Protein 3UGS (pdb70)

Sequence (413 aa):
MNELKHLAVVMDGNRSQGVKTMQKLMEVCMEENISNLSLFAFSTENWKRPKDEIDFIFELLDRCLDEALEKFEKNNVRLRAIGDLSRLEDKVREKITLVEEKTKHCDALCVNLAISYGARDEIIRAAKRVIEKKLELNEENLTQNLDLPLDVDLMLRVGNAKRLSNFLLWQCSYAEIYFSETLFPSLTKREFKRIIKEFRNRERTFGKMNELKHLAVVMDGNRGVKTMQKLMEVCMEENISNLSLFAFSTENWKRPKDEIDFIFELLDRCLDEALEKFEKNNVRLRAIGDLSRLEDKVREKITLVEEKTKHCDALCVNLAISYGARDEIIRAAKRVIEKKLELNEENLTQNLDLPLDVDLMLRVGNAKRLSNFLLWQCSYAEIYFSETLFPSLTKREFKRIIKEFRNRERTFG

Foldseek 3Di:
DDAFQEEEEEEDPDPVLLVVLVVLLVVLCLVRVRAEYEYEQAELCNVVPPPVSVVVSVVVVVVVLVVLLVPPQVVLEAEDEDADCVPDDPVSSVSSVVSNVSNVRRGRHYYYYYHNHFLVVQLVQLQVVCVVVVHDRDLVSSLVSGSHNAAGQEYEYEADDDDCHRPNCSSCVQHDYDYDHHGSSPDDSVRSVVVVVVSRPDDRDVVD/DDDQQEEEEEEDPPVDCVQVVLVVVLCQVRQHAEYEYEQAELCCVPPPPVSVVVSVVVVVVVLVVLQVPQQVVLEAEAEDAPCVVDDVVVSVSRVVSNVSNVRRGRYYYYYYHNHFQVVQLVQLQVVCVVVVHDDDLVSSLVSGSHSAAGAAYEYQEDDDDCRRPNCSSCPQHDYDYHYDPDSDDHSVVSVVVVVVSRPDDGDVD

InterPro domains:
  IPR001441 Decaprenyl diphosphate synthase-like [MF_01139] (3-222)
  IPR001441 Decaprenyl diphosphate synthase-like [PF01255] (10-221)
  IPR001441 Decaprenyl diphosphate synthase-like [PTHR10291] (5-222)
  IPR001441 Decaprenyl diphosphate synthase-like [TIGR00055] (5-221)
  IPR001441 Decaprenyl diphosphate synthase-like [cd00475] (6-215)
  IPR018520 Di-trans-poly-cis-decaprenylcistransferase-like, conserved site [PS01066] (167-184)
  IPR036424 Decaprenyl diphosphate synthase-like superfamily [G3DSA:3.40.1180.10] (1-222)
  IPR036424 Decaprenyl diphosphate synthase-like superfamily [SSF64005] (5-217)

CATH classification: 3.40.1180.10

Organism: Campylobacter jejuni subsp. jejuni serotype O:2 (strain ATCC 700819 / NCTC 11168) (NCBI:txid192222)

B-factor: mean 36.21, std 13.29, range [13.57, 99.0]

Solvent-accessible surface area: 19027 Å² total; per-residue (Å²): 222,26,115,2,48,0,4,0,1,11,67,48,49,72,146,126,49,28,63,50,6,39,92,85,1,29,35,0,0,76,104,32,111,1,54,22,0,1,22,38,40,1,5,15,32,19,65,133,58,83,151,114,76,20,66,124,38,38,49,53,12,54,156,72,2,65,62,8,37,108,73,23,87,158,84,58,2,81,7,37,16,8,7,33,51,102,131,15,136,127,78,20,31,63,45,0,74,102,0,45,74,97,0,38,176,21,132,40,3,21,3,1,22,0,0,0,0,0,0,30,23,1,1,10,45,0,2,89,83,0,74,146,126,196,79,118,14,37,52,117,34,2,18,122,12,8,37,12,48,67,70,1,18,1,1,2,8,2,6,101,15,37,20,2,19,1,1,0,0,1,2,0,4,24,0,1,0,45,30,7,108,62,57,18,66,81,6,67,64,76,51,4,66,116,5,3,50,51,1,66,123,48,83,42,63,99,11,89,218,24,150,5,39,0,4,0,1,9,47,58,45,98,101,93,106,69,9,55,75,20,1,27,95,2,0,64,101,36,90,1,55,16,0,0,17,37,41,2,6,23,30,17,84,134,34,67,138,80,43,7,73,113,40,28,117,99,11,54,115,77,2,62,73,3,37,124,74,26,78,158,80,61,4,79,5,69,15,5,8,32,27,88,159,10,66,108,75,20,81,118,50,0,52,94,0,43,123,96,0,32,180,17,133,41,4,15,4,0,20,0,0,0,0,0,0,32,26,0,2,10,48,0,2,84,77,0,76,119,120,184,73,123,10,34,49,114,39,1,19,123,14,9,28,1,43,70,71,2,17,2,2,1,8,1,2,72,18,40,30,3,18,2,0,0,0,1,2,3,3,28,0,1,3,65,27,12,102,38,169,71,62,50,28,71,95,65,70,4,43,59,15,4,52,58,2,69,124,52,110,35,68,111,26

Secondary structure (DSSP, 8-state):
-----EEEEEE------HHHHHHHHHHHHTT--EEEEEEEEGGGGGS-HHHHHHHHHHHHHHHHHHHHHHTTTT-EEEEES-GGGS-HHHHHHHHHHHHHHTT--S-EEEEEEEE-HHHHHHHHHHHHHHTT----HHHHHHTSSS-SPPSEEEEESS--S-TTSSTGGGTT-EEEEE--SS----HHHHHHHHHHHHHS-----/-----EEEEEE-----HHHHHHHHHHHHHHHTT--EEEEEEEESGGGGS-HHHHHHHHHHHHHHHHHHHHHSTTTTEEEEEES-GGGS-HHHHHHHHHHHHHHTT--SEEEEEEEEE-HHHHHHHHHHHHHHTT---SHHHHHHTSSS-SPPSEEEEESS--S-TTSSTTTTTT-EEEEE-S-STT--HHHHHHHHHHHHHS---TT-

Structure (mmCIF, N/CA/C/O backbone):
data_3UGS
#
_entry.id   3UGS
#
_cell.length_a   60.643
_cell.length_b   67.234
_cell.length_c   118.850
_cell.angle_alpha   90.00
_cell.angle_beta   90.00
_cell.angle_gamma   90.00
#
_symmetry.space_group_name_H-M   'P 21 21 21'
#
loop_
_entity.id
_entity.type
_entity.pdbx_description
1 polymer 'Undecaprenyl pyrophosphate synthase'
2 non-polymer '(2Z,6Z)-3,7,11-trimethyldodeca-2,6,10-trien-1-yl dihydrogen phosphate'
3 water water
#
loop_
_atom_site.group_PDB
_atom_site.id
_atom_site.type_symbol
_atom_site.label_atom_id
_atom_site.label_alt_id
_atom_site.label_comp_id
_atom_site.label_asym_id
_atom_site.label_entity_id
_atom_site.label_seq_id
_atom_site.pdbx_PDB_ins_code
_atom_site.Cartn_x
_atom_site.Cartn_y
_atom_site.Cartn_z
_atom_site.occupancy
_atom_site.B_iso_or_equiv
_atom_site.auth_seq_id
_atom_site.auth_comp_id
_atom_site.auth_asym_id
_atom_site.auth_atom_id
_atom_site.pdbx_PDB_model_num
ATOM 1 N N . MET A 1 4 ? 14.484 32.590 42.219 1.00 48.66 1 MET B N 1
ATOM 2 C CA . MET A 1 4 ? 15.918 32.899 42.011 1.00 46.29 1 MET B CA 1
ATOM 3 C C . MET A 1 4 ? 16.509 31.977 40.940 1.00 44.01 1 MET B C 1
ATOM 4 O O . MET A 1 4 ? 17.048 32.456 39.932 1.00 50.37 1 MET B O 1
ATOM 9 N N . ASN A 1 5 ? 16.405 30.676 41.153 1.00 33.68 2 ASN B N 1
ATOM 10 C CA . ASN A 1 5 ? 16.870 29.712 40.127 1.00 31.72 2 ASN B CA 1
ATOM 11 C C . ASN A 1 5 ? 15.983 29.691 38.899 1.00 30.18 2 ASN B C 1
ATOM 12 O O . ASN A 1 5 ? 14.781 29.565 38.991 1.00 30.10 2 ASN B O 1
ATOM 17 N N . GLU A 1 6 ? 16.579 29.739 37.735 1.00 30.98 3 GLU B N 1
ATOM 18 C CA . GLU A 1 6 ? 15.774 29.567 36.563 1.00 31.27 3 GLU B CA 1
ATOM 19 C C . GLU A 1 6 ? 15.794 28.131 36.104 1.00 29.72 3 GLU B C 1
ATOM 20 O O . GLU A 1 6 ? 16.745 27.417 36.251 1.00 30.51 3 GLU B O 1
ATOM 26 N N . LEU A 1 7 ? 14.685 27.701 35.571 1.00 28.71 4 LEU B N 1
ATOM 27 C CA . LEU A 1 7 ? 14.516 26.361 35.146 1.00 27.52 4 LEU B CA 1
ATOM 28 C C . LEU A 1 7 ? 14.172 26.323 33.659 1.00 26.14 4 LEU B C 1
ATOM 29 O O . LEU A 1 7 ? 13.084 26.489 33.252 1.00 25.57 4 LEU B O 1
ATOM 34 N N . LYS A 1 8 ? 15.178 26.083 32.870 1.00 25.10 5 LYS B N 1
ATOM 35 C CA . LYS A 1 8 ? 15.078 26.147 31.400 1.00 26.31 5 LYS B CA 1
ATOM 36 C C . LYS A 1 8 ? 14.801 24.775 30.807 1.00 26.39 5 LYS B C 1
ATOM 37 O O . LYS A 1 8 ? 14.270 24.639 29.694 1.00 28.48 5 LYS B O 1
ATOM 40 N N . HIS A 1 9 ? 15.231 23.781 31.553 1.00 23.97 6 HIS B N 1
ATOM 41 C CA . HIS A 1 9 ? 15.292 22.392 31.070 1.00 23.59 6 HIS B CA 1
ATOM 42 C C . HIS A 1 9 ? 14.904 21.453 32.150 1.00 22.54 6 HIS B C 1
ATOM 43 O O . HIS A 1 9 ? 15.607 21.248 33.107 1.00 21.22 6 HIS B O 1
ATOM 50 N N . LEU A 1 10 ? 13.733 20.897 31.953 1.00 22.88 7 LEU B N 1
ATOM 51 C CA . LEU A 1 10 ? 13.160 19.904 32.835 1.00 23.46 7 LEU B CA 1
ATOM 52 C C . LEU A 1 10 ? 13.252 18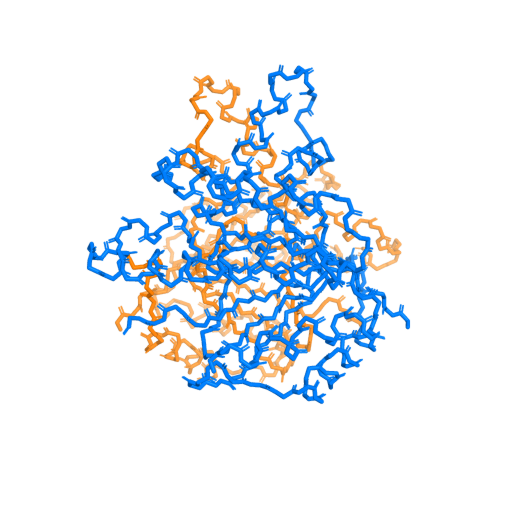.537 32.186 1.00 24.53 7 LEU B C 1
ATOM 53 O O . LEU A 1 10 ? 12.808 18.349 31.043 1.00 24.12 7 LEU B O 1
ATOM 58 N N . ALA A 1 11 ? 13.837 17.600 32.916 1.00 23.03 8 ALA B N 1
ATOM 59 C CA . ALA A 1 11 ? 13.916 16.199 32.462 1.00 22.77 8 ALA B CA 1
ATOM 60 C C . ALA A 1 11 ? 13.083 15.291 33.364 1.00 24.86 8 ALA B C 1
ATOM 61 O O . ALA A 1 11 ? 13.054 15.433 34.605 1.00 22.79 8 ALA B O 1
ATOM 63 N N . VAL A 1 12 ? 12.433 14.332 32.709 1.00 24.48 9 VAL B N 1
ATOM 64 C CA . VAL A 1 12 ? 11.517 13.436 33.371 1.00 26.17 9 VAL B CA 1
ATOM 65 C C . VAL A 1 12 ? 11.699 11.998 32.957 1.00 28.33 9 VAL B C 1
ATOM 66 O O . VAL A 1 12 ? 11.752 11.659 31.760 1.00 32.82 9 VAL B O 1
ATOM 70 N N . VAL A 1 13 ? 11.779 11.158 33.966 1.00 26.55 10 VAL B N 1
ATOM 71 C CA . VAL A 1 13 ? 11.778 9.729 33.781 1.00 29.46 10 VAL B CA 1
ATOM 72 C C . VAL A 1 13 ? 10.846 9.078 34.778 1.00 32.58 10 VAL B C 1
ATOM 73 O O . VAL A 1 13 ? 10.805 9.414 35.956 1.00 35.12 10 VAL B O 1
ATOM 77 N N . MET A 1 14 ? 10.092 8.121 34.279 1.00 35.88 11 MET B N 1
ATOM 78 C CA . MET A 1 14 ? 9.142 7.370 35.136 1.00 37.97 11 MET B CA 1
ATOM 79 C C . MET A 1 14 ? 9.628 5.948 35.325 1.00 33.02 11 MET B C 1
ATOM 80 O O . MET A 1 14 ? 10.361 5.425 34.520 1.00 31.89 11 MET B O 1
ATOM 85 N N . ASP A 1 15 ? 9.232 5.347 36.420 1.00 33.09 12 ASP B N 1
ATOM 86 C CA . ASP A 1 15 ? 9.549 3.941 36.656 1.00 32.32 12 ASP B CA 1
ATOM 87 C C . ASP A 1 15 ? 9.264 3.130 35.405 1.00 32.43 12 ASP B C 1
ATOM 88 O O . ASP A 1 15 ? 8.211 3.181 34.810 1.00 31.58 12 ASP B O 1
ATOM 93 N N . GLY A 1 16 ? 10.257 2.389 35.008 1.00 32.65 13 GLY B N 1
ATOM 94 C CA . GLY A 1 16 ? 10.146 1.521 33.859 1.00 35.62 13 GLY B CA 1
ATOM 95 C C . GLY A 1 16 ? 9.851 0.065 34.187 1.00 39.90 13 GLY B C 1
ATOM 96 O O . GLY A 1 16 ? 9.918 -0.791 33.290 1.00 40.70 13 GLY B O 1
ATOM 97 N N . ASN A 1 17 ? 9.542 -0.253 35.445 1.00 45.38 14 ASN B N 1
ATOM 98 C CA . ASN A 1 17 ? 9.157 -1.671 35.747 1.00 55.16 14 ASN B CA 1
ATOM 99 C C . ASN A 1 17 ? 7.672 -1.977 35.967 1.00 56.12 14 ASN B C 1
ATOM 100 O O . ASN A 1 17 ? 6.810 -1.194 35.627 1.00 52.74 14 ASN B O 1
ATOM 105 N N . ARG A 1 18 ? 7.415 -3.149 36.541 1.00 66.22 15 ARG B N 1
ATOM 106 C CA . ARG A 1 18 ? 6.038 -3.684 36.844 1.00 62.99 15 ARG B CA 1
ATOM 107 C C . ARG A 1 18 ? 4.864 -2.724 36.587 1.00 63.27 15 ARG B C 1
ATOM 108 O O . ARG A 1 18 ? 4.050 -2.464 37.481 1.00 57.15 15 ARG B O 1
ATOM 110 N N . SER A 1 33 ? -4.067 6.960 28.765 1.00 69.19 31 SER B N 1
ATOM 111 C CA . SER A 1 33 ? -5.265 7.778 28.959 1.00 73.64 31 SER B CA 1
ATOM 112 C C . SER A 1 33 ? -4.962 8.970 29.832 1.00 72.28 31 SER B C 1
ATOM 113 O O . SER A 1 33 ? -4.397 9.949 29.390 1.00 74.26 31 SER B O 1
ATOM 116 N N . GLN A 1 34 ? -5.326 8.867 31.097 1.00 71.95 32 GLN B N 1
ATOM 117 C CA . GLN A 1 34 ? -4.946 9.891 32.065 1.00 68.42 32 GLN B CA 1
ATOM 118 C C . GLN A 1 34 ? -3.498 10.256 31.794 1.00 68.56 32 GLN B C 1
ATOM 119 O O . GLN A 1 34 ? -3.079 11.422 31.845 1.00 62.57 32 GLN B O 1
ATOM 121 N N . GLY A 1 35 ? -2.747 9.221 31.457 1.00 63.16 33 GLY B N 1
ATOM 122 C CA . GLY A 1 35 ? -1.329 9.388 31.206 1.00 60.19 33 GLY B CA 1
ATOM 123 C C . GLY A 1 35 ? -1.200 10.454 30.155 1.00 57.38 33 GLY B C 1
ATOM 124 O O . GLY A 1 35 ? -0.336 11.302 30.193 1.00 55.56 33 GLY B O 1
ATOM 125 N N . VAL A 1 36 ? -2.127 10.429 29.235 1.00 56.46 34 VAL B N 1
ATOM 126 C CA . VAL A 1 36 ? -2.115 11.399 28.166 1.00 56.11 34 VAL B CA 1
ATOM 127 C C . VAL A 1 36 ? -2.623 12.729 28.675 1.00 56.12 34 VAL B C 1
ATOM 128 O O . VAL A 1 36 ? -2.286 13.773 28.180 1.00 55.09 34 VAL B O 1
ATOM 132 N N . LYS A 1 37 ? -3.427 12.659 29.706 1.00 57.34 35 LYS B N 1
ATOM 133 C CA . LYS A 1 37 ? -4.062 13.849 30.242 1.00 56.24 35 LYS B CA 1
ATOM 134 C C . LYS A 1 37 ? -3.106 14.556 31.179 1.00 56.12 35 LYS B C 1
ATOM 135 O O . LYS A 1 37 ? -3.056 15.784 31.243 1.00 52.25 35 LYS B O 1
ATOM 137 N N . THR A 1 38 ? -2.344 13.746 31.898 1.00 54.20 36 THR B N 1
ATOM 138 C CA . THR A 1 38 ? -1.377 14.279 32.891 1.00 51.59 36 THR B CA 1
ATOM 139 C C . THR A 1 38 ? -0.225 14.977 32.173 1.00 43.45 36 THR B C 1
ATOM 140 O O . THR A 1 38 ? 0.286 16.007 32.589 1.00 39.91 36 THR B O 1
ATOM 144 N N . MET A 1 39 ? 0.093 14.383 31.046 1.00 43.67 37 MET B N 1
ATOM 145 C CA . MET A 1 39 ? 1.152 14.850 30.129 1.00 45.92 37 MET B CA 1
ATOM 146 C C . MET A 1 39 ? 0.856 16.207 29.562 1.00 46.64 37 MET B C 1
ATOM 147 O O . MET A 1 39 ? 1.752 17.036 29.389 1.00 49.51 37 MET B O 1
ATOM 152 N N . GLN A 1 40 ? -0.404 16.407 29.233 1.00 46.27 38 GLN B N 1
ATOM 153 C CA . GLN A 1 40 ? -0.869 17.733 28.764 1.00 47.40 38 GLN B CA 1
ATOM 154 C C . GLN A 1 40 ? -0.711 18.758 29.872 1.00 41.45 38 GLN B C 1
ATOM 155 O O . GLN A 1 40 ? -0.304 19.883 29.637 1.00 34.47 38 GLN B O 1
ATOM 161 N N . LYS A 1 41 ? -1.000 18.330 31.087 1.00 36.94 39 LYS B N 1
ATOM 162 C CA . LYS A 1 41 ? -0.860 19.237 32.228 1.00 39.67 39 LYS B CA 1
ATOM 163 C C . LYS A 1 41 ? 0.594 19.622 32.478 1.00 37.69 39 LYS B C 1
ATOM 164 O O . LYS A 1 41 ? 0.925 20.763 32.771 1.00 35.21 39 LYS B O 1
ATOM 170 N N . LEU A 1 42 ? 1.457 18.640 32.330 1.00 37.12 40 LEU B N 1
ATOM 171 C CA . LEU A 1 42 ? 2.911 18.886 32.480 1.00 34.20 40 LEU B CA 1
ATOM 172 C C . LEU A 1 42 ? 3.336 19.875 31.412 1.00 32.64 40 LEU B C 1
ATOM 173 O O . LEU A 1 42 ? 4.106 20.805 31.660 1.00 32.03 40 LEU B O 1
ATOM 178 N N . MET A 1 43 ? 2.812 19.677 30.207 1.00 31.81 41 MET B N 1
ATOM 179 C CA . MET A 1 43 ? 3.204 20.559 29.058 1.00 34.21 41 MET B CA 1
ATOM 180 C C . MET A 1 43 ? 2.652 21.989 29.209 1.00 34.28 41 MET B C 1
ATOM 181 O O . MET A 1 43 ? 3.292 22.988 28.902 1.00 35.56 41 MET B O 1
ATOM 186 N N . GLU A 1 44 ? 1.452 22.064 29.739 1.00 34.34 42 GLU B N 1
ATOM 187 C CA . GLU A 1 44 ? 0.843 23.366 30.036 1.00 33.34 42 GLU B CA 1
ATOM 188 C C . GLU A 1 44 ? 1.650 24.068 31.154 1.00 32.52 42 GLU B C 1
ATOM 189 O O . GLU A 1 44 ? 1.917 25.264 31.108 1.00 30.47 42 GLU B O 1
ATOM 191 N N . VAL A 1 45 ? 2.046 23.286 32.153 1.00 31.87 43 VAL B N 1
ATOM 192 C CA . VAL A 1 45 ? 2.819 23.833 33.313 1.00 32.64 43 VAL B CA 1
ATOM 193 C C . VAL A 1 45 ? 4.191 24.402 32.867 1.00 32.48 43 VAL B C 1
ATOM 194 O O . VAL A 1 45 ? 4.671 25.428 33.304 1.00 32.22 43 VAL B O 1
ATOM 198 N N . CYS A 1 46 ? 4.799 23.695 31.943 1.00 34.16 44 CYS B N 1
ATOM 199 C CA . CYS A 1 46 ? 6.084 24.124 31.358 1.00 31.18 44 CYS B CA 1
ATOM 200 C C . CYS A 1 46 ? 5.997 25.466 30.687 1.00 31.37 44 CYS B C 1
ATOM 201 O O . CYS A 1 46 ? 6.878 26.312 30.827 1.00 29.52 44 CYS B O 1
ATOM 204 N N . MET A 1 47 ? 4.936 25.619 29.913 1.00 32.05 45 MET B N 1
ATOM 205 C CA . MET A 1 47 ? 4.654 26.896 29.189 1.00 36.04 45 MET B CA 1
ATOM 206 C C . MET A 1 47 ? 4.391 28.055 30.167 1.00 35.65 45 MET B C 1
ATOM 207 O O . MET A 1 47 ? 5.008 29.118 30.122 1.00 32.57 45 MET B O 1
ATOM 212 N N . GLU A 1 48 ? 3.472 27.784 31.074 1.00 36.90 46 GLU B N 1
ATOM 213 C CA . GLU A 1 48 ? 3.064 28.762 32.122 1.00 38.83 46 GLU B CA 1
ATOM 214 C C . GLU A 1 48 ? 4.278 29.192 32.935 1.00 38.13 46 GLU B C 1
ATOM 215 O O . GLU A 1 48 ? 4.385 30.334 33.359 1.00 40.77 46 GLU B O 1
ATOM 221 N N . GLU A 1 49 ? 5.195 28.252 33.105 1.00 35.50 47 GLU B N 1
ATOM 222 C CA . GLU A 1 49 ? 6.436 28.464 33.924 1.00 34.93 47 GLU B CA 1
ATOM 223 C C . GLU A 1 49 ? 7.676 28.912 33.166 1.00 32.29 47 GLU B C 1
ATOM 224 O O . GLU A 1 49 ? 8.741 29.100 33.728 1.00 32.19 47 GLU B O 1
ATOM 230 N N . ASN A 1 50 ? 7.515 29.093 31.875 1.00 32.69 48 ASN B N 1
ATOM 231 C CA . ASN A 1 50 ? 8.658 29.425 30.997 1.00 34.18 48 ASN B CA 1
ATOM 232 C C . ASN A 1 50 ? 9.818 28.392 31.034 1.00 30.72 48 ASN B C 1
ATOM 233 O O . ASN A 1 50 ? 10.991 28.714 31.032 1.00 28.58 48 ASN B O 1
ATOM 238 N N . ILE A 1 51 ? 9.446 27.130 31.104 1.00 30.26 49 ILE B N 1
ATOM 239 C CA . ILE A 1 51 ? 10.410 26.013 30.936 1.00 28.07 49 ILE B CA 1
ATOM 240 C C . ILE A 1 51 ? 10.478 25.695 29.425 1.00 26.43 49 ILE B C 1
ATOM 241 O O . ILE A 1 51 ? 9.568 25.152 28.877 1.00 25.16 49 ILE B O 1
ATOM 246 N N . SER A 1 52 ? 11.580 26.053 28.783 1.00 28.04 50 SER B N 1
ATOM 247 C CA . SER A 1 52 ? 11.695 25.971 27.292 1.00 28.19 50 SER B CA 1
ATOM 248 C C . SER A 1 52 ? 11.843 24.518 26.791 1.00 28.90 50 SER B C 1
ATOM 249 O O . SER A 1 52 ? 11.430 24.162 25.702 1.00 30.70 50 SER B O 1
ATOM 252 N N . ASN A 1 53 ? 12.426 23.688 27.627 1.00 27.01 51 ASN B N 1
ATOM 253 C CA . ASN A 1 53 ? 12.767 22.317 27.229 1.00 25.72 51 ASN B CA 1
ATOM 254 C C . ASN A 1 53 ? 12.266 21.300 28.212 1.00 25.62 51 ASN B C 1
ATOM 255 O O . ASN A 1 53 ? 12.487 21.430 29.419 1.00 25.48 51 ASN B O 1
ATOM 260 N N . LEU A 1 54 ? 11.611 20.299 27.647 1.00 23.27 52 LEU B N 1
ATOM 261 C CA . LEU A 1 54 ? 11.069 19.182 28.391 1.00 25.35 52 LEU B CA 1
ATOM 262 C C . LEU A 1 54 ? 11.567 17.890 27.785 1.00 26.41 52 LEU B C 1
ATOM 263 O O . LEU A 1 54 ? 11.313 17.583 26.616 1.00 27.40 52 LEU B O 1
ATOM 268 N N . SER A 1 55 ? 12.269 17.140 28.619 1.00 24.69 53 SER B N 1
ATOM 269 C CA . SER A 1 55 ? 12.960 15.948 28.174 1.00 23.20 53 SER B CA 1
ATOM 270 C C . SER A 1 55 ? 12.355 14.733 28.800 1.00 24.00 53 SER B C 1
ATOM 271 O O . SER A 1 55 ? 12.194 14.642 30.013 1.00 23.10 53 SER B O 1
ATOM 274 N N . LEU A 1 56 ? 12.002 13.799 27.917 1.00 24.77 54 LEU B N 1
ATOM 275 C CA . LEU A 1 56 ? 11.283 12.562 28.317 1.00 26.52 54 LEU B CA 1
ATOM 276 C C . LEU A 1 56 ? 12.023 11.334 27.874 1.00 25.72 54 LEU B C 1
ATOM 277 O O . LEU A 1 56 ? 12.593 11.334 26.826 1.00 25.92 54 LEU B O 1
ATOM 282 N N . PHE A 1 57 ? 11.975 10.305 28.704 1.00 24.89 55 PHE B N 1
ATOM 283 C CA . PHE A 1 57 ? 12.693 9.061 28.481 1.00 24.85 55 PHE B CA 1
ATOM 284 C C . PHE A 1 57 ? 11.745 7.965 28.060 1.00 25.31 55 PHE B C 1
ATOM 285 O O . PHE A 1 57 ? 11.006 7.437 28.847 1.00 26.06 55 PHE B O 1
ATOM 293 N N . ALA A 1 58 ? 11.833 7.586 26.805 1.00 26.71 56 ALA B N 1
ATOM 294 C CA . ALA A 1 58 ? 10.919 6.560 26.252 1.00 26.94 56 ALA B CA 1
ATOM 295 C C . ALA A 1 58 ? 11.517 5.159 26.265 1.00 27.27 56 ALA B C 1
ATOM 296 O O . ALA A 1 58 ? 10.944 4.230 26.810 1.00 26.60 56 ALA B O 1
ATOM 298 N N . PHE A 1 59 ? 12.676 5.049 25.628 1.00 26.91 57 PHE B N 1
ATOM 299 C CA . PHE A 1 59 ? 13.371 3.771 25.403 1.00 26.39 57 PHE B CA 1
ATOM 300 C C . PHE A 1 59 ? 14.906 3.986 25.357 1.00 27.98 57 PHE B C 1
ATOM 301 O O . PHE A 1 59 ? 15.451 4.893 24.677 1.00 27.01 57 PHE B O 1
ATOM 309 N N . SER A 1 60 ? 15.601 3.122 26.063 1.00 25.90 58 SER B N 1
ATOM 310 C CA . SER A 1 60 ? 17.041 3.258 26.163 1.00 25.56 58 SER B CA 1
ATOM 311 C C . SER A 1 60 ? 17.798 2.196 25.419 1.00 25.58 58 SER B C 1
ATOM 312 O O . SER A 1 60 ? 17.215 1.246 24.926 1.00 27.87 58 SER B O 1
ATOM 315 N N . THR A 1 61 ? 19.116 2.363 25.360 1.00 23.71 59 THR B N 1
ATOM 316 C CA . THR A 1 61 ? 19.980 1.384 24.677 1.00 24.75 59 THR B CA 1
ATOM 317 C C . THR A 1 61 ? 19.942 0.012 25.379 1.00 25.10 59 THR B C 1
ATOM 318 O O . THR A 1 61 ? 19.910 -1.030 24.748 1.00 25.51 59 THR B O 1
ATOM 322 N N . GLU A 1 62 ? 19.912 0.042 26.695 1.00 25.59 60 GLU B N 1
ATOM 323 C CA . GLU A 1 62 ? 19.826 -1.213 27.529 1.00 26.55 60 GLU B CA 1
ATOM 324 C C . GLU A 1 62 ? 18.458 -1.929 27.433 1.00 27.78 60 GLU B C 1
ATOM 325 O O . GLU A 1 62 ? 18.368 -3.149 27.545 1.00 28.22 60 GLU B O 1
ATOM 331 N N . ASN A 1 63 ? 17.421 -1.134 27.214 1.00 26.82 61 ASN B N 1
ATOM 332 C CA . ASN A 1 63 ? 16.039 -1.633 27.031 1.00 26.94 61 ASN B CA 1
ATOM 333 C C . ASN A 1 63 ? 15.938 -2.672 25.904 1.00 29.22 61 ASN B C 1
ATOM 334 O O . ASN A 1 63 ? 14.989 -3.466 25.830 1.00 28.39 61 ASN B O 1
ATOM 339 N N . TRP A 1 64 ? 16.933 -2.661 25.026 1.00 28.50 62 TRP B N 1
ATOM 340 C CA . TRP A 1 64 ? 16.992 -3.659 23.916 1.00 28.08 62 TRP B CA 1
ATOM 341 C C . TRP A 1 64 ? 17.169 -5.077 24.402 1.00 28.97 62 TRP B C 1
ATOM 342 O O . TRP A 1 64 ? 17.014 -6.026 23.659 1.00 30.26 62 TRP B O 1
ATOM 353 N N . LYS A 1 65 ? 17.521 -5.226 25.660 1.00 29.23 63 LYS B N 1
ATOM 354 C CA . LYS A 1 65 ? 17.735 -6.569 26.240 1.00 31.17 63 LYS B CA 1
ATOM 355 C C . LYS A 1 65 ? 16.494 -7.055 26.965 1.00 36.04 63 LYS B C 1
ATOM 356 O O . LYS A 1 65 ? 16.443 -8.163 27.519 1.00 39.24 63 LYS B O 1
ATOM 360 N N . ARG A 1 66 ? 15.488 -6.200 26.954 1.00 35.99 64 ARG B N 1
ATOM 361 C CA . ARG A 1 66 ? 14.145 -6.569 27.432 1.00 35.71 64 ARG B CA 1
ATOM 362 C C . ARG A 1 66 ? 13.530 -7.664 26.561 1.00 38.35 64 ARG B C 1
ATOM 363 O O . ARG A 1 66 ? 13.783 -7.725 25.361 1.00 38.62 64 ARG B O 1
ATOM 371 N N . PRO A 1 67 ? 12.674 -8.501 27.151 1.00 40.25 65 PRO B N 1
ATOM 372 C CA . PRO A 1 67 ? 11.913 -9.471 26.363 1.00 37.01 65 PRO B CA 1
ATOM 373 C C . PRO A 1 67 ? 11.238 -8.807 25.173 1.00 35.90 65 PRO B C 1
ATOM 374 O O . PRO A 1 67 ? 10.766 -7.684 25.246 1.00 32.52 65 PRO B O 1
ATOM 378 N N . LYS A 1 68 ? 11.195 -9.543 24.083 1.00 34.70 66 LYS B N 1
ATOM 379 C CA . LYS A 1 68 ? 10.698 -9.003 22.824 1.00 35.76 66 LYS B CA 1
ATOM 380 C C . LYS A 1 68 ? 9.253 -8.508 22.952 1.00 36.54 66 LYS B C 1
ATOM 381 O O . LYS A 1 68 ? 8.880 -7.526 22.339 1.00 36.43 66 LYS B O 1
ATOM 387 N N . ASP A 1 69 ? 8.454 -9.219 23.729 1.00 34.61 67 ASP B N 1
ATOM 388 C CA . ASP A 1 69 ? 7.028 -8.839 23.966 1.00 37.99 67 ASP B CA 1
ATOM 389 C C . ASP A 1 69 ? 6.890 -7.441 24.632 1.00 37.39 67 ASP B C 1
ATOM 390 O O . ASP A 1 69 ? 5.996 -6.654 24.319 1.00 35.26 67 ASP B O 1
ATOM 395 N N . GLU A 1 70 ? 7.819 -7.135 25.525 1.00 35.38 68 GLU B N 1
ATOM 396 C CA . GLU A 1 70 ? 7.789 -5.847 26.256 1.00 33.49 68 GLU B CA 1
ATOM 397 C C . GLU A 1 70 ? 8.172 -4.700 25.348 1.00 33.50 68 GLU B C 1
ATOM 398 O O . GLU A 1 70 ? 7.577 -3.637 25.353 1.00 33.76 68 GLU B O 1
ATOM 404 N N . ILE A 1 71 ? 9.204 -4.952 24.567 1.00 33.51 69 ILE B N 1
ATOM 405 C CA . ILE A 1 71 ? 9.674 -3.985 23.546 1.00 33.22 69 ILE B CA 1
ATOM 406 C C . ILE A 1 71 ? 8.539 -3.653 22.580 1.00 33.73 69 ILE B C 1
ATOM 407 O O . ILE A 1 71 ? 8.274 -2.498 22.219 1.00 34.26 69 ILE B O 1
ATOM 412 N N . ASP A 1 72 ? 7.892 -4.722 22.168 1.00 34.60 70 ASP B N 1
ATOM 413 C CA . ASP A 1 72 ? 6.738 -4.659 21.213 1.00 39.31 70 ASP B CA 1
ATOM 414 C C . ASP A 1 72 ? 5.649 -3.689 21.674 1.00 35.57 70 ASP B C 1
ATOM 415 O O . ASP A 1 72 ? 5.223 -2.808 20.948 1.00 35.82 70 ASP B O 1
ATOM 420 N N . PHE A 1 73 ? 5.292 -3.849 22.930 1.00 34.25 71 PHE B N 1
ATOM 421 C CA . PHE A 1 73 ? 4.203 -3.075 23.569 1.00 35.77 71 PHE B CA 1
ATOM 422 C C . PHE A 1 73 ? 4.536 -1.578 23.700 1.00 35.02 71 PHE B C 1
ATOM 423 O O . PHE A 1 73 ? 3.704 -0.708 23.488 1.00 36.19 71 PHE B O 1
ATOM 431 N N . ILE A 1 74 ? 5.774 -1.326 24.084 1.00 34.77 72 ILE B N 1
ATOM 432 C CA . ILE A 1 74 ? 6.332 0.022 24.229 1.00 31.43 72 ILE B CA 1
ATOM 433 C C . ILE A 1 74 ? 6.336 0.808 22.921 1.00 29.58 72 ILE B C 1
ATOM 434 O O . ILE A 1 74 ? 5.966 1.957 22.886 1.00 26.73 72 ILE B O 1
ATOM 439 N N . PHE A 1 75 ? 6.764 0.153 21.860 1.00 32.39 73 PHE B N 1
ATOM 440 C CA . PHE A 1 75 ? 6.788 0.754 20.492 1.00 33.28 73 PHE B CA 1
ATOM 441 C C . PHE A 1 75 ? 5.387 0.899 19.957 1.00 32.43 73 PHE B C 1
ATOM 442 O O . PHE A 1 75 ? 5.094 1.773 19.167 1.00 35.14 73 PHE B O 1
ATOM 450 N N . GLU A 1 76 ? 4.517 0.023 20.431 1.00 35.09 74 GLU B N 1
ATOM 451 C CA . GLU A 1 76 ? 3.054 0.089 20.093 1.00 35.36 74 GLU B CA 1
ATOM 452 C C . GLU A 1 76 ? 2.487 1.415 20.601 1.00 34.02 74 GLU B C 1
ATOM 453 O O . GLU A 1 76 ? 1.892 2.206 19.862 1.00 36.76 74 GLU B O 1
ATOM 455 N N . LEU A 1 77 ? 2.757 1.673 21.864 1.00 33.45 75 LEU B N 1
ATOM 456 C CA . LEU A 1 77 ? 2.338 2.946 22.518 1.00 35.69 75 LEU B CA 1
ATOM 457 C C . LEU A 1 77 ? 3.043 4.180 21.971 1.00 34.12 75 LEU B C 1
ATOM 458 O O . LEU A 1 77 ? 2.462 5.226 21.717 1.00 35.02 75 LEU B O 1
ATOM 463 N N . LEU A 1 78 ? 4.337 4.043 21.847 1.00 33.26 76 LEU B N 1
ATOM 464 C CA . LEU A 1 78 ? 5.170 5.135 21.316 1.00 34.84 76 LEU B CA 1
ATOM 465 C C . LEU A 1 78 ? 4.560 5.617 19.990 1.00 36.91 76 LEU B C 1
ATOM 466 O O . LEU A 1 78 ? 4.414 6.810 19.705 1.00 34.04 76 LEU B O 1
ATOM 471 N N . ASP A 1 79 ? 4.196 4.631 19.200 1.00 36.31 77 ASP B N 1
ATOM 472 C CA . ASP A 1 79 ? 3.479 4.882 17.966 1.00 39.54 77 ASP B CA 1
ATOM 473 C C . ASP A 1 79 ? 2.199 5.711 18.177 1.00 41.20 77 ASP B C 1
ATOM 474 O O . ASP A 1 79 ? 1.941 6.734 17.506 1.00 41.03 77 ASP B O 1
ATOM 479 N N . ARG A 1 80 ? 1.407 5.243 19.127 1.00 38.86 78 ARG B N 1
ATOM 480 C CA . ARG A 1 80 ? 0.178 5.951 19.525 1.00 41.20 78 ARG B CA 1
ATOM 481 C C . ARG A 1 80 ? 0.508 7.400 19.876 1.00 41.94 78 ARG B C 1
ATOM 482 O O . ARG A 1 80 ? -0.168 8.324 19.470 1.00 44.31 78 ARG B O 1
ATOM 490 N N . CYS A 1 81 ? 1.585 7.571 20.622 1.00 39.22 79 CYS B N 1
ATOM 491 C CA . CYS A 1 81 ? 2.020 8.919 21.072 1.00 38.54 79 CYS B CA 1
ATOM 492 C C . CYS A 1 81 ? 2.527 9.767 19.923 1.00 38.81 79 CYS B C 1
ATOM 493 O O . CYS A 1 81 ? 2.393 10.986 19.896 1.00 38.33 79 CYS B O 1
ATOM 496 N N . LEU A 1 82 ? 3.187 9.111 19.002 1.00 37.20 80 LEU B N 1
ATOM 497 C CA . LEU A 1 82 ? 3.705 9.822 17.830 1.00 40.15 80 LEU B CA 1
ATOM 498 C C . LEU A 1 82 ? 2.542 10.397 17.004 1.00 40.32 80 LEU B C 1
ATOM 499 O O . LEU A 1 82 ? 2.600 11.499 16.497 1.00 35.63 80 LEU B O 1
ATOM 504 N N . ASP A 1 83 ? 1.495 9.606 16.912 1.00 42.32 81 ASP B N 1
ATOM 505 C CA . ASP A 1 83 ? 0.239 10.008 16.225 1.00 44.07 81 ASP B CA 1
ATOM 506 C C . ASP A 1 83 ? -0.427 11.215 16.887 1.00 43.01 81 ASP B C 1
ATOM 507 O O . ASP A 1 83 ? -0.754 12.201 16.241 1.00 46.92 81 ASP B O 1
ATOM 512 N N . GLU A 1 84 ? -0.583 11.142 18.196 1.00 44.00 82 GLU B N 1
ATOM 513 C CA . GLU A 1 84 ? -1.115 12.284 19.011 1.00 45.58 82 GLU B CA 1
ATOM 514 C C . GLU A 1 84 ? -0.335 13.551 18.709 1.00 43.34 82 GLU B C 1
ATOM 515 O O . GLU A 1 84 ? -0.883 14.626 18.510 1.00 44.32 82 GLU B O 1
ATOM 521 N N . ALA A 1 85 ? 0.969 13.375 18.660 1.00 41.18 83 ALA B N 1
ATOM 522 C CA . ALA A 1 85 ? 1.905 14.503 18.412 1.00 41.45 83 ALA B CA 1
ATOM 523 C C . ALA A 1 85 ? 1.789 15.016 16.974 1.00 39.60 83 ALA B C 1
ATOM 524 O O . ALA A 1 85 ? 1.900 16.194 16.703 1.00 40.37 83 ALA B O 1
ATOM 526 N N . LEU A 1 86 ? 1.551 14.105 16.048 1.00 42.32 84 LEU B N 1
ATOM 527 C CA . LEU A 1 86 ? 1.298 14.500 14.637 1.00 43.83 84 LEU B CA 1
ATOM 528 C C . LEU A 1 86 ? 0.009 15.306 14.569 1.00 44.33 84 LEU B C 1
ATOM 529 O O . LEU A 1 86 ? -0.148 16.198 13.748 1.00 45.57 84 LEU B O 1
ATOM 534 N N . GLU A 1 87 ? -0.899 14.942 15.452 1.00 41.34 85 GLU B N 1
ATOM 535 C CA . GLU A 1 87 ? -2.225 15.586 15.530 1.00 48.18 85 GLU B CA 1
ATOM 536 C C . GLU A 1 87 ? -2.194 16.945 16.243 1.00 48.60 85 GLU B C 1
ATOM 537 O O . GLU A 1 87 ? -2.587 17.991 15.718 1.00 48.45 85 GLU B O 1
ATOM 543 N N . LYS A 1 88 ? -1.704 16.873 17.462 1.00 47.49 86 LYS B N 1
ATOM 544 C CA . LYS A 1 88 ? -1.845 17.967 18.465 1.00 47.58 86 LYS B CA 1
ATOM 545 C C . LYS A 1 88 ? -0.678 18.923 18.615 1.00 46.03 86 LYS B C 1
ATOM 546 O O . LYS A 1 88 ? -0.848 19.977 19.177 1.00 51.10 86 LYS B O 1
ATOM 552 N N . PHE A 1 89 ? 0.489 18.585 18.085 1.00 43.73 87 PHE B N 1
ATOM 553 C CA . PHE A 1 89 ? 1.737 19.349 18.424 1.00 40.96 87 PHE B CA 1
ATOM 554 C C . PHE A 1 89 ? 1.878 20.726 17.788 1.00 41.66 87 PHE B C 1
ATOM 555 O O . PHE A 1 89 ? 2.083 21.718 18.484 1.00 41.59 87 PHE B O 1
ATOM 563 N N . GLU A 1 90 ? 1.802 20.785 16.473 1.00 44.04 88 GLU B N 1
ATOM 564 C CA . GLU A 1 90 ? 2.154 22.043 15.752 1.00 47.01 88 GLU B CA 1
ATOM 565 C C . GLU A 1 90 ? 1.129 23.129 15.923 1.00 44.76 88 GLU B C 1
ATOM 566 O O . GLU A 1 90 ? 1.445 24.305 15.810 1.00 42.70 88 GLU B O 1
ATOM 572 N N . LYS A 1 91 ? -0.085 22.705 16.217 1.00 46.98 89 LYS B N 1
ATOM 573 C CA . LYS A 1 91 ? -1.219 23.643 16.401 1.00 50.45 89 LYS B CA 1
ATOM 574 C C . LYS A 1 91 ? -1.188 24.235 17.816 1.00 52.33 89 LYS B C 1
ATOM 575 O O . LYS A 1 91 ? -1.880 25.195 18.137 1.00 50.78 89 LYS B O 1
ATOM 581 N N . ASN A 1 92 ? -0.394 23.592 18.661 1.00 51.26 90 ASN B N 1
ATOM 582 C CA . ASN A 1 92 ? -0.070 24.112 20.022 1.00 46.02 90 ASN B CA 1
ATOM 583 C C . ASN A 1 92 ? 1.326 24.715 20.128 1.00 41.98 90 ASN B C 1
ATOM 584 O O . ASN A 1 92 ? 1.764 25.142 21.189 1.00 39.32 90 ASN B O 1
ATOM 589 N N . ASN A 1 93 ? 2.004 24.755 18.992 1.00 39.79 91 ASN B N 1
ATOM 590 C CA . ASN A 1 93 ? 3.336 25.422 18.890 1.00 40.03 91 ASN B CA 1
ATOM 591 C C . ASN A 1 93 ? 4.421 24.705 19.730 1.00 36.96 91 ASN B C 1
ATOM 592 O O . ASN A 1 93 ? 5.342 25.318 20.262 1.00 35.01 91 ASN B O 1
ATOM 597 N N . VAL A 1 94 ? 4.226 23.404 19.871 1.00 35.48 92 VAL B N 1
ATOM 598 C CA . VAL A 1 94 ? 5.179 22.507 20.543 1.00 33.19 92 VAL B CA 1
ATOM 599 C C . VAL A 1 94 ? 6.066 21.814 19.511 1.00 36.36 92 VA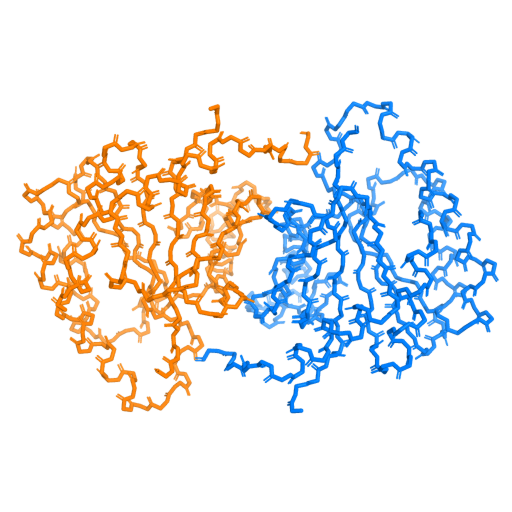L B C 1
ATOM 600 O O . VAL A 1 94 ? 5.598 21.191 18.564 1.00 36.29 92 VAL B O 1
ATOM 604 N N . ARG A 1 95 ? 7.365 21.936 19.721 1.00 36.32 93 ARG B N 1
ATOM 605 C CA . ARG A 1 95 ? 8.357 21.246 18.885 1.00 35.01 93 ARG B CA 1
ATOM 606 C C . ARG A 1 95 ? 8.703 19.885 19.483 1.00 36.70 93 ARG B C 1
ATOM 607 O O . ARG A 1 95 ? 8.800 19.716 20.704 1.00 35.52 93 ARG B O 1
ATOM 615 N N . LEU A 1 96 ? 8.862 18.914 18.602 1.00 36.62 94 LEU B N 1
ATOM 616 C CA . LEU A 1 96 ? 9.371 17.583 18.988 1.00 36.07 94 LEU B CA 1
ATOM 617 C C . LEU A 1 96 ? 10.737 17.276 18.384 1.00 37.53 94 LEU B C 1
ATOM 618 O O . LEU A 1 96 ? 10.965 17.394 17.192 1.00 36.95 94 LEU B O 1
ATOM 623 N N . ARG A 1 97 ? 11.621 16.843 19.262 1.00 37.62 95 ARG B N 1
ATOM 624 C CA . ARG A 1 97 ? 12.958 16.367 18.877 1.00 35.47 95 ARG B CA 1
ATOM 625 C C . ARG A 1 97 ? 13.258 15.019 19.472 1.00 32.57 95 ARG B C 1
ATOM 626 O O . ARG A 1 97 ? 13.077 14.806 20.666 1.00 33.98 95 ARG B O 1
ATOM 630 N N . ALA A 1 98 ? 13.733 14.139 18.617 1.00 29.56 96 ALA B N 1
ATOM 631 C CA . ALA A 1 98 ? 14.221 12.833 19.013 1.00 26.98 96 ALA B CA 1
ATOM 632 C C . ALA A 1 98 ? 15.743 12.852 19.261 1.00 26.06 96 ALA B C 1
ATOM 633 O O . ALA A 1 98 ? 16.501 13.534 18.629 1.00 26.38 96 ALA B O 1
ATOM 635 N N . ILE A 1 99 ? 16.147 12.149 20.299 1.00 25.59 97 ILE B N 1
ATOM 636 C CA . ILE A 1 99 ? 17.571 11.936 20.602 1.00 23.16 97 ILE B CA 1
ATOM 637 C C . ILE A 1 99 ? 17.733 10.476 20.925 1.00 23.67 97 ILE B C 1
ATOM 638 O O . ILE A 1 99 ? 16.778 9.774 21.196 1.00 25.92 97 ILE B O 1
ATOM 643 N N . GLY A 1 100 ? 18.968 10.034 20.928 1.00 24.08 98 GLY B N 1
ATOM 644 C CA . GLY A 1 100 ? 19.260 8.623 21.062 1.00 24.53 98 GLY B CA 1
ATOM 645 C C . GLY A 1 100 ? 19.783 8.116 19.740 1.00 27.22 98 GLY B C 1
ATOM 646 O O . GLY A 1 100 ? 19.950 8.865 18.785 1.00 27.83 98 GLY B O 1
ATOM 647 N N . ASP A 1 101 ? 20.106 6.838 19.711 1.00 29.54 99 ASP B N 1
ATOM 648 C CA . ASP A 1 101 ? 20.642 6.242 18.489 1.00 30.12 99 ASP B CA 1
ATOM 649 C C . ASP A 1 101 ? 19.481 5.714 17.689 1.00 31.25 99 ASP B C 1
ATOM 650 O O . ASP A 1 101 ? 19.017 4.613 17.910 1.00 29.83 99 ASP B O 1
ATOM 655 N N . LEU A 1 102 ? 19.037 6.538 16.757 1.00 31.90 100 LEU B N 1
ATOM 656 C CA . LEU A 1 102 ? 17.774 6.314 16.043 1.00 32.29 100 LEU B CA 1
ATOM 657 C C . LEU A 1 102 ? 17.960 5.263 14.952 1.00 33.35 100 LEU B C 1
ATOM 658 O O . LEU A 1 102 ? 16.981 4.711 14.427 1.00 32.55 100 LEU B O 1
ATOM 663 N N . SER A 1 103 ? 19.220 4.989 14.636 1.00 32.33 101 SER B N 1
ATOM 664 C CA . SER A 1 103 ? 19.556 4.017 13.556 1.00 36.27 101 SER B CA 1
ATOM 665 C C . SER A 1 103 ? 19.169 2.596 13.937 1.00 37.78 101 SER B C 1
ATOM 666 O O . SER A 1 103 ? 19.054 1.734 13.093 1.00 43.09 101 SER B O 1
ATOM 669 N N . ARG A 1 104 ? 18.941 2.392 15.226 1.00 38.66 102 ARG B N 1
ATOM 670 C CA . ARG A 1 104 ? 18.555 1.043 15.791 1.00 33.92 102 ARG B CA 1
ATOM 671 C C . ARG A 1 104 ? 17.053 0.771 15.690 1.00 32.91 102 ARG B C 1
ATOM 672 O O . ARG A 1 104 ? 16.565 -0.308 16.023 1.00 32.42 102 ARG B O 1
ATOM 680 N N . LEU A 1 105 ? 16.344 1.757 15.165 1.00 33.30 103 LEU B N 1
ATOM 681 C CA . LEU A 1 105 ? 14.882 1.698 15.063 1.00 34.69 103 LEU B CA 1
ATOM 682 C C . LEU A 1 105 ? 14.375 1.178 13.717 1.00 41.09 103 LEU B C 1
ATOM 683 O O . LEU A 1 105 ? 14.955 1.417 12.667 1.00 41.80 103 LEU B O 1
ATOM 688 N N . GLU A 1 106 ? 13.258 0.466 13.768 1.00 47.07 104 GLU B N 1
ATOM 689 C CA . GLU A 1 106 ? 12.570 0.053 12.537 1.00 51.98 104 GLU B CA 1
ATOM 690 C C . GLU A 1 106 ? 12.298 1.272 11.649 1.00 50.05 104 GLU B C 1
ATOM 691 O O . GLU A 1 106 ? 12.053 2.371 12.123 1.00 44.44 104 GLU B O 1
ATOM 697 N N . ASP A 1 107 ? 12.307 1.025 10.356 1.00 52.38 105 ASP B N 1
ATOM 698 C CA . ASP A 1 107 ? 12.071 2.066 9.314 1.00 54.31 105 ASP B CA 1
ATOM 699 C C . ASP A 1 107 ? 10.822 2.886 9.517 1.00 49.67 105 ASP B C 1
ATOM 700 O O . ASP A 1 107 ? 10.848 4.095 9.467 1.00 53.40 105 ASP B O 1
ATOM 705 N N . LYS A 1 108 ? 9.721 2.189 9.719 1.00 50.94 106 LYS B N 1
ATOM 706 C CA . LYS A 1 108 ? 8.389 2.815 9.887 1.00 48.69 106 LYS B CA 1
ATOM 707 C C . LYS A 1 108 ? 8.408 3.863 11.007 1.00 49.93 106 LYS B C 1
ATOM 708 O O . LYS A 1 108 ? 7.725 4.875 10.959 1.00 50.33 106 LYS B O 1
ATOM 710 N N . VAL A 1 109 ? 9.191 3.575 12.028 1.00 49.95 107 VAL B N 1
ATOM 711 C CA . VAL A 1 109 ? 9.288 4.445 13.232 1.00 47.39 107 VAL B CA 1
ATOM 712 C C . VAL A 1 109 ? 10.087 5.703 12.945 1.00 43.81 107 VAL B C 1
ATOM 713 O O . VAL A 1 109 ? 9.651 6.826 13.203 1.00 45.04 107 VAL B O 1
ATOM 717 N N . ARG A 1 110 ? 11.268 5.462 12.405 1.00 39.24 108 ARG B N 1
ATOM 718 C CA . ARG A 1 110 ? 12.247 6.519 12.090 1.00 42.69 108 ARG B CA 1
ATOM 719 C C . ARG A 1 110 ? 11.610 7.618 11.221 1.00 44.98 108 ARG B C 1
ATOM 720 O O . ARG A 1 110 ? 11.703 8.824 11.489 1.00 47.01 108 ARG B O 1
ATOM 722 N N . GLU A 1 111 ? 10.918 7.158 10.198 1.00 47.67 109 GLU B N 1
ATOM 723 C CA . GLU A 1 111 ? 10.222 8.047 9.245 1.00 44.67 109 GLU B CA 1
ATOM 724 C C . GLU A 1 111 ? 9.091 8.833 9.933 1.00 45.31 109 GLU B C 1
ATOM 725 O O . GLU A 1 111 ? 8.878 10.018 9.693 1.00 47.40 109 GLU B O 1
ATOM 727 N N . LYS A 1 112 ? 8.371 8.155 10.799 1.00 41.84 110 LYS B N 1
ATOM 728 C CA . LYS A 1 112 ? 7.261 8.769 11.509 1.00 41.20 110 LYS B CA 1
ATOM 729 C C . LYS A 1 112 ? 7.762 9.808 12.517 1.00 40.30 110 LYS B C 1
ATOM 730 O O . LYS A 1 112 ? 7.179 10.845 12.720 1.00 43.22 110 LYS B O 1
ATOM 736 N N . ILE A 1 113 ? 8.880 9.498 13.131 1.00 39.95 111 ILE B N 1
ATOM 737 C CA . ILE A 1 113 ? 9.626 10.471 13.966 1.00 39.00 111 ILE B CA 1
ATOM 738 C C . ILE A 1 113 ? 10.013 11.688 13.148 1.00 36.92 111 ILE B C 1
ATOM 739 O O . ILE A 1 113 ? 9.768 12.816 13.548 1.00 38.59 111 ILE B O 1
ATOM 744 N N . THR A 1 114 ? 10.648 11.421 12.023 1.00 33.96 112 THR B N 1
ATOM 745 C CA . THR A 1 114 ? 11.150 12.489 11.136 1.00 39.24 112 THR B CA 1
ATOM 746 C C . THR A 1 114 ? 10.005 13.380 10.696 1.00 37.53 112 THR B C 1
ATOM 747 O O . THR A 1 114 ? 10.108 14.582 10.616 1.00 36.25 112 THR B O 1
ATOM 751 N N . LEU A 1 115 ? 8.898 12.736 10.451 1.00 39.12 113 LEU B N 1
ATOM 752 C CA . LEU A 1 115 ? 7.686 13.418 10.011 1.00 40.97 113 LEU B CA 1
ATOM 753 C C . LEU A 1 115 ? 7.226 14.459 11.014 1.00 41.51 113 LEU B C 1
ATOM 754 O O . LEU A 1 115 ? 7.069 15.648 10.689 1.00 41.89 113 LEU B O 1
ATOM 759 N N . VAL A 1 116 ? 6.990 14.010 12.235 1.00 38.76 114 VAL B N 1
ATOM 760 C CA . VAL A 1 116 ? 6.463 14.946 13.260 1.00 38.01 114 VAL B CA 1
ATOM 761 C C . VAL A 1 116 ? 7.546 15.984 13.539 1.00 36.24 114 VAL B C 1
ATOM 762 O O . VAL A 1 116 ? 7.278 17.154 13.745 1.00 37.88 114 VAL B O 1
ATOM 766 N N . GLU A 1 117 ? 8.784 15.549 13.440 1.00 34.71 115 GLU B N 1
ATOM 767 C CA . GLU A 1 117 ? 9.919 16.465 13.629 1.00 36.81 115 GLU B CA 1
ATOM 768 C C . GLU A 1 117 ? 9.860 17.644 12.655 1.00 39.00 115 GLU B C 1
ATOM 769 O O . GLU A 1 117 ? 9.939 18.802 13.023 1.00 40.26 115 GLU B O 1
ATOM 775 N N . GLU A 1 118 ? 9.730 17.293 11.392 1.00 41.03 116 GLU B N 1
ATOM 776 C CA . GLU A 1 118 ? 9.665 18.261 10.285 1.00 43.29 116 GLU B CA 1
ATOM 777 C C . GLU A 1 118 ? 8.440 19.155 10.455 1.00 40.95 116 GLU B C 1
ATOM 778 O O . GLU A 1 118 ? 8.499 20.368 10.338 1.00 41.56 116 GLU B O 1
ATOM 780 N N . LYS A 1 119 ? 7.333 18.526 10.778 1.00 37.65 117 LYS B N 1
ATOM 781 C CA . LYS A 1 119 ? 6.063 19.262 10.907 1.00 38.34 117 LYS B CA 1
ATOM 782 C C . LYS A 1 119 ? 6.097 20.294 12.065 1.00 40.62 117 LYS B C 1
ATOM 783 O O . LYS A 1 119 ? 5.408 21.314 12.065 1.00 37.61 117 LYS B O 1
ATOM 789 N N . THR A 1 120 ? 6.897 19.994 13.070 1.00 39.12 118 THR B N 1
ATOM 790 C CA . THR A 1 120 ? 6.931 20.836 14.279 1.00 37.37 118 THR B CA 1
ATOM 791 C C . THR A 1 120 ? 8.247 21.561 14.482 1.00 38.35 118 THR B C 1
ATOM 792 O O . THR A 1 120 ? 8.448 22.216 15.493 1.00 33.40 118 THR B O 1
ATOM 796 N N . LYS A 1 121 ? 9.112 21.449 13.476 1.00 39.19 119 LYS B N 1
ATOM 797 C CA . LYS A 1 121 ? 10.510 21.990 13.533 1.00 42.72 119 LYS B CA 1
ATOM 798 C C . LYS A 1 121 ? 10.571 23.453 13.940 1.00 42.69 119 LYS B C 1
ATOM 799 O O . LYS A 1 121 ? 11.521 23.912 14.575 1.00 42.50 119 LYS B O 1
ATOM 801 N N . HIS A 1 122 ? 9.522 24.165 13.569 1.00 41.95 120 HIS B N 1
ATOM 802 C CA . HIS A 1 122 ? 9.478 25.640 13.743 1.00 46.56 120 HIS B CA 1
ATOM 803 C C . HIS A 1 122 ? 8.794 26.133 15.010 1.00 41.69 120 HIS B C 1
ATOM 804 O O . HIS A 1 122 ? 8.820 27.313 15.343 1.00 40.47 120 HIS B O 1
ATOM 811 N N . CYS A 1 123 ? 8.220 25.194 15.732 1.00 38.74 121 CYS B N 1
ATOM 812 C CA . CYS A 1 123 ? 7.382 25.499 16.910 1.00 39.26 121 CYS B CA 1
ATOM 813 C C . CYS A 1 123 ? 8.206 26.144 18.036 1.00 37.45 121 CYS B C 1
ATOM 814 O O . CYS A 1 123 ? 9.253 25.686 18.417 1.00 39.62 121 CYS B O 1
ATOM 817 N N . ASP A 1 124 ? 7.675 27.245 18.507 1.00 36.71 122 ASP B N 1
ATOM 818 C CA . ASP A 1 124 ? 8.367 28.226 19.398 1.00 38.90 122 ASP B CA 1
ATOM 819 C C . ASP A 1 124 ? 8.188 28.051 20.912 1.00 35.25 122 ASP B C 1
ATOM 820 O O . ASP A 1 124 ? 8.956 28.529 21.689 1.00 33.74 122 ASP B O 1
ATOM 825 N N . ALA A 1 125 ? 7.072 27.477 21.301 1.00 33.08 123 ALA B N 1
ATOM 826 C CA . ALA A 1 125 ? 6.528 27.636 22.692 1.00 32.56 123 ALA B CA 1
ATOM 827 C C . ALA A 1 125 ? 7.064 26.646 23.741 1.00 34.14 123 ALA B C 1
ATOM 828 O O . ALA A 1 125 ? 7.207 26.959 24.925 1.00 34.17 123 ALA B O 1
ATOM 830 N N . LEU A 1 126 ? 7.281 25.425 23.278 1.00 33.61 124 LEU B N 1
ATOM 831 C CA . LEU A 1 126 ? 7.891 24.366 24.072 1.00 30.85 124 LEU B CA 1
ATOM 832 C C . LEU A 1 126 ? 8.579 23.382 23.148 1.00 33.49 124 LEU B C 1
ATOM 833 O O . LEU A 1 126 ? 8.064 23.066 22.056 1.00 35.24 124 LEU B O 1
ATOM 838 N N . CYS A 1 127 ? 9.722 22.890 23.615 1.00 30.70 125 CYS B N 1
ATOM 839 C CA . CYS A 1 127 ? 10.491 21.884 22.902 1.00 30.05 125 CYS B CA 1
ATOM 840 C C . CYS A 1 127 ? 10.549 20.559 23.688 1.00 30.12 125 CYS B C 1
ATOM 841 O O . CYS A 1 127 ? 11.178 20.464 24.712 1.00 28.29 125 CYS B O 1
ATOM 844 N N . VAL A 1 128 ? 9.846 19.558 23.171 1.00 29.16 126 VAL B N 1
ATOM 845 C CA . VAL A 1 128 ? 9.799 18.233 23.761 1.00 27.20 126 VAL B CA 1
ATOM 846 C C . VAL A 1 128 ? 10.874 17.324 23.161 1.00 28.80 126 VAL B C 1
ATOM 847 O O . VAL A 1 128 ? 10.816 16.873 21.994 1.00 29.67 126 VAL B O 1
ATOM 851 N N . ASN A 1 129 ? 11.877 17.087 23.993 1.00 29.59 127 ASN B N 1
ATOM 852 C CA . ASN A 1 129 ? 13.018 16.195 23.659 1.00 28.76 127 ASN B CA 1
ATOM 853 C C . ASN A 1 129 ? 12.705 14.745 24.075 1.00 28.07 127 ASN B C 1
ATOM 854 O O . ASN A 1 129 ? 12.546 14.423 25.252 1.00 25.35 127 ASN B O 1
ATOM 859 N N . LEU A 1 130 ? 12.604 13.909 23.064 1.00 26.33 128 LEU B N 1
ATOM 860 C CA . LEU A 1 130 ? 12.199 12.519 23.254 1.00 27.66 128 LEU B CA 1
ATOM 861 C C . LEU A 1 130 ? 13.391 11.593 23.051 1.00 27.45 128 LEU B C 1
ATOM 862 O O . LEU A 1 130 ? 13.933 11.451 21.944 1.00 26.74 128 LEU B O 1
ATOM 867 N N . ALA A 1 131 ? 13.781 10.974 24.148 1.00 24.71 129 ALA B N 1
ATOM 868 C CA . ALA A 1 131 ? 14.895 10.019 24.171 1.00 24.83 129 ALA B CA 1
ATOM 869 C C . ALA A 1 131 ? 14.472 8.598 23.827 1.00 24.78 129 ALA B C 1
ATOM 870 O O . ALA A 1 131 ? 13.831 7.903 24.601 1.00 26.16 129 ALA B O 1
ATOM 872 N N . ILE A 1 132 ? 14.854 8.179 22.636 1.00 26.78 130 ILE B N 1
ATOM 873 C CA . ILE A 1 132 ? 14.434 6.858 22.071 1.00 27.72 130 ILE B CA 1
ATOM 874 C C . ILE A 1 132 ? 15.603 6.071 21.542 1.00 26.40 130 ILE B C 1
ATOM 875 O O . ILE A 1 132 ? 16.361 6.564 20.712 1.00 25.87 130 ILE B O 1
ATOM 880 N N . SER A 1 133 ? 15.697 4.829 21.998 1.00 24.93 131 SER B N 1
ATOM 881 C CA . SER A 1 133 ? 16.910 4.039 21.793 1.00 25.47 131 SER B CA 1
ATOM 882 C C . SER A 1 133 ? 18.106 4.933 22.164 1.00 22.67 131 SER B C 1
ATOM 883 O O . SER A 1 133 ? 19.061 5.098 21.439 1.00 23.55 131 SER B O 1
ATOM 886 N N . TYR A 1 134 ? 17.967 5.553 23.302 1.00 22.03 132 TYR B N 1
ATOM 887 C CA . TYR A 1 134 ? 18.936 6.526 23.793 1.00 21.22 132 TYR B CA 1
ATOM 888 C C . TYR A 1 134 ? 19.657 6.044 25.042 1.00 20.89 132 TYR B C 1
ATOM 889 O O . TYR A 1 134 ? 19.091 5.488 25.952 1.00 21.04 132 TYR B O 1
ATOM 898 N N . GLY A 1 135 ? 20.939 6.306 25.074 1.00 20.78 133 GLY B N 1
ATOM 899 C CA . GLY A 1 135 ? 21.717 6.129 26.285 1.00 21.46 133 GLY B CA 1
ATOM 900 C C . GLY A 1 135 ? 22.730 7.239 26.417 1.00 21.42 133 GLY B C 1
ATOM 901 O O . GLY A 1 135 ? 23.255 7.723 25.403 1.00 23.44 133 GLY B O 1
ATOM 902 N N . ALA A 1 136 ? 23.011 7.626 27.661 1.00 19.83 134 ALA B N 1
ATOM 903 C CA . ALA A 1 136 ? 23.893 8.799 27.942 1.00 19.63 134 ALA B CA 1
ATOM 904 C C . ALA A 1 136 ? 25.301 8.478 27.538 1.00 18.77 134 ALA B C 1
ATOM 905 O O . ALA A 1 136 ? 26.006 9.279 26.961 1.00 18.50 134 ALA B O 1
ATOM 907 N N . ARG A 1 137 ? 25.700 7.268 27.866 1.00 18.92 135 ARG B N 1
ATOM 908 C CA . ARG A 1 137 ? 27.068 6.831 27.582 1.00 19.84 135 ARG B CA 1
ATOM 909 C C . ARG A 1 137 ? 27.300 6.839 26.063 1.00 20.21 135 ARG B C 1
ATOM 910 O O . ARG A 1 137 ? 28.299 7.304 25.567 1.00 21.37 135 ARG B O 1
ATOM 918 N N . ASP A 1 138 ? 26.320 6.327 25.361 1.00 20.69 136 ASP B N 1
ATOM 919 C CA . ASP A 1 138 ? 26.315 6.263 23.885 1.00 20.66 136 ASP B CA 1
ATOM 920 C C . ASP A 1 138 ? 26.287 7.666 23.318 1.00 20.82 136 ASP B C 1
ATOM 921 O O . ASP A 1 138 ? 26.997 7.986 22.408 1.00 21.96 136 ASP B O 1
ATOM 926 N N . GLU A 1 139 ? 25.438 8.522 23.868 1.00 22.16 137 GLU B N 1
ATOM 927 C CA . GLU A 1 139 ? 25.365 9.932 23.408 1.00 21.27 137 GLU B CA 1
ATOM 928 C C . GLU A 1 139 ? 26.754 10.575 23.548 1.00 21.04 137 GLU B C 1
ATOM 929 O O . GLU A 1 139 ? 27.312 11.222 22.648 1.00 21.03 137 GLU B O 1
ATOM 935 N N . ILE A 1 140 ? 27.346 10.325 24.695 1.00 20.14 138 ILE B N 1
ATOM 936 C CA . ILE A 1 140 ? 28.689 10.873 25.005 1.00 19.50 138 ILE B CA 1
ATOM 937 C C . ILE A 1 140 ? 29.763 10.416 23.995 1.00 20.16 138 ILE B C 1
ATOM 938 O O . ILE A 1 140 ? 30.602 11.193 23.531 1.00 19.05 138 ILE B O 1
ATOM 943 N N . ILE A 1 141 ? 29.711 9.145 23.653 1.00 21.61 139 ILE B N 1
ATOM 944 C CA . ILE A 1 141 ? 30.656 8.551 22.649 1.00 21.22 139 ILE B CA 1
ATOM 945 C C . ILE A 1 141 ? 30.443 9.165 21.279 1.00 21.06 139 ILE B C 1
ATOM 946 O O . ILE A 1 141 ? 31.364 9.532 20.587 1.00 23.68 139 ILE B O 1
ATOM 951 N N . ARG A 1 142 ? 29.190 9.294 20.921 1.00 21.34 140 ARG B N 1
ATOM 952 C CA . ARG A 1 142 ? 28.797 9.877 19.643 1.00 21.94 140 ARG B CA 1
ATOM 953 C C . ARG A 1 142 ? 29.219 11.345 19.558 1.00 21.78 140 ARG B C 1
ATOM 954 O O . ARG A 1 142 ? 29.596 11.859 18.513 1.00 24.11 140 ARG B O 1
ATOM 962 N N . ALA A 1 143 ? 29.150 12.023 20.679 1.00 21.54 141 ALA B N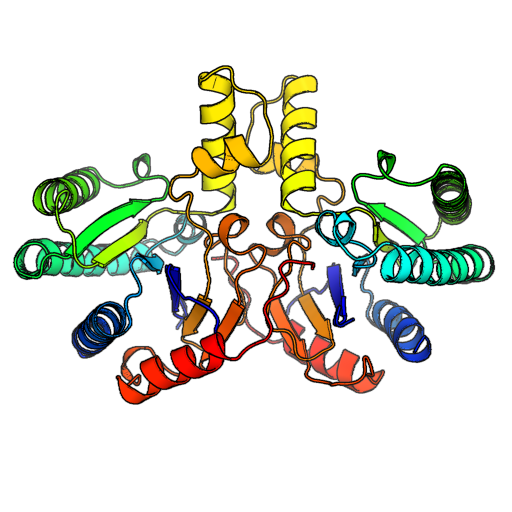 1
ATOM 963 C CA . ALA A 1 143 ? 29.531 13.440 20.704 1.00 21.53 141 ALA B CA 1
ATOM 964 C C . ALA A 1 143 ? 31.032 13.594 20.502 1.00 22.90 141 ALA B C 1
ATOM 965 O O . ALA A 1 143 ? 31.497 14.500 19.793 1.00 24.03 141 ALA B O 1
ATOM 967 N N . ALA A 1 144 ? 31.779 12.681 21.120 1.00 21.58 142 ALA B N 1
ATOM 968 C CA . ALA A 1 144 ? 33.261 12.671 21.030 1.00 22.99 142 ALA B CA 1
ATOM 969 C C . ALA A 1 144 ? 33.746 12.401 19.574 1.00 24.55 142 ALA B C 1
ATOM 970 O O . ALA A 1 144 ? 34.748 12.916 19.126 1.00 25.54 142 ALA B O 1
ATOM 972 N N . LYS A 1 145 ? 33.028 11.551 18.877 1.00 24.56 143 LYS B N 1
ATOM 973 C CA . LYS A 1 145 ? 33.376 11.234 17.492 1.00 26.81 143 LYS B CA 1
ATOM 974 C C . LYS A 1 145 ? 33.090 12.422 16.569 1.00 27.95 143 LYS B C 1
ATOM 975 O O . LYS A 1 145 ? 33.833 12.683 15.643 1.00 29.99 143 LYS B O 1
ATOM 981 N N . ARG A 1 146 ? 31.986 13.100 16.829 1.00 26.26 144 ARG B N 1
ATOM 982 C CA . ARG A 1 146 ? 31.624 14.299 16.075 1.00 27.24 144 ARG B CA 1
ATOM 983 C C . ARG A 1 146 ? 32.693 15.403 16.207 1.00 28.63 144 ARG B C 1
ATOM 984 O O . ARG A 1 146 ? 32.975 16.167 15.274 1.00 29.06 144 ARG B O 1
ATOM 992 N N . VAL A 1 147 ? 33.222 15.493 17.419 1.00 27.66 145 VAL B N 1
ATOM 993 C CA . VAL A 1 147 ? 34.272 16.470 17.755 1.00 26.94 145 VAL B CA 1
ATOM 994 C C . VAL A 1 147 ? 35.552 16.125 16.994 1.00 28.39 145 VAL B C 1
ATOM 995 O O . VAL A 1 147 ? 36.230 16.976 16.428 1.00 31.78 145 VAL B O 1
ATOM 999 N N . ILE A 1 148 ? 35.864 14.848 17.021 1.00 28.00 146 ILE B N 1
ATOM 1000 C CA . ILE A 1 148 ? 37.015 14.286 16.296 1.00 30.14 146 ILE B CA 1
ATOM 1001 C C . ILE A 1 148 ? 36.849 14.433 14.773 1.00 31.63 146 ILE B C 1
ATOM 1002 O O . ILE A 1 148 ? 37.711 14.963 14.078 1.00 31.09 146 ILE B O 1
ATOM 1007 N N . GLU A 1 149 ? 35.694 14.030 14.304 1.00 31.83 147 GLU B N 1
ATOM 1008 C CA . GLU A 1 149 ? 35.316 14.143 12.886 1.00 36.99 147 GLU B CA 1
ATOM 1009 C C . GLU A 1 149 ? 35.383 15.598 12.369 1.00 39.45 147 GLU B C 1
ATOM 1010 O O . GLU A 1 149 ? 35.613 15.849 11.183 1.00 41.93 147 GLU B O 1
ATOM 1016 N N . LYS A 1 150 ? 35.192 16.539 13.285 1.00 36.66 148 LYS B N 1
ATOM 1017 C CA . LYS A 1 150 ? 35.234 17.996 12.963 1.00 32.69 148 LYS B CA 1
ATOM 1018 C C . LYS A 1 150 ? 36.609 18.623 13.183 1.00 32.03 148 LYS B C 1
ATOM 1019 O O . LYS A 1 150 ? 36.826 19.826 12.989 1.00 28.74 148 LYS B O 1
ATOM 1025 N N . LYS A 1 151 ? 37.533 17.792 13.617 1.00 32.31 149 LYS B N 1
ATOM 1026 C CA . LYS A 1 151 ? 38.928 18.240 13.841 1.00 35.35 149 LYS B CA 1
ATOM 1027 C C . LYS A 1 151 ? 39.026 19.278 14.950 1.00 34.21 149 LYS B C 1
ATOM 1028 O O . LYS A 1 151 ? 39.922 20.092 15.002 1.00 34.26 149 LYS B O 1
ATOM 1034 N N . LEU A 1 152 ? 38.062 19.235 15.842 1.00 34.90 150 LEU B N 1
ATOM 1035 C CA . LEU A 1 152 ? 38.062 20.090 17.039 1.00 31.49 150 LEU B CA 1
ATOM 1036 C C . LEU A 1 152 ? 38.895 19.468 18.133 1.00 30.15 150 LEU B C 1
ATOM 1037 O O . LEU A 1 152 ? 39.099 18.258 18.169 1.00 29.41 150 LEU B O 1
ATOM 1042 N N . GLU A 1 153 ? 39.350 20.319 19.035 1.00 29.27 151 GLU B N 1
ATOM 1043 C CA . GLU A 1 153 ? 40.031 19.858 20.247 1.00 30.64 151 GLU B CA 1
ATOM 1044 C C . GLU A 1 153 ? 39.036 19.139 21.177 1.00 29.92 151 GLU B C 1
ATOM 1045 O O . GLU A 1 153 ? 37.904 19.585 21.397 1.00 29.47 151 GLU B O 1
ATOM 1051 N N . LEU A 1 154 ? 39.486 18.028 21.716 1.00 27.74 152 LEU B N 1
ATOM 1052 C CA . LEU A 1 154 ? 38.654 17.194 22.573 1.00 26.47 152 LEU B CA 1
ATOM 1053 C C . LEU A 1 154 ? 38.691 17.752 23.990 1.00 25.98 152 LEU B C 1
ATOM 1054 O O . LEU A 1 154 ? 39.588 17.528 24.761 1.00 24.23 152 LEU B O 1
ATOM 1059 N N . ASN A 1 155 ? 37.690 18.545 24.284 1.00 25.78 153 ASN B N 1
ATOM 1060 C CA . ASN A 1 155 ? 37.571 19.191 25.582 1.00 24.25 153 ASN B CA 1
ATOM 1061 C C . ASN A 1 155 ? 36.105 19.205 26.037 1.00 22.95 153 ASN B C 1
ATOM 1062 O O . ASN A 1 155 ? 35.229 18.767 25.319 1.00 21.67 153 ASN B O 1
ATOM 1067 N N . GLU A 1 156 ? 35.860 19.721 27.220 1.00 21.90 154 GLU B N 1
ATOM 1068 C CA . GLU A 1 156 ? 34.490 19.755 27.780 1.00 21.77 154 GLU B CA 1
ATOM 1069 C C . GLU A 1 156 ? 33.482 20.541 26.963 1.00 22.11 154 GLU B C 1
ATOM 1070 O O . GLU A 1 156 ? 32.350 20.101 26.781 1.00 20.21 154 GLU B O 1
ATOM 1076 N N . GLU A 1 157 ? 33.892 21.724 26.522 1.00 21.54 155 GLU B N 1
ATOM 1077 C CA . GLU A 1 157 ? 33.002 22.608 25.795 1.00 22.29 155 GLU B CA 1
ATOM 1078 C C . GLU A 1 157 ? 32.631 22.031 24.459 1.00 22.36 155 GLU B C 1
ATOM 1079 O O . GLU A 1 157 ? 31.474 22.026 24.076 1.00 21.64 155 GLU B O 1
ATOM 1085 N N . ASN A 1 158 ? 33.616 21.505 23.7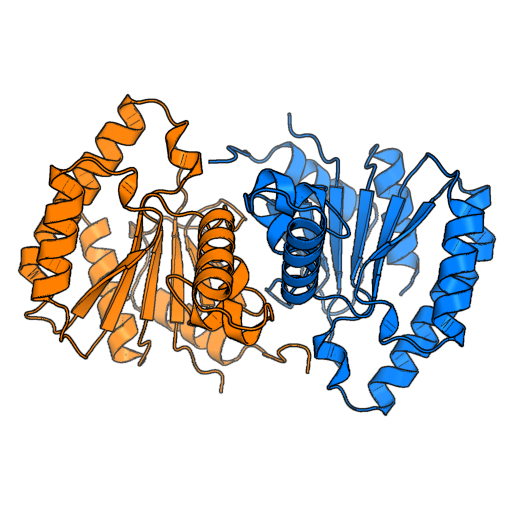68 1.00 21.26 156 ASN B N 1
ATOM 1086 C CA . ASN A 1 158 ? 33.347 20.958 22.453 1.00 22.30 156 ASN B CA 1
ATOM 1087 C C . ASN A 1 158 ? 32.478 19.724 22.479 1.00 22.20 156 ASN B C 1
ATOM 1088 O O . ASN A 1 158 ? 31.649 19.517 21.628 1.00 21.95 156 ASN B O 1
ATOM 1093 N N . LEU A 1 159 ? 32.673 18.893 23.484 1.00 22.02 157 LEU B N 1
ATOM 1094 C CA . LEU A 1 159 ? 31.889 17.676 23.622 1.00 21.44 157 LEU B CA 1
ATOM 1095 C C . LEU A 1 159 ? 30.451 18.031 23.977 1.00 21.81 157 LEU B C 1
ATOM 1096 O O . LEU A 1 159 ? 29.516 17.496 23.449 1.00 22.05 157 LEU B O 1
ATOM 1101 N N . THR A 1 160 ? 30.291 18.973 24.871 1.00 21.45 158 THR B N 1
ATOM 1102 C CA . THR A 1 160 ? 28.961 19.474 25.205 1.00 20.98 158 THR B CA 1
ATOM 1103 C C . THR A 1 160 ? 28.175 19.887 23.969 1.00 20.86 158 THR B C 1
ATOM 1104 O O . THR A 1 160 ? 27.054 19.463 23.747 1.00 19.90 158 THR B O 1
ATOM 1108 N N . GLN A 1 161 ? 28.787 20.743 23.183 1.00 22.53 159 GLN B N 1
ATOM 1109 C CA . GLN A 1 161 ? 28.117 21.348 21.999 1.00 24.16 159 GLN B CA 1
ATOM 1110 C C . GLN A 1 161 ? 27.796 20.312 20.910 1.00 22.64 159 GLN B C 1
ATOM 1111 O O . GLN A 1 161 ? 27.066 20.571 19.983 1.00 24.75 159 GLN B O 1
ATOM 1117 N N . ASN A 1 162 ? 28.387 19.159 21.022 1.00 20.73 160 ASN B N 1
ATOM 1118 C CA . ASN A 1 162 ? 28.154 18.083 20.046 1.00 21.53 160 ASN B CA 1
ATOM 1119 C C . ASN A 1 162 ? 27.274 16.941 20.531 1.00 21.29 160 ASN B C 1
ATOM 1120 O O . ASN A 1 162 ? 27.023 15.965 19.799 1.00 20.86 160 ASN B O 1
ATOM 1125 N N . LEU A 1 163 ? 26.801 17.081 21.759 1.00 20.27 161 LEU B N 1
ATOM 1126 C CA . LEU A 1 163 ? 25.805 16.144 22.292 1.00 19.27 161 LEU B CA 1
ATOM 1127 C C . LEU A 1 163 ? 24.547 16.235 21.436 1.00 19.59 161 LEU B C 1
ATOM 1128 O O . LEU A 1 163 ? 24.319 17.203 20.758 1.00 18.08 161 LEU B O 1
ATOM 1133 N N . ASP A 1 164 ? 23.764 15.157 21.427 1.00 21.42 162 ASP B N 1
ATOM 1134 C CA . ASP A 1 164 ? 22.426 15.174 20.778 1.00 21.28 162 ASP B CA 1
ATOM 1135 C C . ASP A 1 164 ? 21.612 16.328 21.374 1.00 21.47 162 ASP B C 1
ATOM 1136 O O . ASP A 1 164 ? 20.794 16.933 20.712 1.00 22.40 162 ASP B O 1
ATOM 1141 N N . LEU A 1 165 ? 21.844 16.566 22.663 1.00 20.69 163 LEU B N 1
ATOM 1142 C CA . LEU A 1 165 ? 21.150 17.604 23.446 1.00 20.27 163 LEU B CA 1
ATOM 1143 C C . LEU A 1 165 ? 22.101 18.375 24.352 1.00 20.48 163 LEU B C 1
ATOM 1144 O O . LEU A 1 165 ? 22.275 18.051 25.516 1.00 20.11 163 LEU B O 1
ATOM 1149 N N . PRO A 1 166 ? 22.687 19.451 23.817 1.00 21.84 164 PRO B N 1
ATOM 1150 C CA . PRO A 1 166 ? 23.706 20.233 24.528 1.00 21.77 164 PRO B CA 1
ATOM 1151 C C . PRO A 1 166 ? 23.297 20.893 25.839 1.00 22.25 164 PRO B C 1
ATOM 1152 O O . PRO A 1 166 ? 24.157 21.221 26.680 1.00 24.63 164 PRO B O 1
ATOM 1156 N N . LEU A 1 167 ? 22.006 21.042 26.013 1.00 21.84 165 LEU B N 1
ATOM 1157 C CA . LEU A 1 167 ? 21.445 21.842 27.132 1.00 22.02 165 LEU B CA 1
ATOM 1158 C C . LEU A 1 167 ? 21.513 21.156 28.501 1.00 21.96 165 LEU B C 1
ATOM 1159 O O . LEU A 1 167 ? 20.997 20.052 28.712 1.00 22.20 165 LEU B O 1
ATOM 1164 N N . ASP A 1 168 ? 22.149 21.839 29.431 1.00 22.05 166 ASP B N 1
ATOM 1165 C CA . ASP A 1 168 ? 22.222 21.352 30.842 1.00 21.60 166 ASP B CA 1
ATOM 1166 C C . ASP A 1 168 ? 20.786 21.185 31.379 1.00 21.63 166 ASP B C 1
ATOM 1167 O O . ASP A 1 168 ? 19.859 21.934 31.065 1.00 20.96 166 ASP B O 1
ATOM 1172 N N . VAL A 1 169 ? 20.629 20.107 32.122 1.00 20.52 167 VAL B N 1
ATOM 1173 C CA . VAL A 1 169 ? 19.398 19.815 32.861 1.00 19.98 167 VAL B CA 1
ATOM 1174 C C . VAL A 1 169 ? 19.456 20.614 34.156 1.00 21.08 167 VAL B C 1
ATOM 1175 O O . VAL A 1 169 ? 20.427 20.587 34.895 1.00 20.69 167 VAL B O 1
ATOM 1179 N N . ASP A 1 170 ? 18.417 21.372 34.386 1.00 21.93 168 ASP B N 1
ATOM 1180 C CA . ASP A 1 170 ? 18.249 22.125 35.664 1.00 22.35 168 ASP B CA 1
ATOM 1181 C C . ASP A 1 170 ? 17.596 21.297 36.717 1.00 21.73 168 ASP B C 1
ATOM 1182 O O . ASP A 1 170 ? 18.049 21.225 37.859 1.00 20.66 168 ASP B O 1
ATOM 1187 N N . LEU A 1 171 ? 16.522 20.648 36.288 1.00 22.89 169 LEU B N 1
ATOM 1188 C CA . LEU A 1 171 ? 15.766 19.692 37.139 1.00 22.90 169 LEU B CA 1
ATOM 1189 C C . LEU A 1 171 ? 15.522 18.326 36.507 1.00 23.32 169 LEU B C 1
ATOM 1190 O O . LEU A 1 171 ? 14.928 18.192 35.447 1.00 23.66 169 LEU B O 1
ATOM 1195 N N . MET A 1 172 ? 16.000 17.324 37.212 1.00 24.04 170 MET B N 1
ATOM 1196 C CA . MET A 1 172 ? 15.763 15.914 36.887 1.00 24.57 170 MET B CA 1
ATOM 1197 C C . MET A 1 172 ? 14.725 15.341 37.858 1.00 25.65 170 MET B C 1
ATOM 1198 O O . MET A 1 172 ? 15.001 15.085 39.017 1.00 25.65 170 MET B O 1
ATOM 1203 N N . LEU A 1 173 ? 13.542 15.122 37.314 1.00 24.99 171 LEU B N 1
ATOM 1204 C CA . LEU A 1 173 ? 12.414 14.575 38.041 1.00 25.13 171 LEU B CA 1
ATOM 1205 C C . LEU A 1 173 ? 12.174 13.080 37.743 1.00 26.82 171 LEU B C 1
ATOM 1206 O O . LEU A 1 173 ? 11.904 12.655 36.635 1.00 25.08 171 LEU B O 1
ATOM 1211 N N . ARG A 1 174 ? 12.313 12.285 38.777 1.00 27.18 172 ARG B N 1
ATOM 1212 C CA . ARG A 1 174 ? 11.947 10.863 38.719 1.00 28.73 172 ARG B CA 1
ATOM 1213 C C . ARG A 1 174 ? 10.517 10.703 39.265 1.00 30.55 172 ARG B C 1
ATOM 1214 O O . ARG A 1 174 ? 10.211 11.108 40.371 1.00 29.60 172 ARG B O 1
ATOM 1222 N N . VAL A 1 175 ? 9.638 10.166 38.446 1.00 30.82 173 VAL B N 1
ATOM 1223 C CA . VAL A 1 175 ? 8.310 9.787 38.913 1.00 31.57 173 VAL B CA 1
ATOM 1224 C C . VAL A 1 175 ? 8.209 8.265 39.016 1.00 31.09 173 VAL B C 1
ATOM 1225 O O . VAL A 1 175 ? 8.084 7.537 38.038 1.00 34.34 173 VAL B O 1
ATOM 1229 N N . GLY A 1 176 ? 8.218 7.811 40.239 1.00 28.70 174 GLY B N 1
ATOM 1230 C CA . GLY A 1 176 ? 8.152 6.395 40.533 1.00 30.48 174 GLY B CA 1
ATOM 1231 C C . GLY A 1 176 ? 8.862 6.128 41.842 1.00 29.76 174 GLY B C 1
ATOM 1232 O O . GLY A 1 176 ? 9.187 7.050 42.586 1.00 29.23 174 GLY B O 1
ATOM 1233 N N . ASN A 1 177 ? 9.094 4.866 42.105 1.00 28.39 175 ASN B N 1
ATOM 1234 C CA . ASN A 1 177 ? 9.870 4.472 43.286 1.00 33.89 175 ASN B CA 1
ATOM 1235 C C . ASN A 1 177 ? 11.392 4.208 43.074 1.00 33.92 175 ASN B C 1
ATOM 1236 O O . ASN A 1 177 ? 12.170 4.210 44.027 1.00 34.00 175 ASN B O 1
ATOM 1241 N N . ALA A 1 178 ? 11.789 4.017 41.821 1.00 33.83 176 ALA B N 1
ATOM 1242 C CA . ALA A 1 178 ? 13.224 3.808 41.436 1.00 32.75 176 ALA B CA 1
ATOM 1243 C C . ALA A 1 178 ? 14.062 5.040 41.770 1.00 32.87 176 ALA B C 1
ATOM 1244 O O . ALA A 1 178 ? 13.674 6.163 41.503 1.00 37.22 176 ALA B O 1
ATOM 1246 N N . LYS A 1 179 ? 15.191 4.809 42.398 1.00 31.25 177 LYS B N 1
ATOM 1247 C CA . LYS A 1 179 ? 16.105 5.883 42.753 1.00 31.13 177 LYS B CA 1
ATOM 1248 C C . LYS A 1 179 ? 17.412 5.783 42.003 1.00 30.59 177 LYS B C 1
ATOM 1249 O O . LYS A 1 179 ? 18.381 5.208 42.498 1.00 29.08 177 LYS B O 1
ATOM 1255 N N . ARG A 1 180 ? 17.436 6.413 40.834 1.00 29.16 178 ARG B N 1
ATOM 1256 C CA . ARG A 1 180 ? 18.540 6.235 39.874 1.00 28.16 178 ARG B CA 1
ATOM 1257 C C . ARG A 1 180 ? 18.284 6.965 38.572 1.00 27.16 178 ARG B C 1
ATOM 1258 O O . ARG A 1 180 ? 17.163 7.360 38.320 1.00 28.14 178 ARG B O 1
ATOM 1266 N N . LEU A 1 181 ? 19.337 7.177 37.789 1.00 25.17 179 LEU B N 1
ATOM 1267 C CA . LEU A 1 181 ? 19.217 7.959 36.524 1.00 26.99 179 LEU B CA 1
ATOM 1268 C C . LEU A 1 181 ? 19.076 7.108 35.292 1.00 24.78 179 LEU B C 1
ATOM 1269 O O . LEU A 1 181 ? 18.666 7.551 34.247 1.00 23.67 179 LEU B O 1
ATOM 1274 N N . SER A 1 182 ? 19.448 5.867 35.467 1.00 24.56 180 SER B N 1
ATOM 1275 C CA . SER A 1 182 ? 19.366 4.863 34.416 1.00 23.63 180 SER B CA 1
ATOM 1276 C C . SER A 1 182 ? 19.803 5.371 33.049 1.00 22.67 180 SER B C 1
ATOM 1277 O O . SER A 1 182 ? 19.033 5.412 32.109 1.00 23.63 180 SER B O 1
ATOM 1280 N N . ASN A 1 183 ? 21.061 5.759 32.964 1.00 21.58 181 ASN B N 1
ATOM 1281 C CA . ASN A 1 183 ? 21.705 6.161 31.675 1.00 21.04 181 ASN B CA 1
ATOM 1282 C C . ASN A 1 183 ? 20.985 7.305 30.958 1.00 21.19 181 ASN B C 1
ATOM 1283 O O . ASN A 1 183 ? 20.979 7.408 29.730 1.00 18.77 181 ASN B O 1
ATOM 1288 N N . PHE A 1 184 ? 20.360 8.146 31.776 1.00 21.89 182 PHE B N 1
ATOM 1289 C CA . PHE A 1 184 ? 19.570 9.274 31.279 1.00 23.09 182 PHE B CA 1
ATOM 1290 C C . PHE A 1 184 ? 20.294 10.599 31.449 1.00 23.17 182 PHE B C 1
ATOM 1291 O O . PHE A 1 184 ? 20.421 11.128 32.552 1.00 24.38 182 PHE B O 1
ATOM 1299 N N . LEU A 1 185 ? 20.763 11.131 30.322 1.00 22.50 183 LEU B N 1
ATOM 1300 C CA . LEU A 1 185 ? 21.355 12.496 30.296 1.00 20.93 183 LEU B CA 1
ATOM 1301 C C . LEU A 1 185 ? 22.420 12.760 31.390 1.00 21.39 183 LEU B C 1
ATOM 1302 O O . LEU A 1 185 ? 22.488 13.805 32.057 1.00 21.55 183 LEU B O 1
ATOM 1307 N N . LEU A 1 186 ? 23.283 11.793 31.562 1.00 20.87 184 LEU B N 1
ATOM 1308 C CA . LEU A 1 186 ? 24.318 11.889 32.628 1.00 19.52 184 LEU B CA 1
ATOM 1309 C C . LEU A 1 186 ? 25.188 13.154 32.532 1.00 18.96 184 LEU B C 1
ATOM 1310 O O . LEU A 1 186 ? 25.471 13.858 33.507 1.00 19.12 184 LEU B O 1
ATOM 1315 N N . TRP A 1 187 ? 25.659 13.414 31.339 1.00 18.76 185 TRP B N 1
ATOM 1316 C CA . TRP A 1 187 ? 26.561 14.561 31.131 1.00 18.32 185 TRP B CA 1
ATOM 1317 C C . TRP A 1 187 ? 25.884 15.879 31.496 1.00 18.24 185 TRP B C 1
ATOM 1318 O O . TRP A 1 187 ? 26.393 16.724 32.242 1.00 18.02 185 TRP B O 1
ATOM 1329 N N . GLN A 1 188 ? 24.699 16.017 30.954 1.00 18.83 186 GLN B N 1
ATOM 1330 C CA . GLN A 1 188 ? 23.837 17.196 31.151 1.00 18.03 186 GLN B CA 1
ATOM 1331 C C . GLN A 1 188 ? 23.438 17.415 32.637 1.00 18.81 186 GLN B C 1
ATOM 1332 O O . GLN A 1 188 ? 23.192 18.532 33.112 1.00 17.10 186 GLN B O 1
ATOM 1338 N N . CYS A 1 189 ? 23.432 16.321 33.366 1.00 19.57 187 CYS B N 1
ATOM 1339 C CA . CYS A 1 189 ? 22.956 16.319 34.753 1.00 20.86 187 CYS B CA 1
ATOM 1340 C C . CYS A 1 189 ? 24.046 16.562 35.786 1.00 21.82 187 CYS B C 1
ATOM 1341 O O . CYS A 1 189 ? 23.819 16.437 36.978 1.00 23.77 187 CYS B O 1
ATOM 1344 N N . SER A 1 190 ? 25.243 16.895 35.337 1.00 22.17 188 SER B N 1
ATOM 1345 C CA . SER A 1 190 ? 26.388 16.965 36.271 1.00 23.35 188 SER B CA 1
ATOM 1346 C C . SER A 1 190 ? 26.030 17.765 37.509 1.00 24.79 188 SER B C 1
ATOM 1347 O O . SER A 1 190 ? 26.303 17.342 38.645 1.00 24.73 188 SER B O 1
ATOM 1350 N N . TYR A 1 191 ? 25.431 18.927 37.237 1.00 24.18 189 TYR B N 1
ATOM 1351 C CA . TYR A 1 191 ? 24.900 19.854 38.278 1.00 24.32 189 TYR B CA 1
ATOM 1352 C C . TYR A 1 191 ? 23.352 20.032 38.336 1.00 24.08 189 TYR B C 1
ATOM 1353 O O . TYR A 1 191 ? 22.816 20.938 38.960 1.00 21.60 189 TYR B O 1
ATOM 1362 N N . ALA A 1 192 ? 22.654 19.135 37.677 1.00 23.05 190 ALA B N 1
ATOM 1363 C CA . ALA A 1 192 ? 21.200 19.114 37.733 1.00 21.17 190 ALA B CA 1
ATOM 1364 C C . ALA A 1 192 ? 20.682 18.802 39.167 1.00 22.67 190 ALA B C 1
ATOM 1365 O O . ALA A 1 192 ? 21.162 17.926 39.885 1.00 21.97 190 ALA B O 1
ATOM 1367 N N . GLU A 1 193 ? 19.680 19.557 39.559 1.00 23.81 191 GLU B N 1
ATOM 1368 C CA . GLU A 1 193 ? 18.960 19.286 40.797 1.00 25.53 191 GLU B CA 1
ATOM 1369 C C . GLU A 1 193 ? 18.118 18.069 40.540 1.00 27.31 191 GLU B C 1
ATOM 1370 O O . GLU A 1 193 ? 17.607 17.855 39.436 1.00 25.94 191 GLU B O 1
ATOM 1376 N N . ILE A 1 194 ? 18.030 17.246 41.561 1.00 26.79 192 ILE B N 1
ATOM 1377 C CA . ILE A 1 194 ? 17.370 15.958 41.426 1.00 28.81 192 ILE B CA 1
ATOM 1378 C C . ILE A 1 194 ? 16.236 15.818 42.412 1.00 34.25 192 ILE B C 1
ATOM 1379 O O . ILE A 1 194 ? 16.356 16.181 43.587 1.00 40.39 192 ILE B O 1
ATOM 1384 N N . TYR A 1 195 ? 15.123 15.312 41.915 1.00 34.33 193 TYR B N 1
ATOM 1385 C CA . TYR A 1 195 ? 13.922 15.188 42.734 1.00 35.43 193 TYR B CA 1
ATOM 1386 C C . TYR A 1 195 ? 13.168 13.897 42.449 1.00 34.75 193 TYR B C 1
ATOM 1387 O O . TYR A 1 195 ? 12.768 13.623 41.338 1.00 35.37 193 TYR B O 1
ATOM 1396 N N . PHE A 1 196 ? 13.013 13.116 43.499 1.00 34.82 194 PHE B N 1
ATOM 1397 C CA . PHE A 1 196 ? 12.246 11.860 43.470 1.00 37.65 194 PHE B CA 1
ATOM 1398 C C . PHE A 1 196 ? 10.828 12.050 44.018 1.00 38.95 194 PHE B C 1
ATOM 1399 O O . PHE A 1 196 ? 10.647 12.239 45.202 1.00 39.98 194 PHE B O 1
ATOM 1407 N N . SER A 1 197 ? 9.841 12.049 43.138 1.00 39.27 195 SER B N 1
ATOM 1408 C CA . SER A 1 197 ? 8.430 12.049 43.577 1.00 42.06 195 SER B CA 1
ATOM 1409 C C . SER A 1 197 ? 7.850 10.657 43.455 1.00 42.39 195 SER B C 1
ATOM 1410 O O . SER A 1 197 ? 7.813 10.075 42.368 1.00 36.56 195 SER B O 1
ATOM 1413 N N . GLU A 1 198 ? 7.408 10.139 44.592 1.00 43.44 196 GLU B N 1
ATOM 1414 C CA . GLU A 1 198 ? 6.961 8.734 44.668 1.00 47.48 196 GLU B CA 1
ATOM 1415 C C . GLU A 1 198 ? 5.442 8.638 44.485 1.00 50.71 196 GLU B C 1
ATOM 1416 O O . GLU A 1 198 ? 4.648 8.813 45.395 1.00 56.51 196 GLU B O 1
ATOM 1422 N N . THR A 1 199 ? 5.088 8.373 43.252 1.00 49.27 197 THR B N 1
ATOM 1423 C CA . THR A 1 199 ? 3.723 8.412 42.789 1.00 54.32 197 THR B CA 1
ATOM 1424 C C . THR A 1 199 ? 3.754 7.848 41.396 1.00 54.81 197 THR B C 1
ATOM 1425 O O . THR A 1 199 ? 4.813 7.600 40.852 1.00 50.94 197 THR B O 1
ATOM 1429 N N . LEU A 1 200 ? 2.599 7.649 40.802 1.00 55.37 198 LEU B N 1
ATOM 1430 C CA . LEU A 1 200 ? 2.586 7.257 39.403 1.00 53.51 198 LEU B CA 1
ATOM 1431 C C . LEU A 1 200 ? 2.439 8.571 38.653 1.00 53.43 198 LEU B C 1
ATOM 1432 O O . LEU A 1 200 ? 2.163 9.610 39.242 1.00 51.27 198 LEU B O 1
ATOM 1434 N N . PHE A 1 201 ? 2.668 8.536 37.357 1.00 52.22 199 PHE B N 1
ATOM 1435 C CA . PHE A 1 201 ? 2.668 9.774 36.571 1.00 49.86 199 PHE B CA 1
ATOM 1436 C C . PHE A 1 201 ? 1.232 10.289 36.531 1.00 51.75 199 PHE B C 1
ATOM 1437 O O . PHE A 1 201 ? 0.955 11.483 36.653 1.00 47.17 199 PHE B O 1
ATOM 1445 N N . PRO A 1 202 ? 0.306 9.362 36.386 1.00 51.41 200 PRO B N 1
ATOM 1446 C CA . PRO A 1 202 ? -1.105 9.647 36.266 1.00 55.38 200 PRO B CA 1
ATOM 1447 C C . PRO A 1 202 ? -1.579 10.509 37.398 1.00 53.91 200 PRO B C 1
ATOM 1448 O O . PRO A 1 202 ? -2.291 11.481 37.196 1.00 52.49 200 PRO B O 1
ATOM 1452 N N . SER A 1 203 ? -1.106 10.156 38.580 1.00 55.93 201 SER B N 1
ATOM 1453 C CA . SER A 1 203 ? -1.593 10.763 39.849 1.00 56.28 201 SER B CA 1
ATOM 1454 C C . SER A 1 203 ? -1.129 12.201 40.115 1.00 52.32 201 SER B C 1
ATOM 1455 O O . SER A 1 203 ? -1.505 12.816 41.102 1.00 52.17 201 SER B O 1
ATOM 1458 N N . LEU A 1 204 ? -0.359 12.731 39.188 1.00 52.36 202 LEU B N 1
ATOM 1459 C CA . LEU A 1 204 ? 0.215 14.080 39.335 1.00 53.90 202 LEU B CA 1
ATOM 1460 C C . LEU A 1 204 ? -0.676 15.214 38.835 1.00 55.07 202 LEU B C 1
ATOM 1461 O O . LEU A 1 204 ? -1.248 15.176 37.755 1.00 59.33 202 LEU B O 1
ATOM 1466 N N . THR A 1 205 ? -0.728 16.243 39.657 1.00 51.69 203 THR B N 1
ATOM 1467 C CA . THR A 1 205 ? -1.543 17.436 39.396 1.00 51.03 203 THR B CA 1
ATOM 1468 C C . THR A 1 205 ? -0.699 18.650 39.067 1.00 47.54 203 THR B C 1
ATOM 1469 O O . THR A 1 205 ? 0.417 18.775 39.526 1.00 45.58 203 THR B O 1
ATOM 1473 N N . LYS A 1 206 ? -1.281 19.558 38.298 1.00 43.18 204 LYS B N 1
ATOM 1474 C CA . LYS A 1 206 ? -0.641 20.858 37.995 1.00 44.69 204 LYS B CA 1
ATOM 1475 C C . LYS A 1 206 ? -0.069 21.526 39.235 1.00 45.33 204 LYS B C 1
ATOM 1476 O O . LYS A 1 206 ? 1.039 22.019 39.236 1.00 45.83 204 LYS B O 1
ATOM 1482 N N . ARG A 1 207 ? -0.865 21.510 40.289 1.00 49.47 205 ARG B N 1
ATOM 1483 C CA . ARG A 1 207 ? -0.506 22.149 41.583 1.00 49.61 205 ARG B CA 1
ATOM 1484 C C . ARG A 1 207 ? 0.819 21.578 42.071 1.00 47.23 205 ARG B C 1
ATOM 1485 O O . ARG A 1 207 ? 1.719 22.303 42.531 1.00 48.54 205 ARG B O 1
ATOM 1487 N N . GLU A 1 208 ? 0.902 20.263 41.949 1.00 44.10 206 GLU B N 1
ATOM 1488 C CA . GLU A 1 208 ? 2.090 19.493 42.397 1.00 45.16 206 GLU B CA 1
ATOM 1489 C C . GLU A 1 208 ? 3.353 19.793 41.536 1.00 40.55 206 GLU B C 1
ATOM 1490 O O . GLU A 1 208 ? 4.422 20.138 42.046 1.00 43.17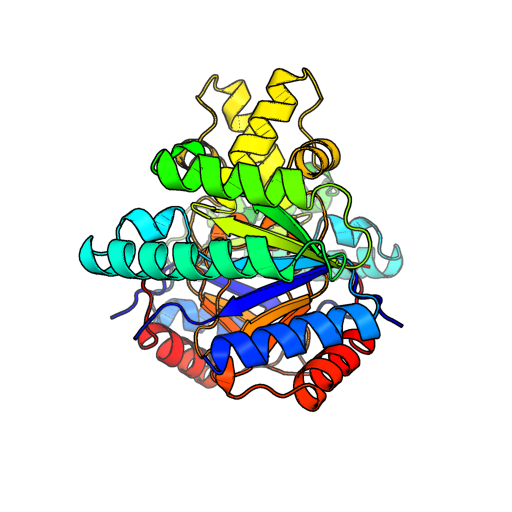 206 GLU B O 1
ATOM 1496 N N . PHE A 1 209 ? 3.196 19.673 40.239 1.00 35.46 207 PHE B N 1
ATOM 1497 C CA . PHE A 1 209 ? 4.240 20.128 39.283 1.00 38.36 207 PHE B CA 1
ATOM 1498 C C . PHE A 1 209 ? 4.733 21.523 39.649 1.00 37.36 207 PHE B C 1
ATOM 1499 O O . PHE A 1 209 ? 5.913 21.746 39.797 1.00 40.04 207 PHE B O 1
ATOM 1507 N N . LYS A 1 210 ? 3.809 22.450 39.782 1.00 36.74 208 LYS B N 1
ATOM 1508 C CA . LYS A 1 210 ? 4.147 23.852 40.135 1.00 39.39 208 LYS B CA 1
ATOM 1509 C C . LYS A 1 210 ? 4.930 23.961 41.452 1.00 38.44 208 LYS B C 1
ATOM 1510 O O . LYS A 1 210 ? 5.843 24.759 41.607 1.00 34.84 208 LYS B O 1
ATOM 1516 N N . ARG A 1 211 ? 4.509 23.165 42.408 1.00 38.48 209 ARG B N 1
ATOM 1517 C CA . ARG A 1 211 ? 5.127 23.153 43.764 1.00 39.85 209 ARG B CA 1
ATOM 1518 C C . ARG A 1 211 ? 6.609 22.726 43.752 1.00 39.05 209 ARG B C 1
ATOM 1519 O O . ARG A 1 211 ? 7.519 23.394 44.266 1.00 36.01 209 ARG B O 1
ATOM 1527 N N . ILE A 1 212 ? 6.785 21.567 43.143 1.00 37.85 210 ILE B N 1
ATOM 1528 C CA . ILE A 1 212 ? 8.091 20.968 42.850 1.00 34.61 210 ILE B CA 1
ATOM 1529 C C . ILE A 1 212 ? 8.989 21.997 42.147 1.00 34.18 210 ILE B C 1
ATOM 1530 O O . ILE A 1 212 ? 10.157 22.204 42.471 1.00 35.19 210 ILE B O 1
ATOM 1535 N N . ILE A 1 213 ? 8.400 22.652 41.180 1.00 28.96 211 ILE B N 1
ATOM 1536 C CA . ILE A 1 213 ? 9.081 23.742 40.477 1.00 30.77 211 ILE B CA 1
ATOM 1537 C C . ILE A 1 213 ? 9.492 24.894 41.423 1.00 30.51 211 ILE B C 1
ATOM 1538 O O . ILE A 1 213 ? 10.570 25.455 41.322 1.00 29.88 211 ILE B O 1
ATOM 1543 N N . LYS A 1 214 ? 8.575 25.256 42.303 1.00 32.00 212 LYS B N 1
ATOM 1544 C CA . LYS A 1 214 ? 8.795 26.366 43.285 1.00 33.86 212 LYS B CA 1
ATOM 1545 C C . LYS A 1 214 ? 9.953 25.954 44.216 1.00 35.42 212 LYS B C 1
ATOM 1546 O O . LYS A 1 214 ? 10.869 26.695 44.524 1.00 34.07 212 LYS B O 1
ATOM 1548 N N . GLU A 1 215 ? 9.889 24.710 44.614 1.00 33.24 213 GLU B N 1
ATOM 1549 C CA . GLU A 1 215 ? 10.903 24.137 45.467 1.00 35.59 213 GLU B CA 1
ATOM 1550 C C . GLU A 1 215 ? 12.310 24.250 44.840 1.00 35.73 213 GLU B C 1
ATOM 1551 O O . GLU A 1 215 ? 13.280 24.718 45.462 1.00 36.36 213 GLU B O 1
ATOM 1554 N N . PHE A 1 216 ? 12.401 23.775 43.606 1.00 32.22 214 PHE B N 1
ATOM 1555 C CA . PHE A 1 216 ? 13.639 23.868 42.828 1.00 30.52 214 PHE B CA 1
ATOM 1556 C C . PHE A 1 216 ? 14.146 25.320 42.714 1.00 29.94 214 PHE B C 1
ATOM 1557 O O . PHE A 1 216 ? 15.358 25.588 42.741 1.00 29.49 214 PHE B O 1
ATOM 1565 N N . ARG A 1 217 ? 13.221 26.252 42.575 1.00 29.06 215 ARG B N 1
ATOM 1566 C CA . ARG A 1 217 ? 13.614 27.668 42.413 1.00 33.44 215 ARG B CA 1
ATOM 1567 C C . ARG A 1 217 ? 14.263 28.260 43.634 1.00 32.84 215 ARG B C 1
ATOM 1568 O O . ARG A 1 217 ? 15.030 29.191 43.532 1.00 32.61 215 ARG B O 1
ATOM 1576 N N . ASN A 1 218 ? 13.942 27.703 44.774 1.00 34.06 216 ASN B N 1
ATOM 1577 C CA . ASN A 1 218 ? 14.477 28.227 46.053 1.00 38.27 216 ASN B CA 1
ATOM 1578 C C . ASN A 1 218 ? 15.614 27.445 46.641 1.00 38.58 216 ASN B C 1
ATOM 1579 O O . ASN A 1 218 ? 16.146 27.786 47.707 1.00 37.77 216 ASN B O 1
ATOM 1584 N N . ARG A 1 219 ? 15.962 26.373 45.950 1.00 38.89 217 ARG B N 1
ATOM 1585 C CA . ARG A 1 219 ? 17.088 25.520 46.372 1.00 38.46 217 ARG B CA 1
ATOM 1586 C C . ARG A 1 219 ? 18.374 26.286 46.111 1.00 36.16 217 ARG B C 1
ATOM 1587 O O . ARG A 1 219 ? 18.460 27.008 45.130 1.00 37.21 217 ARG B O 1
ATOM 1595 N N . GLU A 1 220 ? 19.377 26.098 46.966 1.00 33.85 218 GLU B N 1
ATOM 1596 C CA . GLU A 1 220 ? 20.712 26.751 46.728 1.00 33.39 218 GLU B CA 1
ATOM 1597 C C . GLU A 1 220 ? 21.512 26.020 45.627 1.00 30.00 218 GLU B C 1
ATOM 1598 O O . GLU A 1 220 ? 21.897 24.886 45.774 1.00 29.35 218 GLU B O 1
ATOM 1600 N N . ARG A 1 221 ? 21.737 26.692 44.513 1.00 29.77 219 ARG B N 1
ATOM 1601 C CA . ARG A 1 221 ? 22.553 26.108 43.424 1.00 28.77 219 ARG B CA 1
ATOM 1602 C C . ARG A 1 221 ? 23.878 26.787 43.321 1.00 29.26 219 ARG B C 1
ATOM 1603 O O . ARG A 1 221 ? 23.942 27.923 42.942 1.00 35.41 219 ARG B O 1
ATOM 1611 N N . THR A 1 222 ? 24.938 26.071 43.635 1.00 29.22 220 THR B N 1
ATOM 1612 C CA . THR A 1 222 ? 26.278 26.681 43.606 1.00 31.13 220 THR B CA 1
ATOM 1613 C C . THR A 1 222 ? 27.081 26.408 42.366 1.00 31.02 220 THR B C 1
ATOM 1614 O O . THR A 1 222 ? 28.039 27.131 42.058 1.00 32.37 220 THR B O 1
ATOM 1618 N N . PHE A 1 223 ? 26.710 25.347 41.671 1.00 31.40 221 PHE B N 1
ATOM 1619 C CA . PHE A 1 223 ? 27.582 24.795 40.569 1.00 30.38 221 PHE B CA 1
ATOM 1620 C C . PHE A 1 223 ? 29.059 24.651 40.966 1.00 30.52 221 PHE B C 1
ATOM 1621 O O . PHE A 1 223 ? 29.973 24.905 40.170 1.00 30.37 221 PHE B O 1
ATOM 1629 N N . GLY A 1 224 ? 29.284 24.241 42.204 1.00 30.00 222 GLY B N 1
ATOM 1630 C CA . GLY A 1 224 ? 30.680 24.092 42.729 1.00 30.90 222 GLY B CA 1
ATOM 1631 C C . GLY A 1 224 ? 31.300 25.371 43.234 1.00 32.84 222 GLY B C 1
ATOM 1632 O O . GLY A 1 224 ? 32.454 25.421 43.673 1.00 34.40 222 GLY B O 1
ATOM 1633 N N . LYS A 1 225 ? 30.487 26.401 43.156 1.00 38.29 223 LYS B N 1
ATOM 1634 C CA . LYS A 1 225 ? 30.817 27.773 43.578 1.00 41.78 223 LYS B CA 1
ATOM 1635 C C . LYS A 1 225 ? 31.782 28.409 42.604 1.00 38.96 223 LYS B C 1
ATOM 1636 O O . LYS A 1 225 ? 31.413 28.673 41.468 1.00 45.57 223 LYS B O 1
ATOM 1642 N N . MET B 1 4 ? 20.809 -10.492 47.493 1.00 43.56 1 MET A N 1
ATOM 1643 C CA . MET B 1 4 ? 20.357 -10.524 46.075 1.00 46.57 1 MET A CA 1
ATOM 1644 C C . MET B 1 4 ? 21.147 -9.514 45.235 1.00 47.37 1 MET A C 1
ATOM 1645 O O . MET B 1 4 ? 21.436 -9.738 44.069 1.00 50.87 1 MET A O 1
ATOM 1650 N N . ASN B 1 5 ? 21.463 -8.390 45.851 1.00 45.32 2 ASN A N 1
ATOM 1651 C CA . ASN B 1 5 ? 22.316 -7.348 45.238 1.00 42.12 2 ASN A CA 1
ATOM 1652 C C . ASN B 1 5 ? 23.672 -7.225 45.926 1.00 42.09 2 ASN A C 1
ATOM 1653 O O . ASN B 1 5 ? 23.777 -7.048 47.144 1.00 42.30 2 ASN A O 1
ATOM 1658 N N . GLU B 1 6 ? 24.696 -7.251 45.098 1.00 40.45 3 GLU A N 1
ATOM 1659 C CA . GLU B 1 6 ? 26.070 -7.092 45.568 1.00 42.32 3 GLU A CA 1
ATOM 1660 C C . GLU B 1 6 ? 26.497 -5.610 45.548 1.00 41.71 3 GLU A C 1
ATOM 1661 O O . GLU B 1 6 ? 26.366 -4.917 44.533 1.00 40.13 3 GLU A O 1
ATOM 1667 N N . LEU B 1 7 ? 26.978 -5.144 46.693 1.00 35.48 4 LEU A N 1
ATOM 1668 C CA . LEU B 1 7 ? 27.525 -3.781 46.825 1.00 34.09 4 LEU A CA 1
ATOM 1669 C C . LEU B 1 7 ? 29.067 -3.815 46.800 1.00 33.70 4 LEU A C 1
ATOM 1670 O O . LEU B 1 7 ? 29.721 -3.986 47.812 1.00 36.78 4 LEU A O 1
ATOM 1675 N N . LYS B 1 8 ? 29.618 -3.650 45.605 1.00 32.43 5 LYS A N 1
ATOM 1676 C CA . LYS B 1 8 ? 31.076 -3.799 45.347 1.00 30.12 5 LYS A CA 1
ATOM 1677 C C . LYS B 1 8 ? 31.789 -2.430 45.428 1.00 28.31 5 LYS A C 1
ATOM 1678 O O . LYS B 1 8 ? 32.975 -2.336 45.739 1.00 28.00 5 LYS A O 1
ATOM 1680 N N . HIS B 1 9 ? 30.991 -1.376 45.262 1.00 27.26 6 HIS A N 1
ATOM 1681 C CA . HIS B 1 9 ? 31.469 0.038 45.102 1.00 24.56 6 HIS A CA 1
ATOM 1682 C C . HIS B 1 9 ? 30.485 1.019 45.677 1.00 23.76 6 HIS A C 1
ATOM 1683 O O . HIS B 1 9 ? 29.372 1.210 45.190 1.00 22.35 6 HIS A O 1
ATOM 1690 N N . LEU B 1 10 ? 30.911 1.653 46.750 1.00 23.75 7 LEU A N 1
ATOM 1691 C CA . LEU B 1 10 ? 30.074 2.651 47.426 1.00 24.37 7 LEU A CA 1
ATOM 1692 C C . LEU B 1 10 ? 30.692 4.025 47.244 1.00 23.67 7 LEU A C 1
ATOM 1693 O O . LEU B 1 10 ? 31.856 4.217 47.513 1.00 24.52 7 LEU A O 1
ATOM 1698 N N . ALA B 1 11 ? 29.898 4.960 46.757 1.00 22.96 8 ALA A N 1
ATOM 1699 C CA . ALA B 1 11 ? 30.379 6.348 46.556 1.00 22.25 8 ALA A CA 1
ATOM 1700 C C . ALA B 1 11 ? 29.615 7.287 47.483 1.00 22.22 8 ALA A C 1
ATOM 1701 O O . ALA B 1 11 ? 28.377 7.318 47.508 1.00 21.76 8 ALA A O 1
ATOM 1703 N N . VAL B 1 12 ? 30.394 8.063 48.207 1.00 22.54 9 VAL A N 1
ATOM 1704 C CA . VAL B 1 12 ? 29.894 9.015 49.198 1.00 23.17 9 VAL A CA 1
ATOM 1705 C C . VAL B 1 12 ? 30.372 10.430 48.929 1.00 23.74 9 VAL A C 1
ATOM 1706 O O . VAL B 1 12 ? 31.539 10.718 48.718 1.00 25.64 9 VAL A O 1
ATOM 1710 N N . VAL B 1 13 ? 29.437 11.327 48.975 1.00 25.29 10 VAL A N 1
ATOM 1711 C CA . VAL B 1 13 ? 29.749 12.768 48.919 1.00 27.13 10 VAL A CA 1
ATOM 1712 C C . VAL B 1 13 ? 29.038 13.481 50.055 1.00 28.25 10 VAL A C 1
ATOM 1713 O O . VAL B 1 13 ? 27.919 13.152 50.416 1.00 29.59 10 VAL A O 1
ATOM 1717 N N . MET B 1 14 ? 29.692 14.469 50.592 1.00 29.87 11 MET A N 1
ATOM 1718 C CA . MET B 1 14 ? 29.107 15.258 51.677 1.00 35.57 11 MET A CA 1
ATOM 1719 C C . MET B 1 14 ? 28.893 16.693 51.238 1.00 37.73 11 MET A C 1
ATOM 1720 O O . MET B 1 14 ? 29.539 17.176 50.320 1.00 41.63 11 MET A O 1
ATOM 1725 N N . ASP B 1 15 ? 27.990 17.380 51.916 1.00 39.70 12 ASP A N 1
ATOM 1726 C CA . ASP B 1 15 ? 27.629 18.760 51.508 1.00 39.67 12 ASP A CA 1
ATOM 1727 C C . ASP B 1 15 ? 28.852 19.640 51.359 1.00 40.61 12 ASP A C 1
ATOM 1728 O O . ASP B 1 15 ? 29.785 19.587 52.142 1.00 41.98 12 ASP A O 1
ATOM 1733 N N . GLY B 1 16 ? 28.816 20.443 50.307 1.00 44.38 13 GLY A N 1
ATOM 1734 C CA . GLY B 1 16 ? 29.901 21.402 49.992 1.00 45.50 13 GLY A CA 1
ATOM 1735 C C . GLY B 1 16 ? 29.723 22.835 50.462 1.00 47.58 13 GLY A C 1
ATOM 1736 O O . GLY B 1 16 ? 30.515 23.695 50.128 1.00 50.17 13 GLY A O 1
ATOM 1737 N N . ASN B 1 17 ? 28.703 23.081 51.269 1.00 58.00 14 ASN A N 1
ATOM 1738 C CA . ASN B 1 17 ? 28.345 24.473 51.676 1.00 64.94 14 ASN A CA 1
ATOM 1739 C C . ASN B 1 17 ? 29.505 25.255 52.316 1.00 65.65 14 ASN A C 1
ATOM 1740 O O . ASN B 1 17 ? 30.166 24.782 53.219 1.00 67.43 14 ASN A O 1
ATOM 1742 N N . ARG B 1 18 ? 29.765 26.430 51.765 1.00 69.94 15 ARG A N 1
ATOM 1743 C CA . ARG B 1 18 ? 30.664 27.460 52.365 1.00 70.31 15 ARG A CA 1
ATOM 1744 C C . ARG B 1 18 ? 30.764 27.411 53.900 1.00 68.23 15 ARG A C 1
ATOM 1745 O O . ARG B 1 18 ? 30.096 28.167 54.607 1.00 68.77 15 ARG A O 1
ATOM 1747 N N . GLY B 1 35 ? 32.686 14.911 62.897 1.00 74.74 33 GLY A N 1
ATOM 1748 C CA . GLY B 1 35 ? 33.562 15.375 61.827 1.00 78.17 33 GLY A CA 1
ATOM 1749 C C . GLY B 1 35 ? 34.240 14.229 61.107 1.00 77.63 33 GLY A C 1
ATOM 1750 O O . GLY B 1 35 ? 33.897 13.876 59.983 1.00 79.42 33 GLY A O 1
ATOM 1751 N N . VAL B 1 36 ? 35.212 13.640 61.778 1.00 76.22 34 VAL A N 1
ATOM 1752 C CA . VAL B 1 36 ? 35.972 12.500 61.204 1.00 73.04 34 VAL A CA 1
ATOM 1753 C C . VAL B 1 36 ? 35.345 11.162 61.589 1.00 75.62 34 VAL A C 1
ATOM 1754 O O . VAL B 1 36 ? 35.265 10.227 60.793 1.00 78.58 34 VAL A O 1
ATOM 1758 N N . LYS B 1 37 ? 34.898 11.101 62.834 1.00 74.76 35 LYS A N 1
ATOM 1759 C CA . LYS B 1 37 ? 34.226 9.908 63.398 1.00 72.84 35 LYS A CA 1
ATOM 1760 C C . LYS B 1 37 ? 33.350 9.224 62.358 1.00 68.44 35 LYS A C 1
ATOM 1761 O O . LYS B 1 37 ? 33.396 8.012 62.152 1.00 73.55 35 LYS A O 1
ATOM 1763 N N . THR B 1 38 ? 32.575 10.051 61.683 1.00 65.07 36 THR A N 1
ATOM 1764 C CA . THR B 1 38 ? 31.657 9.593 60.618 1.00 65.98 36 THR A CA 1
ATOM 1765 C C . THR B 1 38 ? 32.397 8.892 59.482 1.00 64.33 36 THR A C 1
ATOM 1766 O O . THR B 1 38 ? 31.865 8.027 58.802 1.00 58.91 36 THR A O 1
ATOM 1770 N N . MET B 1 39 ? 33.639 9.295 59.308 1.00 64.89 37 MET A N 1
ATOM 1771 C CA . MET B 1 39 ? 34.496 8.766 58.232 1.00 63.56 37 MET A CA 1
ATOM 1772 C C . MET B 1 39 ? 35.115 7.401 58.564 1.00 62.16 37 MET A C 1
ATOM 1773 O O . MET B 1 39 ? 35.292 6.550 57.709 1.00 60.24 37 MET A O 1
ATOM 1778 N N . GLN B 1 40 ? 35.470 7.226 59.822 1.00 62.55 38 GLN A N 1
ATOM 1779 C CA . GLN B 1 40 ? 36.042 5.941 60.298 1.00 61.88 38 GLN A CA 1
ATOM 1780 C C . GLN B 1 40 ? 34.938 4.904 60.421 1.00 58.71 38 GLN A C 1
ATOM 1781 O O . GLN B 1 40 ? 35.073 3.744 60.022 1.00 55.36 38 GLN A O 1
ATOM 1787 N N . LYS B 1 41 ? 33.841 5.352 61.009 1.00 54.59 39 LYS A N 1
ATOM 1788 C CA . LYS B 1 41 ? 32.616 4.529 61.098 1.00 55.13 39 LYS A CA 1
ATOM 1789 C C . LYS B 1 41 ? 32.300 4.035 59.680 1.00 53.25 39 LYS A C 1
ATOM 1790 O O . LYS B 1 41 ? 31.962 2.879 59.416 1.00 49.27 39 LYS A O 1
ATOM 1792 N N . LEU B 1 42 ? 32.473 4.970 58.770 1.00 53.21 40 LEU A N 1
ATOM 1793 C CA . LEU B 1 42 ? 32.225 4.747 57.341 1.00 51.23 40 LEU A CA 1
ATOM 1794 C C . LEU B 1 42 ? 33.102 3.621 56.778 1.00 50.87 40 LEU A C 1
ATOM 1795 O O . LEU B 1 42 ? 32.644 2.643 56.152 1.00 45.28 40 LEU A O 1
ATOM 1800 N N . MET B 1 43 ? 34.390 3.795 57.008 1.00 48.65 41 MET A N 1
ATOM 1801 C CA . MET B 1 43 ? 35.403 2.822 56.536 1.00 49.87 41 MET A CA 1
ATOM 1802 C C . MET B 1 43 ? 35.291 1.467 57.241 1.00 50.10 41 MET A C 1
ATOM 1803 O O . MET B 1 43 ? 35.423 0.399 56.650 1.00 51.04 41 MET A O 1
ATOM 1808 N N . GLU B 1 44 ? 35.038 1.544 58.527 1.00 53.09 42 GLU A N 1
ATOM 1809 C CA . GLU B 1 44 ? 34.847 0.334 59.375 1.00 56.13 42 GLU A CA 1
ATOM 1810 C C . GLU B 1 44 ? 33.700 -0.544 58.853 1.00 51.61 42 GLU A C 1
ATOM 1811 O O . GLU B 1 44 ? 33.773 -1.759 58.853 1.00 51.75 42 GLU A O 1
ATOM 1817 N N . VAL B 1 45 ? 32.652 0.116 58.389 1.00 49.80 43 VAL A N 1
ATOM 1818 C CA . VAL B 1 45 ? 31.415 -0.566 57.912 1.00 48.61 43 VAL A CA 1
ATOM 1819 C C . VAL B 1 45 ? 31.562 -1.216 56.543 1.00 47.14 43 VAL A C 1
ATOM 1820 O O . VAL B 1 45 ? 31.023 -2.281 56.277 1.00 46.14 43 VAL A O 1
ATOM 1824 N N . CYS B 1 46 ? 32.292 -0.532 55.680 1.00 45.49 44 CYS A N 1
ATOM 1825 C CA . CYS B 1 46 ? 32.597 -1.024 54.298 1.00 44.37 44 CYS A CA 1
ATOM 1826 C C . CYS B 1 46 ? 33.349 -2.344 54.330 1.00 43.88 44 CYS A C 1
ATOM 1827 O O . CYS B 1 46 ? 33.397 -3.163 53.393 1.00 38.88 44 CYS A O 1
ATOM 1830 N N . MET B 1 47 ? 33.999 -2.472 55.458 1.00 49.70 45 MET A N 1
ATOM 1831 C CA . MET B 1 47 ? 34.876 -3.606 55.754 1.00 51.98 45 MET A CA 1
ATOM 1832 C C . MET B 1 47 ? 34.080 -4.809 56.275 1.00 49.97 45 MET A C 1
ATOM 1833 O O . MET B 1 47 ? 34.094 -5.879 55.674 1.00 53.57 45 MET A O 1
ATOM 1838 N N . GLU B 1 48 ? 33.363 -4.621 57.372 1.00 49.61 46 GLU A N 1
ATOM 1839 C CA . GLU B 1 48 ? 32.457 -5.693 57.903 1.00 51.20 46 GLU A CA 1
ATOM 1840 C C . GLU B 1 48 ? 31.544 -6.197 56.811 1.00 47.75 46 GLU A C 1
ATOM 1841 O O . GLU B 1 48 ? 31.056 -7.315 56.840 1.00 54.09 46 GLU A O 1
ATOM 1847 N N . GLU B 1 49 ? 31.293 -5.313 55.870 1.00 45.09 47 GLU A N 1
ATOM 1848 C CA . GLU B 1 49 ? 30.306 -5.564 54.782 1.00 44.24 47 GLU A CA 1
ATOM 1849 C C . GLU B 1 49 ? 30.906 -6.126 53.516 1.00 40.09 47 GLU A C 1
ATOM 1850 O O . GLU B 1 49 ? 30.216 -6.454 52.577 1.00 43.43 47 GLU A O 1
ATOM 1856 N N . ASN B 1 50 ? 32.213 -6.232 53.505 1.00 38.85 48 ASN A N 1
ATOM 1857 C CA . ASN B 1 50 ? 32.924 -6.774 52.328 1.00 39.18 48 ASN A CA 1
ATOM 1858 C C . ASN B 1 50 ? 32.739 -5.874 51.090 1.00 38.75 48 ASN A C 1
ATOM 1859 O O . ASN B 1 50 ? 32.644 -6.318 49.956 1.00 39.12 48 ASN A O 1
ATOM 1861 N N . ILE B 1 51 ? 32.698 -4.583 51.365 1.00 40.35 49 ILE A N 1
ATOM 1862 C CA . ILE B 1 51 ? 32.672 -3.546 50.312 1.00 40.11 49 ILE A CA 1
ATOM 1863 C C . ILE B 1 51 ? 34.085 -3.151 49.880 1.00 37.20 49 ILE A C 1
ATOM 1864 O O . ILE B 1 51 ? 34.824 -2.530 50.631 1.00 33.92 49 ILE A O 1
ATOM 1869 N N . SER B 1 52 ? 34.417 -3.481 48.637 1.00 33.36 50 SER A N 1
ATOM 1870 C CA . SER B 1 52 ? 35.838 -3.440 48.187 1.00 32.41 50 SER A CA 1
ATOM 1871 C C . SER B 1 52 ? 36.353 -2.014 47.886 1.00 31.50 50 SER A C 1
ATOM 1872 O O . SER B 1 52 ? 37.492 -1.641 48.185 1.00 30.53 50 SER A O 1
ATOM 1875 N N . ASN B 1 53 ? 35.473 -1.242 47.277 1.00 30.11 51 ASN A N 1
ATOM 1876 C CA . ASN B 1 53 ? 35.772 0.134 46.883 1.00 27.95 51 ASN A CA 1
ATOM 1877 C C . ASN B 1 53 ? 34.904 1.198 47.559 1.00 27.03 51 ASN A C 1
ATOM 1878 O O . ASN B 1 53 ? 33.676 1.235 47.406 1.00 24.78 51 ASN A O 1
ATOM 1883 N N . LEU B 1 54 ? 35.585 2.060 48.301 1.00 25.79 52 LEU A N 1
ATOM 1884 C CA . LEU B 1 54 ? 34.974 3.274 48.874 1.00 25.33 52 LEU A CA 1
ATOM 1885 C C . LEU B 1 54 ? 35.478 4.517 48.140 1.00 25.32 52 LEU A C 1
ATOM 1886 O O . LEU B 1 54 ? 36.682 4.819 48.123 1.00 24.85 52 LEU A O 1
ATOM 1891 N N . SER B 1 55 ? 34.540 5.235 47.541 1.00 24.14 53 SER A N 1
ATOM 1892 C CA . SER B 1 55 ? 34.887 6.458 46.776 1.00 22.81 53 SER A CA 1
ATOM 1893 C C . SER B 1 55 ? 34.376 7.671 47.445 1.00 22.45 53 SER A C 1
ATOM 1894 O O . SER B 1 55 ? 33.225 7.723 47.797 1.00 22.72 53 SER A O 1
ATOM 1897 N N . LEU B 1 56 ? 35.276 8.628 47.622 1.00 23.86 54 LEU A N 1
ATOM 1898 C CA . LEU B 1 56 ? 35.016 9.891 48.359 1.00 24.35 54 LEU A CA 1
ATOM 1899 C C . LEU B 1 56 ? 35.363 11.157 47.559 1.00 24.68 54 LEU A C 1
ATOM 1900 O O . LEU B 1 56 ? 36.347 11.211 46.855 1.00 24.43 54 LEU A O 1
ATOM 1905 N N . PHE B 1 57 ? 34.561 12.185 47.738 1.00 25.21 55 PHE A N 1
ATOM 1906 C CA . PHE B 1 57 ? 34.710 13.447 46.994 1.00 23.26 55 PHE A CA 1
ATOM 1907 C C . PHE B 1 57 ? 35.258 14.563 47.859 1.00 23.44 55 PHE A C 1
ATOM 1908 O O . PHE B 1 57 ? 34.559 15.119 48.693 1.00 23.40 55 PHE A O 1
ATOM 1916 N N . ALA B 1 58 ? 36.523 14.876 47.633 1.00 22.92 56 ALA A N 1
ATOM 1917 C CA . ALA B 1 58 ? 37.247 15.911 48.399 1.00 22.78 56 ALA A CA 1
ATOM 1918 C C . ALA B 1 58 ? 37.249 17.304 47.734 1.00 24.18 56 ALA A C 1
ATOM 1919 O O . ALA B 1 58 ? 36.973 18.313 48.380 1.00 23.06 56 ALA A O 1
ATOM 1921 N N . PHE B 1 59 ? 37.627 17.335 46.459 1.00 21.67 57 PHE A N 1
ATOM 1922 C CA . PHE B 1 59 ? 37.756 18.582 45.704 1.00 21.42 57 PHE A CA 1
ATOM 1923 C C . PHE B 1 59 ? 37.480 18.434 44.198 1.00 21.04 57 PHE A C 1
ATOM 1924 O O . PHE B 1 59 ? 38.155 17.694 43.477 1.00 19.38 57 PHE A O 1
ATOM 1932 N N . SER B 1 60 ? 36.478 19.170 43.756 1.00 19.84 58 SER A N 1
ATOM 1933 C CA . SER B 1 60 ? 36.052 19.191 42.356 1.00 20.14 58 SER A CA 1
ATOM 1934 C C . SER B 1 60 ? 36.806 20.161 41.507 1.00 20.42 58 SER A C 1
ATOM 1935 O O . SER B 1 60 ? 37.318 21.179 41.972 1.00 21.12 58 SER A O 1
ATOM 1938 N N . THR B 1 61 ? 36.825 19.850 40.225 1.00 19.82 59 THR A N 1
ATOM 1939 C CA . THR B 1 61 ? 37.372 20.788 39.201 1.00 20.26 59 THR A CA 1
ATOM 1940 C C . THR B 1 61 ? 36.710 22.211 39.292 1.00 21.55 59 THR A C 1
ATOM 1941 O O . THR B 1 61 ? 37.360 23.257 39.150 1.00 23.10 59 THR A O 1
ATOM 1945 N N . GLU B 1 62 ? 35.421 22.236 39.574 1.00 20.79 60 GLU A N 1
ATOM 1946 C CA . GLU B 1 62 ? 34.704 23.529 39.675 1.00 22.73 60 GLU A CA 1
ATOM 1947 C C . GLU B 1 62 ? 35.012 24.302 40.967 1.00 24.99 60 GLU A C 1
ATOM 1948 O O . GLU B 1 62 ? 34.838 25.519 41.044 1.00 24.98 60 GLU A O 1
ATOM 1954 N N . ASN B 1 63 ? 35.456 23.558 41.977 1.00 24.00 61 ASN A N 1
ATOM 1955 C CA . ASN B 1 63 ? 35.833 24.148 43.265 1.00 25.29 61 ASN A CA 1
ATOM 1956 C C . ASN B 1 63 ? 36.996 25.118 43.144 1.00 24.86 61 ASN A C 1
ATOM 1957 O O . ASN B 1 63 ? 37.202 25.950 43.980 1.00 27.72 61 ASN A O 1
ATOM 1962 N N . TRP B 1 64 ? 37.755 24.980 42.083 1.00 25.40 62 TRP A N 1
ATOM 1963 C CA . TRP B 1 64 ? 38.896 25.898 41.772 1.00 26.85 62 TRP A CA 1
ATOM 1964 C C . TRP B 1 64 ? 38.466 27.337 41.622 1.00 29.70 62 TRP A C 1
ATOM 1965 O O . TRP B 1 64 ? 39.266 28.237 41.559 1.00 31.62 62 TRP A O 1
ATOM 1976 N N . LYS B 1 65 ? 37.174 27.530 41.502 1.00 34.17 63 LYS A N 1
ATOM 1977 C CA . LYS B 1 65 ? 36.584 28.862 41.315 1.00 38.37 63 LYS A CA 1
ATOM 1978 C C . LYS B 1 65 ? 36.090 29.472 42.615 1.00 40.40 63 LYS A C 1
ATOM 1979 O O . LYS B 1 65 ? 35.610 30.591 42.648 1.00 43.01 63 LYS A O 1
ATOM 1985 N N . ARG B 1 66 ? 36.234 28.722 43.687 1.00 42.05 64 ARG A N 1
ATOM 1986 C CA . ARG B 1 66 ? 35.839 29.207 44.990 1.00 42.67 64 ARG A CA 1
ATOM 1987 C C . ARG B 1 66 ? 36.787 30.323 45.317 1.00 43.78 64 ARG A C 1
ATOM 1988 O O . ARG B 1 66 ? 37.816 30.462 44.663 1.00 39.84 64 ARG A O 1
ATOM 1996 N N . PRO B 1 67 ? 36.453 31.098 46.352 1.00 48.38 65 PRO A N 1
ATOM 1997 C CA . PRO B 1 67 ? 37.333 32.086 46.956 1.00 52.76 65 PRO A CA 1
ATOM 1998 C C . PRO B 1 67 ? 38.584 31.441 47.579 1.00 54.24 65 PRO A C 1
ATOM 1999 O O . PRO B 1 67 ? 38.523 30.426 48.274 1.00 56.67 65 PRO A O 1
ATOM 2003 N N . LYS B 1 68 ? 39.711 32.063 47.325 1.00 53.70 66 LYS A N 1
ATOM 2004 C CA . LYS B 1 68 ? 41.029 31.475 47.635 1.00 56.75 66 LYS A CA 1
ATOM 2005 C C . LYS B 1 68 ? 41.264 31.125 49.097 1.00 58.41 66 LYS A C 1
ATOM 2006 O O . LYS B 1 68 ? 42.256 30.512 49.480 1.00 54.48 66 LYS A O 1
ATOM 2012 N N . ASP B 1 69 ? 40.351 31.574 49.914 1.00 60.66 67 ASP A N 1
ATOM 2013 C CA . ASP B 1 69 ? 40.526 31.449 51.343 1.00 59.77 67 ASP A CA 1
ATOM 2014 C C . ASP B 1 69 ? 39.936 30.111 51.723 1.00 57.77 67 ASP A C 1
ATOM 2015 O O . ASP B 1 69 ? 40.498 29.341 52.497 1.00 57.12 67 ASP A O 1
ATOM 2017 N N . GLU B 1 70 ? 38.779 29.883 51.122 1.00 52.89 68 GLU A N 1
ATOM 2018 C CA . GLU B 1 70 ? 37.977 28.658 51.275 1.00 50.72 68 GLU A CA 1
ATOM 2019 C C . GLU B 1 70 ? 38.764 27.459 50.764 1.00 49.48 68 GLU A C 1
ATOM 2020 O O . GLU B 1 70 ? 38.597 26.343 51.200 1.00 50.80 68 GLU A O 1
ATOM 2026 N N . ILE B 1 71 ? 39.650 27.745 49.838 1.00 45.42 69 ILE A N 1
ATOM 2027 C CA . ILE B 1 71 ? 40.419 26.703 49.142 1.00 43.29 69 ILE A CA 1
ATOM 2028 C C . ILE B 1 71 ? 41.651 26.232 49.916 1.00 44.35 69 ILE A C 1
ATOM 2029 O O . ILE B 1 71 ? 41.959 25.044 50.031 1.00 36.94 69 ILE A O 1
ATOM 2034 N N . ASP B 1 72 ? 42.353 27.208 50.443 1.00 50.05 70 ASP A N 1
ATOM 2035 C CA . ASP B 1 72 ? 43.558 26.938 51.197 1.00 50.06 70 ASP A CA 1
ATOM 2036 C C . ASP B 1 72 ? 43.141 26.277 52.477 1.00 46.67 70 ASP A C 1
ATOM 2037 O O . ASP B 1 72 ? 43.817 25.430 53.017 1.00 47.59 70 ASP A O 1
ATOM 2042 N N . PHE B 1 73 ? 41.947 26.605 52.892 1.00 44.96 71 PHE A N 1
ATOM 2043 C CA . PHE B 1 73 ? 41.380 25.966 54.063 1.00 46.46 71 PHE A CA 1
ATOM 2044 C C . PHE B 1 73 ? 41.017 24.492 53.874 1.00 45.74 71 PHE A C 1
ATOM 2045 O O . PHE B 1 73 ? 41.140 23.672 54.778 1.00 45.79 71 PHE A O 1
ATOM 2053 N N . ILE B 1 74 ? 40.546 24.191 52.683 1.00 43.95 72 ILE A N 1
ATOM 2054 C CA . ILE B 1 74 ? 40.168 22.827 52.301 1.00 38.13 72 ILE A CA 1
ATOM 2055 C C . ILE B 1 74 ? 41.375 21.959 52.064 1.00 34.90 72 ILE A C 1
ATOM 2056 O O . ILE B 1 74 ? 41.375 20.795 52.359 1.00 33.10 72 ILE A O 1
ATOM 2061 N N . PHE B 1 75 ? 42.416 22.544 51.540 1.00 34.16 73 PHE A N 1
ATOM 2062 C CA . PHE B 1 75 ? 43.621 21.778 51.293 1.00 36.23 73 PHE A CA 1
ATOM 2063 C C . PHE B 1 75 ? 44.392 21.588 52.572 1.00 36.88 73 PHE A C 1
ATOM 2064 O O . PHE B 1 75 ? 45.185 20.689 52.704 1.00 35.55 73 PHE A O 1
ATOM 2072 N N . GLU B 1 76 ? 44.141 22.485 53.499 1.00 41.19 74 GLU A N 1
ATOM 2073 C CA . GLU B 1 76 ? 44.655 22.370 54.889 1.00 42.88 74 GLU A CA 1
ATOM 2074 C C . GLU B 1 76 ? 44.057 21.145 55.574 1.00 38.02 74 GLU A C 1
ATOM 2075 O O . GLU B 1 76 ? 44.734 20.377 56.232 1.00 35.68 74 GLU A O 1
ATOM 2081 N N . LEU B 1 77 ? 42.759 21.015 55.421 1.00 36.48 75 LEU A N 1
ATOM 2082 C CA . LEU B 1 77 ? 42.047 19.810 55.899 1.00 37.90 75 LEU A CA 1
ATOM 2083 C C . LEU B 1 77 ? 42.572 18.551 55.207 1.00 37.43 75 LEU A C 1
ATOM 2084 O O . LEU B 1 77 ? 42.931 17.556 55.824 1.00 33.97 75 LEU A O 1
ATOM 2089 N N . LEU B 1 78 ? 42.569 18.624 53.889 1.00 36.48 76 LEU A N 1
ATOM 2090 C CA . LEU B 1 78 ? 43.011 17.497 53.058 1.00 35.13 76 LEU A CA 1
ATOM 2091 C C . LEU B 1 78 ? 44.343 16.969 53.555 1.00 34.14 76 LEU A C 1
ATOM 2092 O O . LEU B 1 78 ? 44.555 15.784 53.741 1.00 34.14 76 LEU A O 1
ATOM 2097 N N . ASP B 1 79 ? 45.246 17.898 53.716 1.00 35.88 77 ASP A N 1
ATOM 2098 C CA . ASP B 1 79 ? 46.612 17.596 54.184 1.00 38.90 77 ASP A CA 1
ATOM 2099 C C . ASP B 1 79 ? 46.596 16.836 55.527 1.00 39.03 77 ASP A C 1
ATOM 2100 O O . ASP B 1 79 ? 47.303 15.842 55.710 1.00 39.43 77 ASP A O 1
ATOM 2105 N N . ARG B 1 80 ? 45.753 17.297 56.436 1.00 37.32 78 ARG A N 1
ATOM 2106 C CA . ARG B 1 80 ? 45.548 16.585 57.735 1.00 40.84 78 ARG A CA 1
ATOM 2107 C C . ARG B 1 80 ? 45.025 15.144 57.508 1.00 41.78 78 ARG A C 1
ATOM 2108 O O . ARG B 1 80 ? 45.380 14.2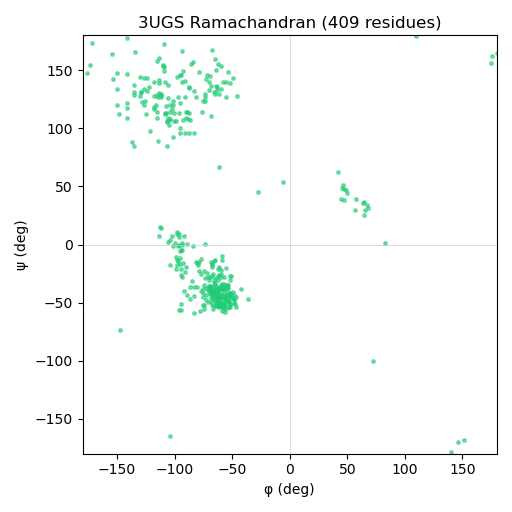07 58.209 1.00 47.77 78 ARG A O 1
ATOM 2112 N N . CYS B 1 81 ? 44.204 14.994 56.488 1.00 39.86 79 CYS A N 1
ATOM 2113 C CA . CYS B 1 81 ? 43.608 13.677 56.135 1.00 41.91 79 CYS A CA 1
ATOM 2114 C C . CYS B 1 81 ? 44.643 12.719 55.584 1.00 40.98 79 CYS A C 1
ATOM 2115 O O . CYS B 1 81 ? 44.642 11.519 55.848 1.00 36.23 79 CYS A O 1
ATOM 2118 N N . LEU B 1 82 ? 45.516 13.284 54.774 1.00 41.42 80 LEU A N 1
ATOM 2119 C CA . LEU B 1 82 ? 46.558 12.487 54.108 1.00 40.42 80 LEU A CA 1
ATOM 2120 C C . LEU B 1 82 ? 47.562 11.970 55.130 1.00 40.23 80 LEU A C 1
ATOM 2121 O O . LEU B 1 82 ? 48.004 10.841 55.057 1.00 38.59 80 LEU A O 1
ATOM 2126 N N . ASP B 1 83 ? 47.909 12.844 56.062 1.00 42.81 81 ASP A N 1
ATOM 2127 C CA . ASP B 1 83 ? 48.794 12.499 57.223 1.00 42.85 81 ASP A CA 1
ATOM 2128 C C . ASP B 1 83 ? 48.208 11.336 58.017 1.00 41.28 81 ASP A C 1
ATOM 2129 O O . ASP B 1 83 ? 48.869 10.398 58.403 1.00 41.85 81 ASP A O 1
ATOM 2134 N N . GLU B 1 84 ? 46.923 11.428 58.235 1.00 43.58 82 GLU A N 1
ATOM 2135 C CA . GLU B 1 84 ? 46.188 10.380 58.948 1.00 46.71 82 GLU A CA 1
ATOM 2136 C C . GLU B 1 84 ? 46.221 9.054 58.165 1.00 51.60 82 GLU A C 1
ATOM 2137 O O . GLU B 1 84 ? 46.320 7.968 58.721 1.00 57.00 82 GLU A O 1
ATOM 2143 N N . ALA B 1 85 ? 46.127 9.174 56.856 1.00 48.47 83 ALA A N 1
ATOM 2144 C CA . ALA B 1 85 ? 46.216 8.014 55.961 1.00 46.45 83 ALA A CA 1
ATOM 2145 C C . ALA B 1 85 ? 47.550 7.287 56.114 1.00 46.83 83 ALA A C 1
ATOM 2146 O O . ALA B 1 85 ? 47.611 6.071 56.248 1.00 48.62 83 ALA A O 1
ATOM 2148 N N . LEU B 1 86 ? 48.619 8.056 56.065 1.00 47.13 84 LEU A N 1
ATOM 2149 C CA . LEU B 1 86 ? 49.996 7.497 56.142 1.00 51.34 84 LEU A CA 1
ATOM 2150 C C . LEU B 1 86 ? 50.175 6.639 57.382 1.00 53.41 84 LEU A C 1
ATOM 2151 O O . LEU B 1 86 ? 50.533 5.459 57.345 1.00 56.07 84 LEU A O 1
ATOM 2156 N N . GLU B 1 87 ? 49.866 7.283 58.478 1.00 54.22 85 GLU A N 1
ATOM 2157 C CA . GLU B 1 87 ? 49.994 6.677 59.811 1.00 59.81 85 GLU A CA 1
ATOM 2158 C C . GLU B 1 87 ? 49.204 5.366 59.924 1.00 58.05 85 GLU A C 1
ATOM 2159 O O . GLU B 1 87 ? 49.729 4.287 60.168 1.00 63.42 85 GLU A O 1
ATOM 2165 N N . LYS B 1 88 ? 47.919 5.504 59.681 1.00 58.06 86 LYS A N 1
ATOM 2166 C CA . LYS B 1 88 ? 46.919 4.441 59.975 1.00 54.46 86 LYS A CA 1
ATOM 2167 C C . LYS B 1 88 ? 46.447 3.548 58.842 1.00 49.26 86 LYS A C 1
ATOM 2168 O O . LYS B 1 88 ? 45.770 2.567 59.092 1.00 52.90 86 LYS A O 1
ATOM 2174 N N . PHE B 1 89 ? 46.769 3.872 57.607 1.00 45.56 87 PHE A N 1
ATOM 2175 C CA . PHE B 1 89 ? 46.155 3.115 56.497 1.00 42.60 87 PHE A CA 1
ATOM 2176 C C . PHE B 1 89 ? 46.762 1.746 56.350 1.00 42.21 87 PHE A C 1
ATOM 2177 O O . PHE B 1 89 ? 46.054 0.745 56.319 1.00 39.65 87 PHE A O 1
ATOM 2185 N N . GLU B 1 90 ? 48.084 1.741 56.268 1.00 44.47 88 GLU A N 1
ATOM 2186 C CA . GLU B 1 90 ? 48.855 0.498 56.011 1.00 49.80 88 GLU A CA 1
ATOM 2187 C C . GLU B 1 90 ? 48.608 -0.597 57.064 1.00 48.68 88 GLU A C 1
ATOM 2188 O O . GLU B 1 90 ? 48.315 -1.745 56.746 1.00 47.24 88 GLU A O 1
ATOM 2194 N N . LYS B 1 91 ? 48.726 -0.209 58.318 1.00 49.81 89 LYS A N 1
ATOM 2195 C CA . LYS B 1 91 ? 48.603 -1.171 59.438 1.00 54.44 89 LYS A CA 1
ATOM 2196 C C . LYS B 1 91 ? 47.197 -1.707 59.547 1.00 52.29 89 LYS A C 1
ATOM 2197 O O . LYS B 1 91 ? 46.980 -2.803 60.023 1.00 56.56 89 LYS A O 1
ATOM 2203 N N . ASN B 1 92 ? 46.254 -0.903 59.097 1.00 50.99 90 ASN A N 1
ATOM 2204 C CA . ASN B 1 92 ? 44.828 -1.307 59.037 1.00 47.99 90 ASN A CA 1
ATOM 2205 C C . ASN B 1 92 ? 44.458 -1.981 57.706 1.00 45.21 90 ASN A C 1
ATOM 2206 O O . ASN B 1 92 ? 43.324 -2.380 57.467 1.00 44.64 90 ASN A O 1
ATOM 2211 N N . ASN B 1 93 ? 45.448 -2.097 56.849 1.00 42.66 91 ASN A N 1
ATOM 2212 C CA . ASN B 1 93 ? 45.283 -2.806 55.556 1.00 43.58 91 ASN A CA 1
ATOM 2213 C C . ASN B 1 93 ? 44.287 -2.128 54.596 1.00 43.84 91 ASN A C 1
ATOM 2214 O O . ASN B 1 93 ? 43.525 -2.774 53.857 1.00 44.79 91 ASN A O 1
ATOM 2219 N N . VAL B 1 94 ? 44.310 -0.808 54.629 1.00 42.64 92 VAL A N 1
ATOM 2220 C CA . VAL B 1 94 ? 43.510 0.016 53.694 1.00 37.96 92 VAL A CA 1
ATOM 2221 C C . VAL B 1 94 ? 44.376 0.649 52.611 1.00 37.26 92 VAL A C 1
ATOM 2222 O O . VAL B 1 94 ? 45.454 1.138 52.841 1.00 41.02 92 VAL A O 1
ATOM 2226 N N . ARG B 1 95 ? 43.872 0.605 51.409 1.00 34.57 93 ARG A N 1
ATOM 2227 C CA . ARG B 1 95 ? 44.546 1.227 50.285 1.00 35.82 93 ARG A CA 1
ATOM 2228 C C . ARG B 1 95 ? 43.971 2.625 49.950 1.00 35.83 93 ARG A C 1
ATOM 2229 O O . ARG B 1 95 ? 42.764 2.864 50.029 1.00 32.21 93 ARG A O 1
ATOM 2237 N N . LEU B 1 96 ? 44.861 3.512 49.533 1.00 34.88 94 LEU A N 1
ATOM 2238 C CA . LEU B 1 96 ? 44.458 4.848 49.037 1.00 33.08 94 LEU A CA 1
ATOM 2239 C C . LEU B 1 96 ? 44.847 5.071 47.598 1.00 33.63 94 LEU A C 1
ATOM 2240 O O . LEU B 1 96 ? 45.982 4.887 47.225 1.00 35.68 94 LEU A O 1
ATOM 2245 N N . ARG B 1 97 ? 43.858 5.465 46.811 1.00 33.66 95 ARG A N 1
ATOM 2246 C CA . ARG B 1 97 ? 44.046 5.837 45.387 1.00 32.81 95 ARG A CA 1
ATOM 2247 C C . ARG B 1 97 ? 43.480 7.201 45.143 1.00 30.70 95 ARG A C 1
ATOM 2248 O O . ARG B 1 97 ? 42.355 7.504 45.557 1.00 29.57 95 ARG A O 1
ATOM 2256 N N . ALA B 1 98 ? 44.251 8.021 44.454 1.00 28.62 96 ALA A N 1
ATOM 2257 C CA . ALA B 1 98 ? 43.768 9.378 44.088 1.00 27.20 96 ALA A CA 1
ATOM 2258 C C . ALA B 1 98 ? 43.321 9.402 42.645 1.00 23.78 96 ALA A C 1
ATOM 2259 O O . ALA B 1 98 ? 44.046 9.060 41.755 1.00 25.91 96 ALA A O 1
ATOM 2261 N N . ILE B 1 99 ? 42.090 9.794 42.455 1.00 22.42 97 ILE A N 1
ATOM 2262 C CA . ILE B 1 99 ? 41.581 10.089 41.106 1.00 21.87 97 ILE A CA 1
ATOM 2263 C C . ILE B 1 99 ? 41.367 11.595 40.958 1.00 22.86 97 ILE A C 1
ATOM 2264 O O . ILE B 1 99 ? 41.082 12.333 41.910 1.00 23.06 97 ILE A O 1
ATOM 2269 N N . GLY B 1 100 ? 41.543 12.055 39.744 1.00 22.58 98 GLY A N 1
ATOM 2270 C CA . GLY B 1 100 ? 41.237 13.445 39.419 1.00 22.06 98 GLY A CA 1
ATOM 2271 C C . GLY B 1 100 ? 42.308 13.975 38.493 1.00 23.64 98 GLY A C 1
ATOM 2272 O O . GLY B 1 100 ? 43.182 13.238 38.058 1.00 22.88 98 GLY A O 1
ATOM 2273 N N . ASP B 1 101 ? 42.202 15.240 38.123 1.00 24.40 99 ASP A N 1
ATOM 2274 C CA . ASP B 1 101 ? 43.295 15.842 37.376 1.00 26.25 99 ASP A CA 1
ATOM 2275 C C . ASP B 1 101 ? 44.282 16.381 38.417 1.00 29.22 99 ASP A C 1
ATOM 2276 O O . ASP B 1 101 ? 44.135 17.516 38.923 1.00 30.40 99 ASP A O 1
ATOM 2281 N N . LEU B 1 102 ? 45.287 15.566 38.697 1.00 28.93 100 LEU A N 1
ATOM 2282 C CA . LEU B 1 102 ? 46.189 15.771 39.863 1.00 30.26 100 LEU A CA 1
ATOM 2283 C C . LEU B 1 102 ? 47.261 16.813 39.589 1.00 32.03 100 LEU A C 1
ATOM 2284 O O . LEU B 1 102 ? 47.887 17.337 40.515 1.00 34.71 100 LEU A O 1
ATOM 2289 N N . SER B 1 103 ? 47.430 17.116 38.305 1.00 30.16 101 SER A N 1
ATOM 2290 C CA . SER B 1 103 ? 48.408 18.134 37.825 1.00 31.34 101 SER A CA 1
ATOM 2291 C C . SER B 1 103 ? 48.065 19.567 38.203 1.00 32.95 101 SER A C 1
ATOM 2292 O O . SER B 1 103 ? 48.883 20.461 38.080 1.00 39.29 101 SER A O 1
ATOM 2295 N N . ARG B 1 104 ? 46.842 19.786 38.625 1.00 32.29 102 ARG A N 1
ATOM 2296 C CA . ARG B 1 104 ? 46.400 21.142 39.036 1.00 34.15 102 ARG A CA 1
ATOM 2297 C C . ARG B 1 104 ? 46.881 21.415 40.436 1.00 32.54 102 ARG A C 1
ATOM 2298 O O . ARG B 1 104 ? 46.883 22.535 40.910 1.00 32.71 102 ARG A O 1
ATOM 2306 N N . LEU B 1 105 ? 47.232 20.335 41.101 1.00 35.87 103 LEU A N 1
ATOM 2307 C CA . LEU B 1 105 ? 47.653 20.372 42.538 1.00 38.23 103 LEU A CA 1
ATOM 2308 C C . LEU B 1 105 ? 49.090 20.839 42.725 1.00 40.65 103 LEU A C 1
ATOM 2309 O O . LEU B 1 105 ? 49.976 20.611 41.883 1.00 41.94 103 LEU A O 1
ATOM 2314 N N . GLU B 1 106 ? 49.283 21.495 43.861 1.00 43.69 104 GLU A N 1
ATOM 2315 C CA . GLU B 1 106 ? 50.623 21.910 44.316 1.00 47.09 104 GLU A CA 1
ATOM 2316 C C . GLU B 1 106 ? 51.489 20.657 44.481 1.00 48.95 104 GLU A C 1
ATOM 2317 O O . GLU B 1 106 ? 50.999 19.543 44.697 1.00 47.26 104 GLU A O 1
ATOM 2319 N N . ASP B 1 107 ? 52.785 20.857 44.350 1.00 53.50 105 ASP A N 1
ATOM 2320 C CA . ASP B 1 107 ? 53.746 19.736 44.371 1.00 51.36 105 ASP A CA 1
ATOM 2321 C C . ASP B 1 107 ? 53.782 19.077 45.740 1.00 49.93 105 ASP A C 1
ATOM 2322 O O . ASP B 1 107 ? 53.889 17.868 45.867 1.00 50.54 105 ASP A O 1
ATOM 2327 N N . LYS B 1 108 ? 53.642 19.912 46.753 1.00 48.47 106 LYS A N 1
ATOM 2328 C CA . LYS B 1 108 ? 53.659 19.480 48.148 1.00 49.90 106 LYS A CA 1
ATOM 2329 C C . LYS B 1 108 ? 52.640 18.347 48.372 1.00 49.17 106 LYS A C 1
ATOM 2330 O O . LYS B 1 108 ? 52.955 17.278 48.875 1.00 50.07 106 LYS A O 1
ATOM 2332 N N . VAL B 1 109 ? 51.407 18.613 47.982 1.00 52.51 107 VAL A N 1
ATOM 2333 C CA . VAL B 1 109 ? 50.286 17.659 48.145 1.00 45.42 107 VAL A CA 1
ATOM 2334 C C . VAL B 1 109 ? 50.488 16.477 47.239 1.00 44.59 107 VAL A C 1
ATOM 2335 O O . VAL B 1 109 ? 50.351 15.326 47.592 1.00 42.19 107 VAL A O 1
ATOM 2339 N N . ARG B 1 110 ? 50.823 16.809 46.027 1.00 42.03 108 ARG A N 1
ATOM 2340 C CA . ARG B 1 110 ? 51.001 15.807 45.028 1.00 43.32 108 ARG A CA 1
ATOM 2341 C C . ARG B 1 110 ? 51.975 14.748 45.450 1.00 43.28 108 ARG A C 1
ATOM 2342 O O . ARG B 1 110 ? 51.791 13.585 45.184 1.00 41.94 108 ARG A O 1
ATOM 2350 N N . GLU B 1 111 ? 53.041 15.192 46.082 1.00 48.34 109 GLU A N 1
ATOM 2351 C CA . GLU B 1 111 ? 54.117 14.284 46.574 1.00 49.61 109 GLU A CA 1
ATOM 2352 C C . GLU B 1 111 ? 53.612 13.418 47.716 1.00 46.34 109 GLU A C 1
ATOM 2353 O O . GLU B 1 111 ? 53.741 12.193 47.713 1.00 44.48 109 GLU A O 1
ATOM 2359 N N . LYS B 1 112 ? 52.989 14.084 48.668 1.00 42.24 110 LYS A N 1
ATOM 2360 C CA . LYS B 1 112 ? 52.357 13.398 49.811 1.00 41.94 110 LYS A CA 1
ATOM 2361 C C . LYS B 1 112 ? 51.339 12.322 49.343 1.00 41.31 110 LYS A C 1
ATOM 2362 O O . LYS B 1 112 ? 51.195 11.242 49.911 1.00 43.12 110 LYS A O 1
ATOM 2368 N N . ILE B 1 113 ? 50.648 12.642 48.277 1.00 38.80 111 ILE A N 1
ATOM 2369 C CA . ILE B 1 113 ? 49.671 11.714 47.688 1.00 37.78 111 ILE A CA 1
ATOM 2370 C C . ILE B 1 113 ? 50.335 10.498 47.114 1.00 36.28 111 ILE A C 1
ATOM 2371 O O . ILE B 1 113 ? 49.997 9.377 47.412 1.00 36.31 111 ILE A O 1
ATOM 2376 N N . THR B 1 114 ? 51.257 10.766 46.235 1.00 36.72 112 THR A N 1
ATOM 2377 C CA . THR B 1 114 ? 52.106 9.756 45.645 1.00 38.33 112 THR A CA 1
ATOM 2378 C C . THR B 1 114 ? 52.732 8.844 46.673 1.00 40.21 112 THR A C 1
ATOM 2379 O O . THR B 1 114 ? 52.812 7.629 46.496 1.00 37.59 112 THR A O 1
ATOM 2383 N N . LEU B 1 115 ? 53.161 9.451 47.757 1.00 39.97 113 LEU A N 1
ATOM 2384 C CA . LEU B 1 115 ? 53.789 8.700 48.827 1.00 42.22 113 LEU A CA 1
ATOM 2385 C C . LEU B 1 115 ? 52.835 7.724 49.463 1.00 38.60 113 LEU A C 1
ATOM 2386 O O . LEU B 1 115 ? 53.123 6.556 49.624 1.00 38.27 113 LEU A O 1
ATOM 2391 N N . VAL B 1 116 ? 51.698 8.257 49.849 1.00 36.12 114 VAL A N 1
ATOM 2392 C CA . VAL B 1 116 ? 50.678 7.479 50.599 1.00 37.12 114 VAL A CA 1
ATOM 2393 C C . VAL B 1 116 ? 50.088 6.362 49.737 1.00 36.93 114 VAL A C 1
ATOM 2394 O O . VAL B 1 116 ? 49.675 5.325 50.214 1.00 42.34 114 VAL A O 1
ATOM 2398 N N . GLU B 1 117 ? 50.050 6.610 48.446 1.00 38.36 115 GLU A N 1
ATOM 2399 C CA . GLU B 1 117 ? 49.605 5.598 47.455 1.00 38.04 115 GLU A CA 1
ATOM 2400 C C . GLU B 1 117 ? 50.588 4.450 47.381 1.00 39.77 115 GLU A C 1
ATOM 2401 O O . GLU B 1 117 ? 50.223 3.299 47.261 1.00 40.53 115 GLU A O 1
ATOM 2407 N N . GLU B 1 118 ? 51.858 4.819 47.415 1.00 44.49 116 GLU A N 1
ATOM 2408 C CA . GLU B 1 118 ? 52.974 3.853 47.303 1.00 45.29 116 GLU A CA 1
ATOM 2409 C C . GLU B 1 118 ? 53.079 3.057 48.570 1.00 43.33 116 GLU A C 1
ATOM 2410 O O . GLU B 1 118 ? 53.164 1.844 48.539 1.00 43.63 116 GLU A O 1
ATOM 2416 N N . LYS B 1 119 ? 53.057 3.770 49.687 1.00 42.15 117 LYS A N 1
ATOM 2417 C CA . LYS B 1 119 ? 53.078 3.127 51.020 1.00 43.47 117 LYS A CA 1
ATOM 2418 C C . LYS B 1 119 ? 51.973 2.076 51.157 1.00 43.51 117 LYS A C 1
ATOM 2419 O O . LYS B 1 119 ? 52.185 0.986 51.664 1.00 42.83 117 LYS A O 1
ATOM 2425 N N . THR B 1 120 ? 50.784 2.436 50.680 1.00 45.24 118 THR A N 1
ATOM 2426 C CA . THR B 1 120 ? 49.548 1.595 50.863 1.00 41.85 118 THR A CA 1
ATOM 2427 C C . THR B 1 120 ? 49.156 0.750 49.669 1.00 38.99 118 THR A C 1
ATOM 2428 O O . THR B 1 120 ? 48.159 0.040 49.703 1.00 34.78 118 THR A O 1
ATOM 2432 N N . LYS B 1 121 ? 49.950 0.833 48.620 1.00 37.68 119 LYS A N 1
ATOM 2433 C CA . LYS B 1 121 ? 49.593 0.178 47.338 1.00 42.05 119 LYS A CA 1
ATOM 2434 C C . LYS B 1 121 ? 49.238 -1.285 47.521 1.00 45.10 119 LYS A C 1
ATOM 2435 O O . LYS B 1 121 ? 48.468 -1.853 46.765 1.00 49.25 119 LYS A O 1
ATOM 2437 N N . HIS B 1 122 ? 49.801 -1.879 48.557 1.00 47.51 120 HIS A N 1
ATOM 2438 C CA . HIS B 1 122 ? 49.698 -3.356 48.777 1.00 51.37 120 HIS A CA 1
ATOM 2439 C C . HIS B 1 122 ? 48.632 -3.807 49.759 1.00 51.15 120 HIS A C 1
ATOM 2440 O O . HIS B 1 122 ? 48.545 -4.987 50.142 1.00 55.15 120 HIS A O 1
ATOM 2447 N N . CYS B 1 123 ? 47.786 -2.862 50.124 1.00 46.53 121 CYS A N 1
ATOM 2448 C CA . CYS B 1 123 ? 46.639 -3.113 51.044 1.00 44.78 121 CYS A CA 1
ATOM 2449 C C . CYS B 1 123 ? 45.366 -3.682 50.378 1.00 44.60 121 CYS A C 1
ATOM 2450 O O . CYS B 1 123 ? 44.872 -3.226 49.362 1.00 45.12 121 CYS A O 1
ATOM 2453 N N . ASP B 1 124 ? 44.865 -4.709 51.019 1.00 46.09 122 ASP A N 1
ATOM 2454 C CA . ASP B 1 124 ? 43.895 -5.664 50.427 1.00 47.27 122 ASP A CA 1
ATOM 2455 C C . ASP B 1 124 ? 42.427 -5.519 50.871 1.00 43.25 122 ASP A C 1
ATOM 2456 O O . ASP B 1 124 ? 41.524 -6.064 50.259 1.00 41.03 122 ASP A O 1
ATOM 2461 N N . ALA B 1 125 ? 42.211 -4.824 51.969 1.00 40.31 123 ALA A N 1
ATOM 2462 C CA . ALA B 1 125 ? 40.922 -4.955 52.731 1.00 42.82 123 ALA A CA 1
ATOM 2463 C C . ALA B 1 125 ? 39.835 -3.949 52.342 1.00 41.77 123 ALA A C 1
ATOM 2464 O O . ALA B 1 125 ? 38.666 -4.087 52.670 1.00 42.43 123 ALA A O 1
ATOM 2466 N N . LEU B 1 126 ? 40.277 -2.929 51.646 1.00 41.07 124 LEU A N 1
ATOM 2467 C CA . LEU B 1 126 ? 39.423 -1.819 51.237 1.00 39.65 124 LEU A CA 1
ATOM 2468 C C . LEU B 1 126 ? 40.275 -0.910 50.386 1.00 39.07 124 LEU A C 1
ATOM 2469 O O . LEU B 1 126 ? 41.478 -0.817 50.598 1.00 38.87 124 LEU A O 1
ATOM 2474 N N . CYS B 1 127 ? 39.644 -0.270 49.415 1.00 36.55 125 CYS A N 1
ATOM 2475 C CA . CYS B 1 127 ? 40.342 0.703 48.562 1.00 35.37 125 CYS A CA 1
ATOM 2476 C C . CYS B 1 127 ? 39.605 2.025 48.594 1.00 32.85 125 CYS A C 1
ATOM 2477 O O . CYS B 1 127 ? 38.460 2.139 48.143 1.00 29.04 125 CYS A O 1
ATOM 2480 N N . VAL B 1 128 ? 40.272 3.002 49.189 1.00 31.08 126 VAL A N 1
ATOM 2481 C CA . VAL B 1 128 ? 39.713 4.352 49.256 1.00 30.11 126 VAL A CA 1
ATOM 2482 C C . VAL B 1 128 ? 40.147 5.154 48.044 1.00 28.48 126 VAL A C 1
ATOM 2483 O O . VAL B 1 128 ? 41.324 5.475 47.861 1.00 26.87 126 VAL A O 1
ATOM 2487 N N . ASN B 1 129 ? 39.171 5.388 47.188 1.00 25.86 127 ASN A N 1
ATOM 2488 C CA . ASN B 1 129 ? 39.365 6.255 46.035 1.00 25.98 127 ASN A CA 1
ATOM 2489 C C . ASN B 1 129 ? 39.006 7.663 46.453 1.00 24.65 127 ASN A C 1
ATOM 2490 O O . ASN B 1 129 ? 37.877 7.972 46.761 1.00 24.50 127 ASN A O 1
ATOM 2495 N N . LEU B 1 130 ? 40.019 8.496 46.462 1.00 24.81 128 LEU A N 1
ATOM 2496 C CA . LEU B 1 130 ? 39.906 9.903 46.858 1.00 24.60 128 LEU A CA 1
ATOM 2497 C C . LEU B 1 130 ? 39.923 10.818 45.618 1.00 23.59 128 LEU A C 1
ATOM 2498 O O . LEU B 1 130 ? 40.852 10.829 44.819 1.00 22.05 128 LEU A O 1
ATOM 2503 N N . ALA B 1 131 ? 38.842 11.554 45.476 1.00 22.57 129 ALA A N 1
ATOM 2504 C CA . ALA B 1 131 ? 38.628 12.428 44.312 1.00 21.92 129 ALA A CA 1
ATOM 2505 C C . ALA B 1 131 ? 39.054 13.824 44.686 1.00 22.12 129 ALA A C 1
ATOM 2506 O O . ALA B 1 131 ? 38.411 14.517 45.515 1.00 20.14 129 ALA A O 1
ATOM 2508 N N . ILE B 1 132 ? 40.129 14.230 44.017 1.00 23.24 130 ILE A N 1
ATOM 2509 C CA . ILE B 1 132 ? 40.804 15.519 44.263 1.00 22.66 130 ILE A CA 1
ATOM 2510 C C . ILE B 1 132 ? 41.131 16.221 42.968 1.00 21.04 130 ILE A C 1
ATOM 2511 O O . ILE B 1 132 ? 41.759 15.671 42.097 1.00 22.24 130 ILE A O 1
ATOM 2516 N N . SER B 1 133 ? 40.746 17.467 42.877 1.00 20.99 131 SER A N 1
ATOM 2517 C CA . SER B 1 133 ? 40.785 18.213 41.589 1.00 21.47 131 SER A CA 1
ATOM 2518 C C . SER B 1 133 ? 40.172 17.310 40.512 1.00 19.35 131 SER A C 1
ATOM 2519 O O . SER B 1 133 ? 40.765 17.021 39.486 1.00 19.39 131 SER A O 1
ATOM 2522 N N . TYR B 1 134 ? 38.998 16.832 40.845 1.00 18.90 132 TYR A N 1
ATOM 2523 C CA . TYR B 1 134 ? 38.283 15.796 40.081 1.00 19.36 132 TYR A CA 1
ATOM 2524 C C . TYR B 1 134 ? 36.983 16.341 39.576 1.00 18.76 132 TYR A C 1
ATOM 2525 O O . TYR B 1 134 ? 36.271 17.044 40.263 1.00 18.48 132 TYR A O 1
ATOM 2534 N N . GLY B 1 135 ? 36.678 15.972 38.357 1.00 18.36 133 GLY A N 1
ATOM 2535 C CA . GLY B 1 135 ? 35.334 16.183 37.796 1.00 17.60 133 GLY A CA 1
ATOM 2536 C C . GLY B 1 135 ? 35.054 15.104 36.795 1.00 17.77 133 GLY A C 1
ATOM 2537 O O . GLY B 1 135 ? 35.976 14.649 36.095 1.00 17.30 133 GLY A O 1
ATOM 2538 N N . ALA B 1 136 ? 33.779 14.721 36.691 1.00 18.03 134 ALA A N 1
ATOM 2539 C CA . ALA B 1 136 ? 33.398 13.516 35.888 1.00 17.67 134 ALA A CA 1
ATOM 2540 C C . ALA B 1 136 ? 33.519 13.818 34.415 1.00 18.05 134 ALA A C 1
ATOM 2541 O O . ALA B 1 136 ? 33.909 12.972 33.618 1.00 17.75 134 ALA A O 1
ATOM 2543 N N . ARG B 1 137 ? 33.162 15.051 34.062 1.00 17.81 135 ARG A N 1
ATOM 2544 C CA . ARG B 1 137 ? 33.282 15.502 32.654 1.00 18.05 135 ARG A CA 1
ATOM 2545 C C . ARG B 1 137 ? 34.763 15.540 32.194 1.00 19.04 135 ARG A C 1
ATOM 2546 O O . ARG B 1 137 ? 35.125 15.138 31.095 1.00 19.53 135 ARG A O 1
ATOM 2554 N N . ASP B 1 138 ? 35.605 16.058 33.064 1.00 19.31 136 AS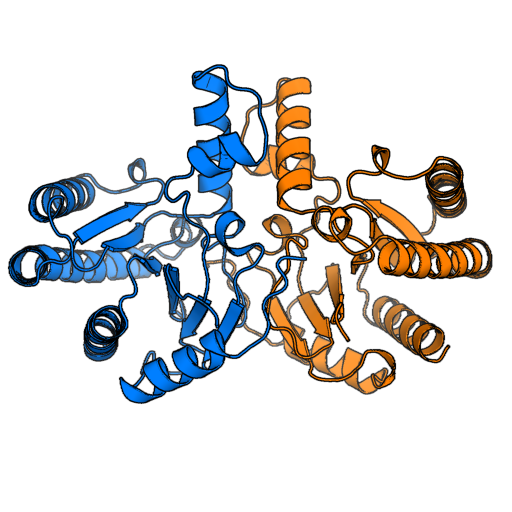P A N 1
ATOM 2555 C CA . ASP B 1 138 ? 37.077 16.089 32.824 1.00 19.19 136 ASP A CA 1
ATOM 2556 C C . ASP B 1 138 ? 37.593 14.664 32.715 1.00 19.09 136 ASP A C 1
ATOM 2557 O O . ASP B 1 138 ? 38.293 14.320 31.776 1.00 21.12 136 ASP A O 1
ATOM 2562 N N . GLU B 1 139 ? 37.192 13.820 33.659 1.00 18.51 137 GLU A N 1
ATOM 2563 C CA . GLU B 1 139 ? 37.608 12.392 33.668 1.00 18.02 137 GLU A CA 1
ATOM 2564 C C . GLU B 1 139 ? 37.298 11.691 32.341 1.00 17.63 137 GLU A C 1
ATOM 2565 O O . GLU B 1 139 ? 38.114 11.012 31.775 1.00 16.60 137 GLU A O 1
ATOM 2571 N N . ILE B 1 140 ? 36.077 11.900 31.892 1.00 17.05 138 ILE A N 1
ATOM 2572 C CA . ILE B 1 140 ? 35.544 11.343 30.650 1.00 16.13 138 ILE A CA 1
ATOM 2573 C C . ILE B 1 140 ? 36.330 11.847 29.448 1.00 17.45 138 ILE A C 1
ATOM 2574 O O . ILE B 1 140 ? 36.727 11.095 28.552 1.00 16.43 138 ILE A O 1
ATOM 2579 N N . ILE B 1 141 ? 36.561 13.152 29.432 1.00 18.40 139 ILE A N 1
ATOM 2580 C CA . ILE B 1 141 ? 37.420 13.768 28.378 1.00 18.57 139 ILE A CA 1
ATOM 2581 C C . ILE B 1 141 ? 38.823 13.145 28.359 1.00 19.47 139 ILE A C 1
ATOM 2582 O O . ILE B 1 141 ? 39.352 12.755 27.310 1.00 19.87 139 ILE A O 1
ATOM 2587 N N . ARG B 1 142 ? 39.424 13.084 29.535 1.00 20.02 140 ARG A N 1
ATOM 2588 C CA . ARG B 1 142 ? 40.808 12.488 29.701 1.00 20.41 140 ARG A CA 1
ATOM 2589 C C . ARG B 1 142 ? 40.802 11.034 29.270 1.00 19.78 140 ARG A C 1
ATOM 2590 O O . ARG B 1 142 ? 41.728 10.535 28.672 1.00 22.56 140 ARG A O 1
ATOM 2598 N N . ALA B 1 143 ? 39.734 10.352 29.589 1.00 18.51 141 ALA A N 1
ATOM 2599 C CA . ALA B 1 143 ? 39.613 8.932 29.229 1.00 19.45 141 ALA A CA 1
ATOM 2600 C C . ALA B 1 143 ? 39.489 8.767 27.708 1.00 20.02 141 ALA A C 1
ATOM 2601 O O . ALA B 1 143 ? 40.082 7.890 27.135 1.00 22.18 141 ALA A O 1
ATOM 2603 N N . ALA B 1 144 ? 38.721 9.639 27.091 1.00 19.25 142 ALA A N 1
ATOM 2604 C CA . ALA B 1 144 ? 38.533 9.688 25.632 1.00 20.70 142 ALA A CA 1
ATOM 2605 C C . ALA B 1 144 ? 39.840 9.845 24.885 1.00 24.32 142 ALA A C 1
ATOM 2606 O O . ALA B 1 144 ? 40.071 9.239 23.835 1.00 27.21 142 ALA A O 1
ATOM 2608 N N . LYS B 1 145 ? 40.710 10.631 25.484 1.00 24.44 143 LYS A N 1
ATOM 2609 C CA . LYS B 1 145 ? 42.031 10.903 24.916 1.00 27.75 143 LYS A CA 1
ATOM 2610 C C . LYS B 1 145 ? 42.999 9.772 25.062 1.00 27.17 143 LYS A C 1
ATOM 2611 O O . LYS B 1 145 ? 43.799 9.497 24.163 1.00 30.23 143 LYS A O 1
ATOM 2617 N N . ARG B 1 146 ? 42.951 9.176 26.242 1.00 26.54 144 ARG A N 1
ATOM 2618 C CA . ARG B 1 146 ? 43.727 7.960 26.535 1.00 26.01 144 ARG A CA 1
ATOM 2619 C C . ARG B 1 146 ? 43.420 6.968 25.424 1.00 27.12 144 ARG A C 1
ATOM 2620 O O . ARG B 1 146 ? 44.287 6.285 24.890 1.00 32.05 144 ARG A O 1
ATOM 2628 N N . VAL B 1 147 ? 42.162 6.939 25.077 1.00 26.08 145 VAL A N 1
ATOM 2629 C CA . VAL B 1 147 ? 41.672 5.983 24.084 1.00 29.57 145 VAL A CA 1
ATOM 2630 C C . VAL B 1 147 ? 42.259 6.293 22.725 1.00 30.18 145 VAL A C 1
ATOM 2631 O O . VAL B 1 147 ? 42.672 5.392 21.991 1.00 30.81 145 VAL A O 1
ATOM 2635 N N . ILE B 1 148 ? 42.263 7.580 22.416 1.00 29.68 146 ILE A N 1
ATOM 2636 C CA . ILE B 1 148 ? 42.749 8.079 21.101 1.00 30.87 146 ILE A CA 1
ATOM 2637 C C . ILE B 1 148 ? 44.255 7.809 20.896 1.00 30.96 146 ILE A C 1
ATOM 2638 O O . ILE B 1 148 ? 44.720 7.389 19.805 1.00 29.89 146 ILE A O 1
ATOM 2643 N N . GLU B 1 149 ? 44.988 8.054 21.963 1.00 30.37 147 GLU A N 1
ATOM 2644 C CA . GLU B 1 149 ? 46.461 7.942 21.949 1.00 34.16 147 GLU A CA 1
ATOM 2645 C C . GLU B 1 149 ? 46.952 6.499 22.017 1.00 35.31 147 GLU A C 1
ATOM 2646 O O . GLU B 1 149 ? 48.128 6.221 21.839 1.00 41.72 147 GLU A O 1
ATOM 2652 N N . LYS B 1 150 ? 46.043 5.593 22.326 1.00 32.77 148 LYS A N 1
ATOM 2653 C CA . LYS B 1 150 ? 46.304 4.154 22.195 1.00 31.15 148 LYS A CA 1
ATOM 2654 C C . LYS B 1 150 ? 45.830 3.602 20.854 1.00 32.56 148 LYS A C 1
ATOM 2655 O O . LYS B 1 150 ? 46.007 2.432 20.536 1.00 33.74 148 LYS A O 1
ATOM 2661 N N . LYS B 1 151 ? 45.195 4.464 20.092 1.00 32.53 149 LYS A N 1
ATOM 2662 C CA . LYS B 1 151 ? 44.732 4.123 18.735 1.00 33.52 149 LYS A CA 1
ATOM 2663 C C . LYS B 1 151 ? 43.636 3.086 18.769 1.00 32.97 149 LYS A C 1
ATOM 2664 O O . LYS B 1 151 ? 43.491 2.262 17.877 1.00 32.85 149 LYS A O 1
ATOM 2670 N N . LEU B 1 152 ? 42.841 3.196 19.824 1.00 31.68 150 LEU A N 1
ATOM 2671 C CA . LEU B 1 152 ? 41.664 2.343 20.057 1.00 29.45 150 LEU A CA 1
ATOM 2672 C C . LEU B 1 152 ? 40.387 2.975 19.499 1.00 29.34 150 LEU A C 1
ATOM 2673 O O . LEU B 1 152 ? 40.241 4.205 19.448 1.00 27.96 150 LEU A O 1
ATOM 2678 N N . GLU B 1 153 ? 39.464 2.111 19.085 1.00 30.28 151 GLU A N 1
ATOM 2679 C CA . GLU B 1 153 ? 38.114 2.554 18.703 1.00 30.99 151 GLU A CA 1
ATOM 2680 C C . GLU B 1 153 ? 37.445 3.212 19.923 1.00 30.97 151 GLU A C 1
ATOM 2681 O O . GLU B 1 153 ? 37.435 2.654 21.038 1.00 29.02 151 GLU A O 1
ATOM 2687 N N . LEU B 1 154 ? 36.913 4.412 19.688 1.00 29.94 152 LEU A N 1
ATOM 2688 C CA . LEU B 1 154 ? 36.031 5.090 20.665 1.00 29.20 152 LEU A CA 1
ATOM 2689 C C . LEU B 1 154 ? 34.710 4.338 20.779 1.00 25.45 152 LEU A C 1
ATOM 2690 O O . LEU B 1 154 ? 33.908 4.325 19.859 1.00 25.03 152 LEU A O 1
ATOM 2695 N N . ASN B 1 155 ? 34.535 3.715 21.930 1.00 24.31 153 ASN A N 1
ATOM 2696 C CA . ASN B 1 155 ? 33.269 3.045 22.316 1.00 21.55 153 ASN A CA 1
ATOM 2697 C C . ASN B 1 155 ? 33.106 2.981 23.834 1.00 19.73 153 ASN A C 1
ATOM 2698 O O . ASN B 1 155 ? 34.037 3.166 24.564 1.00 20.30 153 ASN A O 1
ATOM 2703 N N . GLU B 1 156 ? 31.908 2.709 24.288 1.00 20.62 154 GLU A N 1
ATOM 2704 C CA . GLU B 1 156 ? 31.610 2.685 25.743 1.00 21.96 154 GLU A CA 1
ATOM 2705 C C . GLU B 1 156 ? 32.636 1.856 26.506 1.00 22.15 154 GLU A C 1
ATOM 2706 O O . GLU B 1 156 ? 33.094 2.248 27.555 1.00 21.16 154 GLU A O 1
ATOM 2712 N N . GLU B 1 157 ? 32.991 0.714 25.961 1.00 23.48 155 GLU A N 1
ATOM 2713 C CA . GLU B 1 157 ? 33.852 -0.240 26.719 1.00 26.23 155 GLU A CA 1
ATOM 2714 C C . GLU B 1 157 ? 35.296 0.275 26.866 1.00 25.17 155 GLU A C 1
ATOM 2715 O O . GLU B 1 157 ? 35.883 0.261 27.949 1.00 26.12 155 GLU A O 1
ATOM 2721 N N . ASN B 1 158 ? 35.877 0.692 25.754 1.00 24.21 156 ASN A N 1
ATOM 2722 C CA . ASN B 1 158 ? 37.268 1.217 25.789 1.00 23.92 156 ASN A CA 1
ATOM 2723 C C . ASN B 1 158 ? 37.389 2.486 26.662 1.00 23.46 156 ASN A C 1
ATOM 2724 O O . ASN B 1 158 ? 38.360 2.663 27.401 1.00 22.27 156 ASN A O 1
ATOM 2729 N N . LEU B 1 159 ? 36.372 3.339 26.553 1.00 21.73 157 LEU A N 1
ATOM 2730 C CA . LEU B 1 159 ? 36.284 4.570 27.361 1.00 21.57 157 LEU A CA 1
ATOM 2731 C C . LEU B 1 159 ? 36.228 4.253 28.853 1.00 21.74 157 LEU A C 1
ATOM 2732 O O . LEU B 1 159 ? 36.979 4.766 29.669 1.00 20.46 157 LEU A O 1
ATOM 2737 N N . THR B 1 160 ? 35.323 3.343 29.155 1.00 22.67 158 THR A N 1
ATOM 2738 C CA . THR B 1 160 ? 35.097 2.857 30.522 1.00 22.17 158 THR A CA 1
ATOM 2739 C C . THR B 1 160 ? 36.426 2.412 31.123 1.00 23.78 158 THR A C 1
ATOM 2740 O O . THR B 1 160 ? 36.836 2.823 32.224 1.00 25.65 158 THR A O 1
ATOM 2744 N N . GLN B 1 161 ? 37.103 1.579 30.367 1.00 23.77 159 GLN A N 1
ATOM 2745 C CA . GLN B 1 161 ? 38.389 0.970 30.839 1.00 25.58 159 GLN A CA 1
ATOM 2746 C C . GLN B 1 161 ? 39.545 1.947 31.008 1.00 24.57 159 GLN A C 1
ATOM 2747 O O . GLN B 1 161 ? 40.503 1.677 31.681 1.00 24.42 159 GLN A O 1
ATOM 2753 N N . ASN B 1 162 ? 39.401 3.101 30.388 1.00 23.71 160 ASN A N 1
ATOM 2754 C CA . ASN B 1 162 ? 40.398 4.195 30.488 1.00 21.38 160 ASN A CA 1
ATOM 2755 C C . ASN B 1 162 ? 40.065 5.353 31.421 1.00 20.63 160 ASN A C 1
ATOM 2756 O O . ASN B 1 162 ? 40.753 6.362 31.461 1.00 20.42 160 ASN A O 1
ATOM 2761 N N . LEU B 1 163 ? 38.992 5.201 32.159 1.00 20.40 161 LEU A N 1
ATOM 2762 C CA . LEU B 1 163 ? 38.647 6.169 33.213 1.00 20.90 161 LEU A CA 1
ATOM 2763 C C . LEU B 1 163 ? 39.739 6.088 34.271 1.00 20.81 161 LEU A C 1
ATOM 2764 O O . LEU B 1 163 ? 40.437 5.118 34.323 1.00 20.31 161 LEU A O 1
ATOM 2769 N N . ASP B 1 164 ? 39.870 7.129 35.088 1.00 21.38 162 ASP A N 1
ATOM 2770 C CA . ASP B 1 164 ? 40.662 7.052 36.347 1.00 21.96 162 ASP A CA 1
ATOM 2771 C C . ASP B 1 164 ? 40.117 5.921 37.197 1.00 22.62 162 ASP A C 1
ATOM 2772 O O . ASP B 1 164 ? 40.836 5.227 37.868 1.00 27.12 162 ASP A O 1
ATOM 2777 N N . LEU B 1 165 ? 38.816 5.761 37.150 1.00 23.34 163 LEU A N 1
ATOM 2778 C CA . LEU B 1 165 ? 38.104 4.734 37.977 1.00 23.80 163 LEU A CA 1
ATOM 2779 C C . LEU B 1 165 ? 37.052 3.959 37.178 1.00 23.18 163 LEU A C 1
ATOM 2780 O O . LEU B 1 165 ? 35.909 4.316 37.194 1.00 22.54 163 LEU A O 1
ATOM 2785 N N . PRO B 1 166 ? 37.454 2.891 36.470 1.00 23.98 164 PRO A N 1
ATOM 2786 C CA . PRO B 1 166 ? 36.606 2.119 35.561 1.00 25.08 164 PRO A CA 1
ATOM 2787 C C . PRO B 1 166 ? 35.413 1.490 36.203 1.00 26.15 164 PRO A C 1
ATOM 2788 O O . PRO B 1 166 ? 34.440 1.201 35.564 1.00 29.03 164 PRO A O 1
ATOM 2792 N N . LEU B 1 167 ? 35.506 1.321 37.495 1.00 26.97 165 LEU A N 1
ATOM 2793 C CA . LEU B 1 167 ? 34.530 0.530 38.238 1.00 25.90 165 LEU A CA 1
ATOM 2794 C C . LEU B 1 167 ? 33.191 1.243 38.405 1.00 26.15 165 LEU A C 1
ATOM 2795 O O . LEU B 1 167 ? 33.086 2.348 38.956 1.00 27.57 165 LEU A O 1
ATOM 2800 N N . ASP B 1 168 ? 32.153 0.573 37.940 1.00 26.30 166 ASP A N 1
ATOM 2801 C CA . ASP B 1 168 ? 30.762 1.051 38.151 1.00 25.31 166 ASP A CA 1
ATOM 2802 C C . ASP B 1 168 ? 30.409 1.280 39.641 1.00 25.01 166 ASP A C 1
ATOM 2803 O O . ASP B 1 168 ? 30.768 0.516 40.551 1.00 24.22 166 ASP A O 1
ATOM 2808 N N . VAL B 1 169 ? 29.683 2.353 39.872 1.00 23.99 167 VAL A N 1
ATOM 2809 C CA . VAL B 1 169 ? 29.171 2.640 41.220 1.00 23.11 167 VAL A CA 1
ATOM 2810 C C . VAL B 1 169 ? 27.827 1.953 41.445 1.00 25.07 167 VAL A C 1
ATOM 2811 O O . VAL B 1 169 ? 26.916 1.992 40.620 1.00 24.52 167 VAL A O 1
ATOM 2815 N N . ASP B 1 170 ? 27.723 1.333 42.602 1.00 26.60 168 ASP A N 1
ATOM 2816 C CA . ASP B 1 170 ? 26.486 0.574 42.969 1.00 27.57 168 ASP A CA 1
ATOM 2817 C C . ASP B 1 170 ? 25.540 1.434 43.775 1.00 24.17 168 ASP A C 1
ATOM 2818 O O . ASP B 1 170 ? 24.393 1.615 43.447 1.00 24.44 168 ASP A O 1
ATOM 2823 N N . LEU B 1 171 ? 26.067 1.931 44.862 1.00 23.16 169 LEU A N 1
ATOM 2824 C CA . LEU B 1 171 ? 25.324 2.876 45.742 1.00 23.86 169 LEU A CA 1
ATOM 2825 C C . LEU B 1 171 ? 26.030 4.227 45.760 1.00 21.44 169 LEU A C 1
ATOM 2826 O O . LEU B 1 171 ?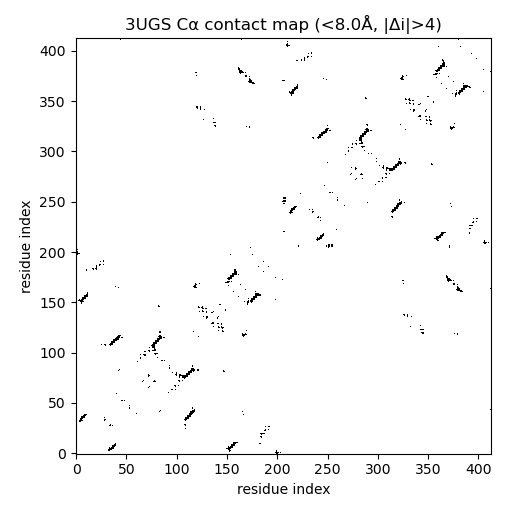 27.182 4.336 46.131 1.00 19.75 169 LEU A O 1
ATOM 2831 N N . MET B 1 172 ? 25.301 5.219 45.329 1.00 22.03 170 MET A N 1
ATOM 2832 C CA . MET B 1 172 ? 25.741 6.634 45.379 1.00 24.95 170 MET A CA 1
ATOM 2833 C C . MET B 1 172 ? 25.013 7.342 46.525 1.00 25.46 170 MET A C 1
ATOM 2834 O O . MET B 1 172 ? 23.783 7.545 46.503 1.00 24.26 170 MET A O 1
ATOM 2839 N N . LEU B 1 173 ? 25.804 7.737 47.508 1.00 24.85 171 LEU A N 1
ATOM 2840 C CA . LEU B 1 173 ? 25.276 8.205 48.816 1.00 24.47 171 LEU A CA 1
ATOM 2841 C C . LEU B 1 173 ? 25.625 9.640 49.111 1.00 25.33 171 LEU A C 1
ATOM 2842 O O . LEU B 1 173 ? 26.768 10.028 49.260 1.00 27.72 171 LEU A O 1
ATOM 2847 N N . ARG B 1 174 ? 24.598 10.438 49.213 1.00 26.86 172 ARG A N 1
ATOM 2848 C CA . ARG B 1 174 ? 24.762 11.847 49.551 1.00 30.05 172 ARG A CA 1
ATOM 2849 C C . ARG B 1 174 ? 24.455 12.080 51.029 1.00 33.17 172 ARG A C 1
ATOM 2850 O O . ARG B 1 174 ? 23.336 11.884 51.460 1.00 34.01 172 ARG A O 1
ATOM 2858 N N . VAL B 1 175 ? 25.477 12.451 51.790 1.00 35.05 173 VAL A N 1
ATOM 2859 C CA . VAL B 1 175 ? 25.314 12.785 53.224 1.00 35.34 173 VAL A CA 1
ATOM 2860 C C . VAL B 1 175 ? 25.160 14.284 53.362 1.00 34.92 173 VAL A C 1
ATOM 2861 O O . VAL B 1 175 ? 26.119 15.044 53.328 1.00 35.14 173 VAL A O 1
ATOM 2865 N N . GLY B 1 176 ? 23.924 14.694 53.511 1.00 36.23 174 GLY A N 1
ATOM 2866 C CA . GLY B 1 176 ? 23.580 16.129 53.524 1.00 38.02 174 GLY A CA 1
ATOM 2867 C C . GLY B 1 176 ? 22.234 16.432 52.901 1.00 37.68 174 GLY A C 1
ATOM 2868 O O . GLY B 1 176 ? 21.457 15.524 52.612 1.00 39.86 174 GLY A O 1
ATOM 2869 N N . ASN B 1 177 ? 21.973 17.722 52.704 1.00 37.60 175 ASN A N 1
ATOM 2870 C CA . ASN B 1 177 ? 20.678 18.209 52.121 1.00 37.85 175 ASN A CA 1
ATOM 2871 C C . ASN B 1 177 ? 20.665 18.479 50.600 1.00 35.29 175 ASN A C 1
ATOM 2872 O O . ASN B 1 177 ? 19.625 18.711 49.989 1.00 36.20 175 ASN A O 1
ATOM 2877 N N . ALA B 1 178 ? 21.832 18.483 50.002 1.00 33.19 176 ALA A N 1
ATOM 2878 C CA . ALA B 1 178 ? 21.935 18.782 48.568 1.00 32.04 176 ALA A CA 1
ATOM 2879 C C . ALA B 1 178 ? 21.423 17.588 47.742 1.00 31.26 176 ALA A C 1
ATOM 2880 O O . ALA B 1 178 ? 21.784 16.447 47.995 1.00 32.53 176 ALA A O 1
ATOM 2882 N N . LYS B 1 179 ? 20.527 17.859 46.809 1.00 30.82 177 LYS A N 1
ATOM 2883 C CA . LYS B 1 179 ? 20.005 16.790 45.914 1.00 32.56 177 LYS A CA 1
ATOM 2884 C C . LYS B 1 179 ? 20.552 16.885 44.504 1.00 30.10 177 LYS A C 1
ATOM 2885 O O . LYS B 1 179 ? 19.947 17.420 43.603 1.00 31.01 177 LYS A O 1
ATOM 2891 N N . ARG B 1 180 ? 21.712 16.303 44.315 1.00 30.88 178 ARG A N 1
ATOM 2892 C CA . ARG B 1 180 ? 22.429 16.426 43.012 1.00 28.53 178 ARG A CA 1
ATOM 2893 C C . ARG B 1 180 ? 23.742 15.666 43.055 1.00 26.18 178 ARG A C 1
ATOM 2894 O O . ARG B 1 180 ? 24.177 15.276 44.129 1.00 24.19 178 ARG A O 1
ATOM 2902 N N . LEU B 1 181 ? 24.323 15.432 41.875 1.00 24.22 179 LEU A N 1
ATOM 2903 C CA . LEU B 1 181 ? 25.603 14.687 41.774 1.00 23.90 179 LEU A CA 1
ATOM 2904 C C . LEU B 1 181 ? 26.861 15.546 41.817 1.00 23.21 179 LEU A C 1
ATOM 2905 O O . LEU B 1 181 ? 27.956 15.092 42.155 1.00 22.76 179 LEU A O 1
ATOM 2910 N N . SER B 1 182 ? 26.678 16.797 41.454 1.00 23.57 180 SER A N 1
ATOM 2911 C CA . SER B 1 182 ? 27.777 17.763 41.407 1.00 22.40 180 SER A CA 1
ATOM 2912 C C . SER B 1 182 ? 29.039 17.211 40.740 1.00 21.93 180 SER A C 1
ATOM 2913 O O . SER B 1 182 ? 30.151 17.330 41.261 1.00 21.89 180 SER A O 1
ATOM 2916 N N . ASN B 1 183 ? 28.844 16.608 39.573 1.00 21.06 181 ASN A N 1
ATOM 2917 C CA . ASN B 1 183 ? 29.955 16.224 38.701 1.00 19.79 181 ASN A CA 1
ATOM 2918 C C . ASN B 1 183 ? 30.835 15.102 39.280 1.00 19.67 181 ASN A C 1
ATOM 2919 O O . ASN B 1 183 ? 32.006 14.998 39.021 1.00 18.60 181 ASN A O 1
ATOM 2924 N N . PHE B 1 184 ? 30.209 14.239 40.046 1.00 20.41 182 PHE A N 1
ATOM 2925 C CA . PHE B 1 184 ? 30.910 13.103 40.707 1.00 20.27 182 PHE A CA 1
ATOM 2926 C C . PHE B 1 184 ? 30.583 11.732 40.082 1.00 19.03 182 PHE A C 1
ATOM 2927 O O . PHE B 1 184 ? 29.460 11.230 40.153 1.00 18.95 182 PHE A O 1
ATOM 2935 N N . LEU B 1 185 ? 31.590 11.156 39.476 1.00 17.93 183 LEU A N 1
ATOM 2936 C CA . LEU B 1 185 ? 31.504 9.776 38.913 1.00 18.79 183 LEU A CA 1
ATOM 2937 C C . LEU B 1 185 ? 30.249 9.520 38.033 1.00 18.62 183 LEU A C 1
ATOM 2938 O O . LEU B 1 185 ? 29.550 8.535 38.169 1.00 17.78 183 LEU A O 1
ATOM 2943 N N . LEU B 1 186 ? 29.983 10.448 37.132 1.00 19.16 184 LEU A N 1
ATOM 2944 C CA . LEU B 1 186 ? 28.708 10.459 36.351 1.00 19.40 184 LEU A CA 1
ATOM 2945 C C . LEU B 1 186 ? 28.594 9.184 35.522 1.00 18.19 184 LEU A C 1
ATOM 2946 O O . LEU B 1 186 ? 27.597 8.492 35.524 1.00 16.83 184 LEU A O 1
ATOM 2951 N N . TRP B 1 187 ? 29.653 8.950 34.770 1.00 17.46 185 TRP A N 1
ATOM 2952 C CA . TRP B 1 187 ? 29.733 7.819 33.856 1.00 16.76 185 TRP A CA 1
ATOM 2953 C C . TRP B 1 187 ? 29.539 6.503 34.611 1.00 18.07 185 TRP A C 1
ATOM 2954 O O . TRP B 1 187 ? 28.781 5.597 34.210 1.00 17.83 185 TRP A O 1
ATOM 2965 N N . GLN B 1 188 ? 30.233 6.421 35.729 1.00 17.98 186 GLN A N 1
ATOM 2966 C CA . GLN B 1 188 ? 30.218 5.233 36.593 1.00 19.58 186 GLN A CA 1
ATOM 2967 C C . GLN B 1 188 ? 28.835 5.015 37.261 1.00 20.58 186 GLN A C 1
ATOM 2968 O O . GLN B 1 188 ? 28.491 3.893 37.693 1.00 20.91 186 GLN A O 1
ATOM 2974 N N . CYS B 1 189 ? 28.049 6.087 37.287 1.00 19.23 187 CYS A N 1
ATOM 2975 C CA . CYS B 1 189 ? 26.755 6.109 37.987 1.00 19.36 187 CYS A CA 1
ATOM 2976 C C . CYS B 1 189 ? 25.541 5.831 37.148 1.00 19.85 187 CYS A C 1
ATOM 2977 O O . CYS B 1 189 ? 24.400 5.981 37.649 1.00 20.25 187 CYS A O 1
ATOM 2980 N N . SER B 1 190 ? 25.754 5.453 35.876 1.00 20.00 188 SER A N 1
ATOM 2981 C CA . SER B 1 190 ? 24.631 5.402 34.911 1.00 20.11 188 SER A CA 1
ATOM 2982 C C . SER B 1 190 ? 23.547 4.573 35.543 1.00 21.76 188 SER A C 1
ATOM 2983 O O . SER B 1 190 ? 22.381 4.924 35.455 1.00 24.29 188 SER A O 1
ATOM 2986 N N . TYR B 1 191 ? 23.929 3.462 36.161 1.00 21.55 189 TYR A N 1
ATOM 2987 C CA . TYR B 1 191 ? 22.937 2.614 36.891 1.00 23.10 189 TYR A CA 1
ATOM 2988 C C . TYR B 1 191 ? 23.065 2.569 38.400 1.00 23.10 189 TYR A C 1
ATOM 2989 O O . TYR B 1 191 ? 22.465 1.736 39.054 1.00 23.53 189 TYR A O 1
ATOM 2998 N N . ALA B 1 192 ? 23.831 3.492 38.941 1.00 22.17 190 ALA A N 1
ATOM 2999 C CA . ALA B 1 192 ? 23.966 3.588 40.411 1.00 21.35 190 ALA A CA 1
ATOM 3000 C C . ALA B 1 192 ? 22.604 3.834 41.084 1.00 22.75 190 ALA A C 1
ATOM 3001 O O . ALA B 1 192 ? 21.788 4.694 40.709 1.00 21.87 190 ALA A O 1
ATOM 3003 N N . GLU B 1 193 ? 22.384 3.064 42.122 1.00 24.59 191 GLU A N 1
ATOM 3004 C CA . GLU B 1 193 ? 21.364 3.418 43.103 1.00 26.53 191 GLU A CA 1
ATOM 3005 C C . GLU B 1 193 ? 21.743 4.691 43.828 1.00 25.60 191 GLU A C 1
ATOM 3006 O O . GLU B 1 193 ? 22.867 4.866 44.268 1.00 26.71 191 GLU A O 1
ATOM 3012 N N . ILE B 1 194 ? 20.798 5.604 43.909 1.00 25.00 192 ILE A N 1
ATOM 3013 C CA . ILE B 1 194 ? 21.028 6.896 44.580 1.00 25.71 192 ILE A CA 1
ATOM 3014 C C . ILE B 1 194 ? 20.285 7.006 45.917 1.00 26.46 192 ILE A C 1
ATOM 3015 O O . ILE B 1 194 ? 19.173 6.572 46.059 1.00 29.25 192 ILE A O 1
ATOM 3020 N N . TYR B 1 195 ? 20.943 7.585 46.892 1.00 27.39 193 TYR A N 1
ATOM 3021 C CA . TYR B 1 195 ? 20.376 7.718 48.217 1.00 30.29 193 TYR A CA 1
ATOM 3022 C C . TYR B 1 195 ? 20.697 9.041 48.872 1.00 30.81 193 TYR A C 1
ATOM 3023 O O . TYR B 1 195 ? 21.829 9.373 49.154 1.00 33.22 193 TYR A O 1
ATOM 3032 N N . PHE B 1 196 ? 19.652 9.789 49.132 1.00 34.04 194 PHE A N 1
ATOM 3033 C CA . PHE B 1 196 ? 19.771 11.122 49.753 1.00 37.15 194 PHE A CA 1
ATOM 3034 C C . PHE B 1 196 ? 19.456 11.033 51.230 1.00 39.00 194 PHE A C 1
ATOM 3035 O O . PHE B 1 196 ? 18.307 10.879 51.618 1.00 44.05 194 PHE A O 1
ATOM 3043 N N . SER B 1 197 ? 20.500 11.133 52.025 1.00 37.95 195 SER A N 1
ATOM 3044 C CA . SER B 1 197 ? 20.393 11.051 53.484 1.00 40.49 195 SER A CA 1
ATOM 3045 C C . SER B 1 197 ? 20.528 12.420 54.100 1.00 41.52 195 SER A C 1
ATOM 3046 O O . SER B 1 197 ? 21.617 12.952 54.250 1.00 40.22 195 SER A O 1
ATOM 3049 N N . GLU B 1 198 ? 19.396 12.961 54.484 1.00 44.40 196 GLU A N 1
ATOM 3050 C CA . GLU B 1 198 ? 19.349 14.358 54.887 1.00 50.46 196 GLU A CA 1
ATOM 3051 C C . GLU B 1 198 ? 20.051 14.635 56.198 1.00 52.30 196 GLU A C 1
ATOM 3052 O O . GLU B 1 198 ? 20.030 13.870 57.158 1.00 52.90 196 GLU A O 1
ATOM 3058 N N . THR B 1 199 ? 20.730 15.753 56.177 1.00 53.89 197 THR A N 1
ATOM 3059 C CA . THR B 1 199 ? 21.331 16.311 57.395 1.00 57.20 197 THR A CA 1
ATOM 3060 C C . THR B 1 199 ? 21.929 17.673 57.139 1.00 55.32 197 THR A C 1
ATOM 3061 O O . THR B 1 199 ? 22.309 18.003 56.024 1.00 57.95 197 THR A O 1
ATOM 3065 N N . LEU B 1 200 ? 21.997 18.450 58.202 1.00 56.83 198 LEU A N 1
ATOM 3066 C CA . LEU B 1 200 ? 22.734 19.734 58.193 1.00 60.48 198 LEU A CA 1
ATOM 3067 C C . LEU B 1 200 ? 24.172 19.481 58.610 1.00 63.54 198 LEU A C 1
ATOM 3068 O O . LEU B 1 200 ? 25.045 20.313 58.457 1.00 66.96 198 LEU A O 1
ATOM 3073 N N . PHE B 1 201 ? 24.400 18.362 59.259 1.00 67.99 199 PHE A N 1
ATOM 3074 C CA . PHE B 1 201 ? 25.699 18.073 59.819 1.00 71.98 199 PHE A CA 1
ATOM 3075 C C . PHE B 1 201 ? 26.084 16.739 59.269 1.00 78.52 199 PHE A C 1
ATOM 3076 O O . PHE B 1 201 ? 25.342 15.791 59.413 1.00 78.52 199 PHE A O 1
ATOM 3079 N N . PRO B 1 202 ? 27.229 16.679 58.607 1.00 78.13 200 PRO A N 1
ATOM 3080 C CA . PRO B 1 202 ? 27.687 15.468 57.937 1.00 76.99 200 PRO A CA 1
ATOM 3081 C C . PRO B 1 202 ? 27.858 14.412 58.960 1.00 77.06 200 PRO A C 1
ATOM 3082 O O . PRO B 1 202 ? 28.960 14.012 59.248 1.00 78.90 200 PRO A O 1
ATOM 3086 N N . SER B 1 203 ? 26.758 13.987 59.540 1.00 78.27 201 SER A N 1
ATOM 3087 C CA . SER B 1 203 ? 26.834 13.083 60.648 1.00 77.50 201 SER A CA 1
ATOM 3088 C C . SER B 1 203 ? 26.248 11.822 60.186 1.00 72.94 201 SER A C 1
ATOM 3089 O O . SER B 1 203 ? 25.522 11.793 59.254 1.00 68.45 201 SER A O 1
ATOM 3091 N N . LEU B 1 204 ? 26.549 10.757 60.875 1.00 73.99 202 LEU A N 1
ATOM 3092 C CA . LEU B 1 204 ? 25.880 9.503 60.562 1.00 67.16 202 LEU A CA 1
ATOM 3093 C C . LEU B 1 204 ? 26.449 8.366 61.381 1.00 62.55 202 LEU A C 1
ATOM 3094 O O . LEU B 1 204 ? 27.596 8.380 61.827 1.00 64.73 202 LEU A O 1
ATOM 3099 N N . THR B 1 205 ? 25.607 7.369 61.528 1.00 57.93 203 THR A N 1
ATOM 3100 C CA . THR B 1 205 ? 25.814 6.300 62.489 1.00 58.38 203 THR A CA 1
ATOM 3101 C C . THR B 1 205 ? 26.124 5.029 61.777 1.00 57.51 203 THR A C 1
ATOM 3102 O O . THR B 1 205 ? 25.761 4.831 60.616 1.00 57.69 203 THR A O 1
ATOM 3106 N N . LYS B 1 206 ? 26.832 4.178 62.495 1.00 60.15 204 LYS A N 1
ATOM 3107 C CA . LYS B 1 206 ? 27.321 2.911 61.928 1.00 57.97 204 LYS A CA 1
ATOM 3108 C C . LYS B 1 206 ? 26.118 2.158 61.384 1.00 55.49 204 LYS A C 1
ATOM 3109 O O . LYS B 1 206 ? 26.095 1.690 60.248 1.00 55.24 204 LYS A O 1
ATOM 3115 N N . ARG B 1 207 ? 25.111 2.097 62.239 1.00 53.99 205 ARG A N 1
ATOM 3116 C CA . ARG B 1 207 ? 23.855 1.324 62.004 1.00 52.56 205 ARG A CA 1
ATOM 3117 C C . ARG B 1 207 ? 23.024 1.845 60.832 1.00 47.71 205 ARG A C 1
ATOM 3118 O O . ARG B 1 207 ? 22.586 1.084 59.961 1.00 45.57 205 ARG A O 1
ATOM 3120 N N . GLU B 1 208 ? 22.806 3.151 60.828 1.00 49.81 206 GLU A N 1
ATOM 3121 C CA . GLU B 1 208 ? 22.050 3.813 59.698 1.00 54.26 206 GLU A CA 1
ATOM 3122 C C . GLU B 1 208 ? 22.732 3.583 58.327 1.00 47.15 206 GLU A C 1
ATOM 3123 O O . GLU B 1 208 ? 22.082 3.446 57.314 1.00 43.27 206 GLU A O 1
ATOM 3129 N N . PHE B 1 209 ? 24.050 3.524 58.353 1.00 46.49 207 PHE A N 1
ATOM 3130 C CA . PHE B 1 209 ? 24.842 3.059 57.187 1.00 47.35 207 PHE A CA 1
ATOM 3131 C C . PHE B 1 209 ? 24.424 1.673 56.774 1.00 47.28 207 PHE A C 1
ATOM 3132 O O . PHE B 1 209 ? 24.093 1.401 55.615 1.00 48.70 207 PHE A O 1
ATOM 3140 N N . LYS B 1 210 ? 24.481 0.794 57.760 1.00 49.13 208 LYS A N 1
ATOM 3141 C CA . LYS B 1 210 ? 24.116 -0.635 57.578 1.00 48.71 208 LYS A CA 1
ATOM 3142 C C . LYS B 1 210 ? 22.659 -0.729 57.181 1.00 42.73 208 LYS A C 1
ATOM 3143 O O . LYS B 1 210 ? 22.225 -1.633 56.453 1.00 42.13 208 LYS A O 1
ATOM 3146 N N . ARG B 1 211 ? 21.916 0.238 57.681 1.00 39.99 209 ARG A N 1
ATOM 3147 C CA . ARG B 1 211 ? 20.459 0.329 57.393 1.00 43.56 209 ARG A CA 1
ATOM 3148 C C . ARG B 1 211 ? 20.259 0.621 55.896 1.00 44.47 209 ARG A C 1
ATOM 3149 O O . ARG B 1 211 ? 19.540 -0.082 55.159 1.00 45.87 209 ARG A O 1
ATOM 3151 N N . ILE B 1 212 ? 20.946 1.680 55.487 1.00 40.94 210 ILE A N 1
ATOM 3152 C CA . ILE B 1 212 ? 20.945 2.156 54.089 1.00 39.73 210 ILE A CA 1
ATOM 3153 C C . ILE B 1 212 ? 21.419 1.039 53.135 1.00 40.29 210 ILE A C 1
ATOM 3154 O O . ILE B 1 212 ? 20.838 0.776 52.081 1.00 37.56 210 ILE A O 1
ATOM 3159 N N . ILE B 1 213 ? 22.494 0.394 53.552 1.00 38.01 211 ILE A N 1
ATOM 3160 C CA . ILE B 1 213 ? 23.068 -0.725 52.796 1.00 39.43 211 ILE A CA 1
ATOM 3161 C C . ILE B 1 213 ? 22.022 -1.825 52.580 1.00 42.25 211 ILE A C 1
ATOM 3162 O O . ILE B 1 213 ? 21.735 -2.248 51.452 1.00 43.41 211 ILE A O 1
ATOM 3167 N N . LYS B 1 214 ? 21.462 -2.281 53.686 1.00 43.64 212 LYS A N 1
ATOM 3168 C CA . LYS B 1 214 ? 20.408 -3.345 53.670 1.00 44.80 212 LYS A CA 1
ATOM 3169 C C . LYS B 1 214 ? 19.348 -3.015 52.634 1.00 43.16 212 LYS A C 1
ATOM 3170 O O . LYS B 1 214 ? 19.003 -3.824 51.753 1.00 40.81 212 LYS A O 1
ATOM 3172 N N . GLU B 1 215 ? 18.871 -1.784 52.763 1.00 43.29 213 GLU A N 1
ATOM 3173 C CA . GLU B 1 215 ? 17.884 -1.198 51.826 1.00 46.03 213 GLU A CA 1
ATOM 3174 C C . GLU B 1 215 ? 18.311 -1.420 50.381 1.00 44.65 213 GLU A C 1
ATOM 3175 O O . GLU B 1 215 ? 17.539 -1.867 49.530 1.00 47.70 213 GLU A O 1
ATOM 3178 N N . PHE B 1 216 ? 19.578 -1.127 50.144 1.00 40.97 214 PHE A N 1
ATOM 3179 C CA . PHE B 1 216 ? 20.167 -1.233 48.803 1.00 39.55 214 PHE A CA 1
ATOM 3180 C C . PHE B 1 216 ? 20.118 -2.668 48.262 1.00 42.46 214 PHE A C 1
ATOM 3181 O O . PHE B 1 216 ? 19.676 -2.945 47.125 1.00 41.59 214 PHE A O 1
ATOM 3189 N N . ARG B 1 217 ? 20.643 -3.570 49.074 1.00 43.52 215 ARG A N 1
ATOM 3190 C CA . ARG B 1 217 ? 20.741 -5.008 48.684 1.00 45.41 215 ARG A CA 1
ATOM 3191 C C . ARG B 1 217 ? 19.393 -5.578 48.237 1.00 47.58 215 ARG A C 1
ATOM 3192 O O . ARG B 1 217 ? 19.306 -6.400 47.327 1.00 51.05 215 ARG A O 1
ATOM 3200 N N . ASN B 1 218 ? 18.344 -5.101 48.885 1.00 49.42 216 ASN A N 1
ATOM 3201 C CA . ASN B 1 218 ? 16.976 -5.585 48.594 1.00 51.45 216 ASN A CA 1
ATOM 3202 C C . ASN B 1 218 ? 16.238 -4.918 47.438 1.00 48.43 216 ASN A C 1
ATOM 3203 O O . ASN B 1 218 ? 15.430 -5.549 46.788 1.00 50.90 216 ASN A O 1
ATOM 3208 N N . ARG B 1 219 ? 16.507 -3.650 47.186 1.00 48.75 217 ARG A N 1
ATOM 3209 C CA . ARG B 1 219 ? 15.796 -2.964 46.095 1.00 45.13 217 ARG A CA 1
ATOM 3210 C C . ARG B 1 219 ? 16.214 -3.489 44.735 1.00 42.42 217 ARG A C 1
ATOM 3211 O O . ARG B 1 219 ? 17.339 -3.876 44.496 1.00 44.79 217 ARG A O 1
ATOM 3219 N N . GLU B 1 220 ? 15.238 -3.516 43.869 1.00 40.07 218 GLU A N 1
ATOM 3220 C CA . GLU B 1 220 ? 15.374 -4.153 42.563 1.00 42.39 218 GLU A CA 1
ATOM 3221 C C . GLU B 1 220 ? 16.243 -3.324 41.606 1.00 40.50 218 GLU A C 1
ATOM 3222 O O . GLU B 1 220 ? 15.996 -2.151 41.390 1.00 37.46 218 GLU A O 1
ATOM 3228 N N . ARG B 1 221 ? 17.254 -3.998 41.060 1.00 38.40 219 ARG A N 1
ATOM 3229 C CA . ARG B 1 221 ? 18.138 -3.469 39.992 1.00 35.51 219 ARG A CA 1
ATOM 3230 C C . ARG B 1 221 ? 17.989 -4.260 38.704 1.00 34.41 219 ARG A C 1
ATOM 3231 O O . ARG B 1 221 ? 18.337 -5.419 38.619 1.00 33.57 219 ARG A O 1
ATOM 3239 N N . THR B 1 222 ? 17.471 -3.590 37.703 1.00 33.04 220 THR A N 1
ATOM 3240 C CA . THR B 1 222 ? 17.262 -4.226 36.385 1.00 33.04 220 THR A CA 1
ATOM 3241 C C . THR B 1 222 ? 18.351 -3.944 35.361 1.00 32.28 220 THR A C 1
ATOM 3242 O O . THR B 1 222 ? 18.425 -4.570 34.306 1.00 35.27 220 THR A O 1
ATOM 3246 N N . PHE B 1 223 ? 19.183 -2.971 35.656 1.00 30.36 221 PHE A N 1
ATOM 3247 C CA . PHE B 1 223 ? 20.194 -2.511 34.653 1.00 30.95 221 PHE A CA 1
ATOM 3248 C C . PHE B 1 223 ? 19.595 -2.360 33.240 1.00 30.24 221 PHE A C 1
ATOM 3249 O O . PHE B 1 223 ? 20.199 -2.731 32.209 1.00 31.86 221 PHE A O 1
ATOM 3257 N N . GLY B 1 224 ? 18.375 -1.846 33.231 1.00 30.06 222 GLY A N 1
ATOM 3258 C CA . GLY B 1 224 ? 17.566 -1.654 31.998 1.00 28.87 222 GLY A CA 1
ATOM 3259 C C . GLY B 1 224 ? 16.942 -2.891 31.367 1.00 30.38 222 GLY A C 1
ATOM 3260 O O . GLY B 1 224 ? 16.299 -2.772 30.318 1.00 28.51 222 GLY A O 1
#

Nearest PDB structures (foldseek):
  3ugs-assembly1_A  TM=1.005E+00  e=3.267E-41  Campylobacter jejuni
  3ugs-assembly1_B  TM=9.921E-01  e=2.196E-36  Campylobacter jejuni
  1x09-assembly1_A  TM=9.390E-01  e=3.728E-19  Escherichia coli
  6szh-assembly1_B  TM=9.139E-01  e=6.890E-19  Acinetobacter baumannii
  8kga-assembly1_B  TM=9.134E-01  e=1.397E-17  Solanum lycopersicum

Radius of gyration: 22.18 Å; Cα contacts (8 Å, |Δi|>4): 737; chains: 2; bounding box: 59×43×54 Å